Protein 4PO7 (pdb70)

CATH classification: 2.10.70.80 (+1 more: 3.30.60.270)

B-factor: mean 86.34, std 24.03, range [35.82, 179.27]

Organism: Homo sapiens (NCBI:txid9606)

Secondary structure (DSSP, 8-state):
----TTHHHHHHTTEEEEEESS--SEEEEEE-SSSS--EEEEEEB---TTSSS--B--EEEESSTTSS-EE-GGGGTT--B-TTT-EEEPSTTS--EEEEBP--TT-SS-EEEEESSTTSS-EEEE-SS-BSS--EEETTEEEEEEEEBTT--EEEESSTTSS-EEEESSEEEEEE-GGG-EEEEE-SSS-TTTTTT-BEEEEESSTTS--EE--SSEEEEEEETTEEEEEEE-SSS--EEEEEESSTTSS-EE-SS--B-TT--EEEEEE-SS-EEEEEEPSSS-SEEEEEEE-TTS--EEEEEEEEEB-TTT--B--EE-TTSTT-EEEEEE-TTS-EEEEEESSTTS-EEEBPPPTTPPP-TT-SSSS--EEEE--HHHHHTT-S-----B--TTSTT-EEEEEEEESS--SSPPEEEEESSSSSS-EEEESS-EEEEEEGGGTEEEEEE--SS-B-EEEEESSTTSS-EEEE--SS-EEEEEEE--TTS--SEEEEEEEE------EEEEEEEGGGTT-SB--GGGEEEEETT-S-TT-TTTT-BTTEEEEEEEEPSS---B--TT----EEEEEPPB-GGGEEE-TTEE-----EE-S---THHHHHHHHS-HHHHS--SEEE-TT----SB---------THHHHHTSS---/-EE--EE-/------

Nearest PDB structures (foldseek):
  4po7-assembly1_A  TM=1.002E+00  e=0.000E+00  Homo sapiens
  5nmt-assembly1_B  TM=8.964E-01  e=1.363E-92  Mus musculus
  5znn-assembly1_B  TM=8.990E-01  e=4.454E-92  Mus musculus
  6eho-assembly1_A-2  TM=8.945E-01  e=1.175E-92  Homo sapiens
  5nni-assembly1_B  TM=8.920E-01  e=1.481E-90  Mus musculus

Structure (mmCIF, N/CA/C/O backbone):
data_4PO7
#
_entry.id   4PO7
#
_cell.length_a   162.010
_cell.length_b   78.650
_cell.length_c   110.980
_cell.angle_alpha   90.00
_cell.angle_beta   126.62
_cell.angle_gamma   90.00
#
_symmetry.space_group_name_H-M   'C 1 2 1'
#
loop_
_entity.id
_entity.type
_entity.pdbx_description
1 polymer Sortilin
2 polymer 'Neurotensin/neuromedin N'
3 branched beta-D-mannopyranose-(1-4)-2-acetamido-2-deoxy-beta-D-glucopyranose-(1-4)-2-acetamido-2-deoxy-beta-D-glucopyranose
4 non-polymer 2-acetamido-2-deoxy-beta-D-glucopyranose
5 non-polymer 'TETRAETHYLENE GLYCOL'
6 water water
#
loop_
_atom_site.group_PDB
_atom_site.id
_atom_site.type_symbol
_atom_site.label_atom_id
_atom_site.label_alt_id
_atom_site.label_comp_id
_atom_site.label_asym_id
_atom_site.label_entity_id
_atom_site.label_seq_id
_atom_site.pdbx_PDB_ins_code
_atom_site.Cartn_x
_atom_site.Cartn_y
_atom_site.Cartn_z
_atom_site.occupancy
_atom_site.B_iso_or_equiv
_atom_site.auth_seq_id
_atom_site.auth_comp_id
_atom_site.auth_asym_id
_atom_site.auth_atom_id
_atom_site.pdbx_PDB_model_num
ATOM 1 N N . CYS A 1 9 ? -9.382 -33.962 25.160 1.00 141.76 53 CYS A N 1
ATOM 2 C CA . CYS A 1 9 ? -10.182 -32.747 25.054 1.00 146.95 53 CYS A CA 1
ATOM 3 C C . CYS A 1 9 ? -10.172 -31.968 26.369 1.00 150.85 53 CYS A C 1
ATOM 4 O O . CYS A 1 9 ? -11.180 -31.894 27.073 1.00 150.78 53 CYS A O 1
ATOM 7 N N . GLY A 1 10 ? -9.023 -31.379 26.684 1.00 151.08 54 GLY A N 1
ATOM 8 C CA . GLY A 1 10 ? -8.821 -30.695 27.947 1.00 146.21 54 GLY A CA 1
ATOM 9 C C . GLY A 1 10 ? -7.473 -31.091 28.515 1.00 146.86 54 GLY A C 1
ATOM 10 O O . GLY A 1 10 ? -7.382 -31.955 29.387 1.00 141.15 54 GLY A O 1
ATOM 11 N N . ARG A 1 11 ? -6.421 -30.452 28.013 1.00 151.04 55 ARG A N 1
ATOM 12 C CA . ARG A 1 11 ? -5.052 -30.854 28.320 1.00 152.81 55 ARG A CA 1
ATOM 13 C C . ARG A 1 11 ? -4.431 -30.057 29.468 1.00 149.63 55 ARG A C 1
ATOM 14 O O . ARG A 1 11 ? -3.208 -30.022 29.610 1.00 155.04 55 ARG A O 1
ATOM 22 N N . VAL A 1 12 ? -5.265 -29.420 30.285 1.00 141.50 56 VAL A N 1
ATOM 23 C CA . VAL A 1 12 ? -4.756 -28.637 31.407 1.00 137.68 56 VAL A CA 1
ATOM 24 C C . VAL A 1 12 ? -4.596 -29.509 32.651 1.00 139.98 56 VAL A C 1
ATOM 25 O O . VAL A 1 12 ? -5.557 -29.744 33.382 1.00 139.72 56 VAL A O 1
ATOM 29 N N . ARG A 1 13 ? -3.376 -29.987 32.882 1.00 138.89 57 ARG A N 1
ATOM 30 C CA . ARG A 1 13 ? -3.096 -30.853 34.022 1.00 137.95 57 ARG A CA 1
ATOM 31 C C . ARG A 1 13 ? -3.249 -30.113 35.344 1.00 133.06 57 ARG A C 1
ATOM 32 O O . ARG A 1 13 ? -2.719 -29.014 35.509 1.00 128.99 57 ARG A O 1
ATOM 40 N N . ASP A 1 14 ? -3.977 -30.727 36.275 1.00 133.34 58 ASP A N 1
ATOM 41 C CA . ASP A 1 14 ? -4.092 -30.235 37.647 1.00 134.74 58 ASP A CA 1
ATOM 42 C C . ASP A 1 14 ? -4.500 -28.764 37.702 1.00 127.39 58 ASP A C 1
ATOM 43 O O . ASP A 1 14 ? -3.880 -27.963 38.403 1.00 121.45 58 ASP A O 1
ATOM 48 N N . PHE A 1 15 ? -5.544 -28.415 36.956 1.00 126.90 59 PHE A N 1
ATOM 49 C CA . PHE A 1 15 ? -5.979 -27.025 36.859 1.00 119.61 59 PHE A CA 1
ATOM 50 C C . PHE A 1 15 ? -6.548 -26.516 38.181 1.00 114.63 59 PHE A C 1
ATOM 51 O O . PHE A 1 15 ? -6.531 -25.315 38.449 1.00 112.30 59 PHE A O 1
ATOM 59 N N . VAL A 1 16 ? -7.042 -27.434 39.006 1.00 111.31 60 VAL A N 1
ATOM 60 C CA . VAL A 1 16 ? -7.647 -27.064 40.279 1.00 112.91 60 VAL A CA 1
ATOM 61 C C . VAL A 1 16 ? -6.637 -26.370 41.189 1.00 116.99 60 VAL A C 1
ATOM 62 O O . VAL A 1 16 ? -6.942 -25.343 41.795 1.00 118.83 60 VAL A O 1
ATOM 66 N N . ALA A 1 17 ? -5.433 -26.930 41.272 1.00 115.66 61 ALA A N 1
ATOM 67 C CA . ALA A 1 17 ? -4.374 -26.360 42.098 1.00 109.40 61 ALA A CA 1
ATOM 68 C C . ALA A 1 17 ? -3.863 -25.049 41.508 1.00 110.45 61 ALA A C 1
ATOM 69 O O . ALA A 1 17 ? -3.443 -24.147 42.234 1.00 109.73 61 ALA A O 1
ATOM 71 N N . LYS A 1 18 ? -3.907 -24.950 40.184 1.00 107.98 62 LYS A N 1
ATOM 72 C CA . LYS A 1 18 ? -3.473 -23.746 39.488 1.00 101.56 62 LYS A CA 1
ATOM 73 C C . LYS A 1 18 ? -4.492 -22.617 39.626 1.00 104.85 62 LYS A C 1
ATOM 74 O O . LYS A 1 18 ? -4.198 -21.467 39.304 1.00 109.65 62 LYS A O 1
ATOM 80 N N . LEU A 1 19 ? -5.686 -22.948 40.111 1.00 101.43 63 LEU A N 1
ATOM 81 C CA . LEU A 1 19 ? -6.759 -21.965 40.237 1.00 101.88 63 LEU A CA 1
ATOM 82 C C . LEU A 1 19 ? -7.141 -21.676 41.688 1.00 101.39 63 LEU A C 1
ATOM 83 O O . LEU A 1 19 ? -7.465 -20.539 42.031 1.00 100.88 63 LEU A O 1
ATOM 88 N N . ALA A 1 20 ? -7.106 -22.706 42.529 1.00 108.61 64 ALA A N 1
ATOM 89 C CA . ALA A 1 20 ? -7.526 -22.589 43.925 1.00 108.57 64 ALA A CA 1
ATOM 90 C C . ALA A 1 20 ? -6.816 -21.457 44.661 1.00 104.93 64 ALA A C 1
ATOM 91 O O . ALA A 1 20 ? -7.440 -20.706 45.414 1.00 95.61 64 ALA A O 1
ATOM 93 N N . ASN A 1 21 ? -5.512 -21.334 44.434 1.00 112.59 65 ASN A N 1
ATOM 94 C CA . ASN A 1 21 ? -4.715 -20.325 45.122 1.00 114.80 65 ASN A CA 1
ATOM 95 C C . ASN A 1 21 ? -4.752 -18.987 44.392 1.00 107.82 65 ASN A C 1
ATOM 96 O O . ASN A 1 21 ? -4.161 -18.005 44.839 1.00 115.66 65 ASN A O 1
ATOM 101 N N . ASN A 1 22 ? -5.454 -18.955 43.265 1.00 97.26 66 ASN A N 1
ATOM 102 C CA . ASN A 1 22 ? -5.627 -17.723 42.509 1.00 92.59 66 ASN A CA 1
ATOM 103 C C . ASN A 1 22 ? -7.069 -17.226 42.532 1.00 86.16 66 ASN A C 1
ATOM 104 O O . ASN A 1 22 ? -7.415 -16.273 41.836 1.00 87.07 66 ASN A O 1
ATOM 109 N N . THR A 1 23 ? -7.906 -17.881 43.331 1.00 86.79 67 THR A N 1
ATOM 110 C CA . THR A 1 23 ? -9.285 -17.448 43.522 1.00 85.71 67 THR A CA 1
ATOM 111 C C . THR A 1 23 ? -9.374 -16.495 44.706 1.00 84.82 67 THR A C 1
ATOM 112 O O . THR A 1 23 ? -9.063 -16.868 45.833 1.00 102.02 67 THR A O 1
ATOM 116 N N . HIS A 1 24 ? -9.801 -15.265 44.448 1.00 90.87 68 HIS A N 1
ATOM 117 C CA . HIS A 1 24 ? -9.874 -14.251 45.492 1.00 88.53 68 HIS A CA 1
ATOM 118 C C . HIS A 1 24 ? -11.300 -13.760 45.707 1.00 82.86 68 HIS A C 1
ATOM 119 O O . HIS A 1 24 ? -11.894 -13.128 44.836 1.00 95.97 68 HIS A O 1
ATOM 126 N N . GLN A 1 25 ? -11.833 -14.060 46.886 1.00 86.02 69 GLN A N 1
ATOM 127 C CA . GLN A 1 25 ? -13.183 -13.672 47.264 1.00 89.11 69 GLN A CA 1
ATOM 128 C C . GLN A 1 25 ? -13.208 -12.320 47.967 1.00 90.60 69 GLN A C 1
ATOM 129 O O . GLN A 1 25 ? -12.331 -12.019 48.777 1.00 92.23 69 GLN A O 1
ATOM 135 N N . HIS A 1 26 ? -14.208 -11.502 47.656 1.00 85.42 70 HIS A N 1
ATOM 136 C CA . HIS A 1 26 ? -14.462 -10.317 48.461 1.00 86.11 70 HIS A CA 1
ATOM 137 C C . HIS A 1 26 ? -15.949 -10.116 48.731 1.00 91.97 70 HIS A C 1
ATOM 138 O O . HIS A 1 26 ? -16.712 -9.734 47.842 1.00 91.81 70 HIS A O 1
ATOM 145 N N . VAL A 1 27 ? -16.345 -10.384 49.972 1.00 100.42 71 VAL A N 1
ATOM 146 C CA . VAL A 1 27 ? -17.702 -10.135 50.437 1.00 98.18 71 VAL A CA 1
ATOM 147 C C . VAL A 1 27 ? -17.886 -8.649 50.709 1.00 103.16 71 VAL A C 1
ATOM 148 O O . VAL A 1 27 ? -17.058 -8.026 51.371 1.00 114.55 71 VAL A O 1
ATOM 152 N N . PHE A 1 28 ? -18.969 -8.081 50.194 1.00 101.12 72 PHE A N 1
ATOM 153 C CA . PHE A 1 28 ? -19.251 -6.670 50.404 1.00 97.05 72 PHE A CA 1
ATOM 154 C C . PHE A 1 28 ? -20.223 -6.473 51.560 1.00 108.97 72 PHE A C 1
ATOM 155 O O . PHE A 1 28 ? -21.436 -6.401 51.359 1.00 110.32 72 PHE A O 1
ATOM 163 N N . ASP A 1 29 ? -19.680 -6.395 52.772 1.00 123.15 73 ASP A N 1
ATOM 164 C CA . ASP A 1 29 ? -20.488 -6.158 53.964 1.00 134.44 73 ASP A CA 1
ATOM 165 C C . ASP A 1 29 ? -21.172 -4.797 53.883 1.00 142.39 73 ASP A C 1
ATOM 166 O O . ASP A 1 29 ? -20.610 -3.845 53.336 1.00 143.28 73 ASP A O 1
ATOM 171 N N . ASP A 1 30 ? -22.387 -4.724 54.422 1.00 145.17 74 ASP A N 1
ATOM 172 C CA . ASP A 1 30 ? -23.201 -3.509 54.404 1.00 148.38 74 ASP A CA 1
ATOM 173 C C . ASP A 1 30 ? -23.467 -3.002 52.984 1.00 154.22 74 ASP A C 1
ATOM 174 O O . ASP A 1 30 ? -23.237 -1.832 52.679 1.00 158.54 74 ASP A O 1
ATOM 179 N N . LEU A 1 31 ? -23.945 -3.894 52.121 1.00 148.55 75 LEU A N 1
ATOM 180 C CA . LEU A 1 31 ? -24.453 -3.506 50.810 1.00 135.80 75 LEU A CA 1
ATOM 181 C C . LEU A 1 31 ? -25.868 -4.043 50.626 1.00 143.48 75 LEU A C 1
ATOM 182 O O . LEU A 1 31 ? -26.113 -5.236 50.809 1.00 149.59 75 LEU A O 1
ATOM 187 N N . ARG A 1 32 ? -26.796 -3.160 50.267 1.00 147.00 76 ARG A N 1
ATOM 188 C CA . ARG A 1 32 ? -28.205 -3.533 50.175 1.00 149.06 76 ARG A CA 1
ATOM 189 C C . ARG A 1 32 ? -28.893 -2.977 48.927 1.00 139.87 76 ARG A C 1
ATOM 190 O O . ARG A 1 32 ? -30.053 -3.298 48.656 1.00 140.67 76 ARG A O 1
ATOM 198 N N . GLY A 1 33 ? -28.179 -2.154 48.165 1.00 126.03 77 GLY A N 1
ATOM 199 C CA . GLY A 1 33 ? -28.785 -1.468 47.039 1.00 122.40 77 GLY A CA 1
ATOM 200 C C . GLY A 1 33 ? -28.181 -1.779 45.686 1.00 119.04 77 GLY A C 1
ATOM 201 O O . GLY A 1 33 ? -27.506 -2.794 45.511 1.00 115.94 77 GLY A O 1
ATOM 202 N N . SER A 1 34 ? -28.438 -0.894 44.726 1.00 120.69 78 SER A N 1
ATOM 203 C CA . SER A 1 34 ? -27.920 -1.030 43.369 1.00 118.93 78 SER A CA 1
ATOM 204 C C . SER A 1 34 ? -26.396 -0.938 43.334 1.00 112.43 78 SER A C 1
ATOM 205 O O . SER A 1 34 ? -25.783 -0.356 44.224 1.00 115.39 78 SER A O 1
ATOM 208 N N . VAL A 1 35 ? -25.793 -1.512 42.298 1.00 102.32 79 VAL A N 1
ATOM 209 C CA . VAL A 1 35 ? -24.340 -1.545 42.171 1.00 90.05 79 VAL A CA 1
ATOM 210 C C . VAL A 1 35 ? -23.879 -1.083 40.789 1.00 82.93 79 VAL A C 1
ATOM 211 O O . VAL A 1 35 ? -24.422 -1.516 39.773 1.00 78.72 79 VAL A O 1
ATOM 215 N N . SER A 1 36 ? -22.885 -0.198 40.756 1.00 73.85 80 SER A N 1
ATOM 216 C CA . SER A 1 36 ? -22.261 0.209 39.497 1.00 71.68 80 SER A CA 1
ATOM 217 C C . SER A 1 36 ? -20.752 -0.016 39.530 1.00 72.81 80 SER A C 1
ATOM 218 O O . SER A 1 36 ? -20.081 0.404 40.470 1.00 67.04 80 SER A O 1
ATOM 221 N N . LEU A 1 37 ? -20.230 -0.681 38.502 1.00 72.31 81 LEU A N 1
ATOM 222 C CA . LEU A 1 37 ? -18.788 -0.851 38.331 1.00 67.00 81 LEU A CA 1
ATOM 223 C C . LEU A 1 37 ? -18.235 0.068 37.255 1.00 69.93 81 LEU A C 1
ATOM 224 O O . LEU A 1 37 ? -18.867 0.275 36.214 1.00 71.46 81 LEU A O 1
ATOM 229 N N . SER A 1 38 ? -17.045 0.600 37.503 1.00 67.69 82 SER A N 1
ATOM 230 C CA . SER A 1 38 ? -16.313 1.352 36.491 1.00 69.95 82 SER A CA 1
ATOM 231 C C . SER A 1 38 ? -14.831 1.020 36.564 1.00 78.66 82 SER A C 1
ATOM 232 O O . SER A 1 38 ? -14.232 1.023 37.642 1.00 76.82 82 SER A O 1
ATOM 235 N N . TRP A 1 39 ? -14.242 0.731 35.414 1.00 80.68 83 TRP A N 1
ATOM 236 C CA . TRP A 1 39 ? -12.799 0.588 35.332 1.00 73.69 83 TRP A CA 1
ATOM 237 C C . TRP A 1 39 ? -12.164 1.955 35.133 1.00 73.86 83 TRP A C 1
ATOM 238 O O . TRP A 1 39 ? -12.648 2.757 34.340 1.00 80.58 83 TRP A O 1
ATOM 249 N N . VAL A 1 40 ? -11.086 2.230 35.859 1.00 73.98 84 VAL A N 1
ATOM 250 C CA . VAL A 1 40 ? -10.409 3.510 35.715 1.00 75.12 84 VAL A CA 1
ATOM 251 C C . VAL A 1 40 ? -9.018 3.325 35.116 1.00 81.35 84 VAL A C 1
ATOM 252 O O . VAL A 1 40 ? -8.042 3.091 35.834 1.00 86.09 84 VAL A O 1
ATOM 256 N N . GLY A 1 41 ? -8.942 3.427 33.792 1.00 77.36 85 GLY A N 1
ATOM 257 C CA . GLY A 1 41 ? -7.680 3.350 33.080 1.00 62.63 85 GLY A CA 1
ATOM 258 C C . GLY A 1 41 ? -7.329 1.944 32.639 1.00 68.63 85 GLY A C 1
ATOM 259 O O . GLY A 1 41 ? -7.913 0.969 33.110 1.00 67.25 85 GLY A O 1
ATOM 260 N N . ASP A 1 42 ? -6.368 1.844 31.726 1.00 74.39 86 ASP A N 1
ATOM 261 C CA . ASP A 1 42 ? -5.892 0.554 31.244 1.00 71.97 86 ASP A CA 1
ATOM 262 C C . ASP A 1 42 ? -4.605 0.166 31.967 1.00 79.30 86 ASP A C 1
ATOM 263 O O . ASP A 1 42 ? -3.795 1.030 32.305 1.00 90.89 86 ASP A O 1
ATOM 268 N N . SER A 1 43 ? -4.438 -1.131 32.215 1.00 78.41 87 SER A N 1
ATOM 269 C CA . SER A 1 43 ? -3.265 -1.669 32.910 1.00 75.48 87 SER A CA 1
ATOM 270 C C . SER A 1 43 ? -3.068 -1.095 34.318 1.00 76.30 87 SER A C 1
ATOM 271 O O . SER A 1 43 ? -1.967 -1.149 34.864 1.00 84.53 87 SER A O 1
ATOM 274 N N . THR A 1 44 ? -4.132 -0.554 34.905 1.00 74.71 88 THR A N 1
ATOM 275 C CA . THR A 1 44 ? -4.073 -0.023 36.263 1.00 69.76 88 THR A CA 1
ATOM 276 C C . THR A 1 44 ? -4.688 -1.005 37.256 1.00 76.14 88 THR A C 1
ATOM 277 O O . THR A 1 44 ? -4.278 -1.073 38.415 1.00 82.73 88 THR A O 1
ATOM 281 N N . GLY A 1 45 ? -5.673 -1.767 36.794 1.00 77.11 89 GLY A N 1
ATOM 282 C CA . GLY A 1 45 ? -6.355 -2.727 37.642 1.00 66.99 89 GLY A CA 1
ATOM 283 C C . GLY A 1 45 ? -7.318 -2.070 38.607 1.00 76.11 89 GLY A C 1
ATOM 284 O O . GLY A 1 45 ? -7.785 -2.702 39.554 1.00 74.85 89 GLY A O 1
ATOM 285 N N . VAL A 1 46 ? -7.620 -0.799 38.363 1.00 76.54 90 VAL A N 1
ATOM 286 C CA . VAL A 1 46 ? -8.477 -0.032 39.256 1.00 78.08 90 VAL A CA 1
ATOM 287 C C . VAL A 1 46 ? -9.961 -0.193 38.922 1.00 80.25 90 VAL A C 1
ATOM 288 O O . VAL A 1 46 ? -10.390 0.066 37.799 1.00 80.44 90 VAL A O 1
ATOM 292 N N . ILE A 1 47 ? -10.734 -0.632 39.909 1.00 82.73 91 ILE A N 1
ATOM 293 C CA . ILE A 1 47 ? -12.181 -0.755 39.768 1.00 73.69 91 ILE A CA 1
ATOM 294 C C . ILE A 1 47 ? -12.905 0.024 40.863 1.00 76.34 91 ILE A C 1
ATOM 295 O O . ILE A 1 47 ? -12.582 -0.100 42.045 1.00 78.67 91 ILE A O 1
ATOM 300 N N . LEU A 1 48 ? -13.882 0.829 40.467 1.00 72.68 92 LEU A N 1
ATOM 301 C CA . LEU A 1 48 ? -14.730 1.516 41.430 1.00 66.00 92 LEU A CA 1
ATOM 302 C C . LEU A 1 48 ? -16.111 0.883 41.456 1.00 73.03 92 LEU A C 1
ATOM 303 O O . LEU A 1 48 ? -16.722 0.663 40.408 1.00 63.21 92 LEU A O 1
ATOM 308 N N . VAL A 1 49 ? -16.593 0.594 42.660 1.00 78.67 93 VAL A N 1
ATOM 309 C CA . VAL A 1 49 ? -17.941 0.080 42.858 1.00 69.65 93 VAL A CA 1
ATOM 310 C C . VAL A 1 49 ? -18.768 1.097 43.636 1.00 70.60 93 VAL A C 1
ATOM 311 O O . VAL A 1 49 ? -18.422 1.448 44.765 1.00 75.21 93 VAL A O 1
ATOM 315 N N . LEU A 1 50 ? -19.853 1.573 43.032 1.00 72.74 94 LEU A N 1
ATOM 316 C CA . LEU A 1 50 ? -20.725 2.548 43.686 1.00 75.45 94 LEU A CA 1
ATOM 317 C C . LEU A 1 50 ? -22.098 1.968 44.024 1.00 75.39 94 LEU A C 1
ATOM 318 O O . LEU A 1 50 ? -22.686 1.239 43.224 1.00 78.18 94 LEU A O 1
ATOM 323 N N . THR A 1 51 ? -22.605 2.293 45.209 1.00 78.61 95 THR A N 1
ATOM 324 C CA . THR A 1 51 ? -23.962 1.906 45.591 1.00 90.60 95 THR A CA 1
ATOM 325 C C . THR A 1 51 ? -24.750 3.099 46.116 1.00 98.38 95 THR A C 1
ATOM 326 O O . THR A 1 51 ? -24.193 3.998 46.745 1.00 101.68 95 THR A O 1
ATOM 330 N N . THR A 1 52 ? -26.050 3.098 45.847 1.00 103.46 96 THR A N 1
ATOM 331 C CA . THR A 1 52 ? -26.945 4.123 46.364 1.00 107.40 96 THR A CA 1
ATOM 332 C C . THR A 1 52 ? -28.249 3.475 46.815 1.00 108.87 96 THR A C 1
ATOM 333 O O . THR A 1 52 ? -28.866 2.716 46.068 1.00 107.99 96 THR A O 1
ATOM 337 N N . PHE A 1 53 ? -28.657 3.766 48.045 1.00 91.90 97 PHE A N 1
ATOM 338 C CA . PHE A 1 53 ? -29.825 3.122 48.629 1.00 96.90 97 PHE A CA 1
ATOM 339 C C . PHE A 1 53 ? -30.698 4.123 49.375 1.00 98.22 97 PHE A C 1
ATOM 340 O O . PHE A 1 53 ? -30.274 4.707 50.372 1.00 100.72 97 PHE A O 1
ATOM 348 N N . HIS A 1 54 ? -31.917 4.319 48.882 1.00 100.00 98 HIS A N 1
ATOM 349 C CA . HIS A 1 54 ? -32.862 5.237 49.506 1.00 99.02 98 HIS A CA 1
ATOM 350 C C . HIS A 1 54 ? -33.904 4.477 50.311 1.00 96.96 98 HIS A C 1
ATOM 351 O O . HIS A 1 54 ? -34.491 3.512 49.829 1.00 102.49 98 HIS A O 1
ATOM 358 N N . VAL A 1 55 ? -34.122 4.919 51.545 1.00 96.07 99 VAL A N 1
ATOM 359 C CA . VAL A 1 55 ? -35.054 4.259 52.451 1.00 98.81 99 VAL A CA 1
ATOM 360 C C . VAL A 1 55 ? -36.053 5.272 53.003 1.00 100.90 99 VAL A C 1
ATOM 361 O O . VAL A 1 55 ? -35.669 6.393 53.341 1.00 103.92 99 VAL A O 1
ATOM 365 N N . PRO A 1 56 ? -37.342 4.893 53.070 1.00 100.87 100 PRO A N 1
ATOM 366 C CA . PRO A 1 56 ? -38.363 5.733 53.706 1.00 101.46 100 PRO A CA 1
ATOM 367 C C . PRO A 1 56 ? -37.957 6.180 55.109 1.00 108.97 100 PRO A C 1
ATOM 368 O O . PRO A 1 56 ? -37.321 5.416 55.838 1.00 116.03 100 PRO A O 1
ATOM 372 N N . LEU A 1 57 ? -38.318 7.406 55.477 1.00 108.02 101 LEU A N 1
ATOM 373 C CA . LEU A 1 57 ? -37.915 7.965 56.763 1.00 106.40 101 LEU A CA 1
ATOM 374 C C . LEU A 1 57 ? -38.657 7.328 57.938 1.00 110.21 101 LEU A C 1
ATOM 375 O O . LEU A 1 57 ? -38.206 7.422 59.078 1.00 110.44 101 LEU A O 1
ATOM 380 N N . VAL A 1 58 ? -39.785 6.677 57.663 1.00 114.18 102 VAL A N 1
ATOM 381 C CA . VAL A 1 58 ? -40.536 5.989 58.715 1.00 119.36 102 VAL A CA 1
ATOM 382 C C . VAL A 1 58 ? -39.973 4.593 58.960 1.00 124.26 102 VAL A C 1
ATOM 383 O O . VAL A 1 58 ? -40.565 3.789 59.679 1.00 126.47 102 VAL A O 1
ATOM 387 N N . ILE A 1 59 ? -38.829 4.311 58.348 1.00 127.67 103 ILE A N 1
ATOM 388 C CA . ILE A 1 59 ? -38.117 3.063 58.577 1.00 132.97 103 ILE A CA 1
ATOM 389 C C . ILE A 1 59 ? -36.832 3.339 59.349 1.00 137.95 103 ILE A C 1
ATOM 390 O O . ILE A 1 59 ? -36.015 4.166 58.935 1.00 136.13 103 ILE A O 1
ATOM 395 N N . MET A 1 60 ? -36.665 2.640 60.471 1.00 139.52 104 MET A N 1
ATOM 396 C CA . MET A 1 60 ? -35.518 2.825 61.358 1.00 139.82 104 MET A CA 1
ATOM 397 C C . MET A 1 60 ? -34.183 2.665 60.622 1.00 141.15 104 MET A C 1
ATOM 398 O O . MET A 1 60 ? -33.168 3.230 61.031 1.00 141.08 104 MET A O 1
ATOM 403 N N . THR A 1 61 ? -34.196 1.895 59.537 1.00 139.91 105 THR A N 1
ATOM 404 C CA . THR A 1 61 ? -33.029 1.753 58.673 1.00 132.26 105 THR A CA 1
ATOM 405 C C . THR A 1 61 ? -32.750 3.053 57.926 1.00 127.49 105 THR A C 1
ATOM 406 O O . THR A 1 61 ? -33.651 3.633 57.320 1.00 128.09 105 THR A O 1
ATOM 410 N N . PHE A 1 62 ? -31.501 3.509 57.980 1.00 126.23 106 PHE A N 1
ATOM 411 C CA . PHE A 1 62 ? -31.096 4.723 57.280 1.00 123.89 106 PHE A CA 1
ATOM 412 C C . PHE A 1 62 ? -30.716 4.424 55.836 1.00 126.06 106 PHE A C 1
ATOM 413 O O . PHE A 1 62 ? -30.608 3.261 55.439 1.00 126.74 106 PHE A O 1
ATOM 421 N N . GLY A 1 63 ? -30.510 5.482 55.056 1.00 124.84 107 GLY A N 1
ATOM 422 C CA . GLY A 1 63 ? -30.060 5.348 53.683 1.00 118.42 107 GLY A CA 1
ATOM 423 C C . GLY A 1 63 ? -28.610 4.911 53.631 1.00 116.96 107 GLY A C 1
ATOM 424 O O . GLY A 1 63 ? -28.017 4.594 54.662 1.00 119.69 107 GLY A O 1
ATOM 425 N N . GLN A 1 64 ? -28.030 4.903 52.436 1.00 114.42 108 GLN A N 1
ATOM 426 C CA . GLN A 1 64 ? -26.674 4.396 52.264 1.00 112.80 108 GLN A CA 1
ATOM 427 C C . GLN A 1 64 ? -26.088 4.747 50.903 1.00 104.53 108 GLN A C 1
ATOM 428 O O . GLN A 1 64 ? -26.732 4.556 49.872 1.00 100.88 108 GLN A O 1
ATOM 434 N N . SER A 1 65 ? -24.861 5.259 50.908 1.00 101.54 109 SER A N 1
ATOM 435 C CA . SER A 1 65 ? -24.127 5.495 49.671 1.00 102.00 109 SER A CA 1
ATOM 436 C C . SER A 1 65 ? -22.655 5.150 49.872 1.00 102.87 109 SER A C 1
ATOM 437 O O . SER A 1 65 ? -21.875 5.982 50.330 1.00 107.75 109 SER A O 1
ATOM 440 N N . LYS A 1 66 ? -22.290 3.916 49.532 1.00 95.25 110 LYS A N 1
ATOM 441 C CA . LYS A 1 66 ? -20.931 3.419 49.731 1.00 87.86 110 LYS A CA 1
ATOM 442 C C . LYS A 1 66 ? -20.098 3.530 48.459 1.00 78.71 110 LYS A C 1
ATOM 443 O O . LYS A 1 66 ? -20.639 3.604 47.356 1.00 77.65 110 LYS A O 1
ATOM 449 N N . LEU A 1 67 ? -18.778 3.533 48.616 1.00 77.64 111 LEU A N 1
ATOM 450 C CA . LEU A 1 67 ? -17.878 3.596 47.470 1.00 82.03 111 LEU A CA 1
ATOM 451 C C . LEU A 1 67 ? -16.634 2.752 47.719 1.00 92.05 111 LEU A C 1
ATOM 452 O O . LEU A 1 67 ? -15.856 3.037 48.628 1.00 102.41 111 LEU A O 1
ATOM 457 N N . TYR A 1 68 ? -16.456 1.712 46.909 1.00 85.30 112 TYR A N 1
ATOM 458 C CA . TYR A 1 68 ? -15.343 0.783 47.078 1.00 78.48 112 TYR A CA 1
ATOM 459 C C . TYR A 1 68 ? -14.320 0.934 45.961 1.00 75.00 112 TYR A C 1
ATOM 460 O O . TYR A 1 68 ? -14.679 1.244 44.827 1.00 72.12 112 TYR A O 1
ATOM 469 N N . ARG A 1 69 ? -13.050 0.706 46.281 1.00 81.40 113 ARG A N 1
ATOM 470 C CA . ARG A 1 69 ? -11.988 0.780 45.281 1.00 76.26 113 ARG A CA 1
ATOM 471 C C . ARG A 1 69 ? -11.082 -0.447 45.312 1.00 76.22 113 ARG A C 1
ATOM 472 O O . ARG A 1 69 ? -10.758 -0.971 46.376 1.00 80.49 113 ARG A O 1
ATOM 480 N N . SER A 1 70 ? -10.693 -0.902 44.129 1.00 79.22 114 SER A N 1
ATOM 481 C CA . SER A 1 70 ? -9.720 -1.973 43.978 1.00 81.25 114 SER A CA 1
ATOM 482 C C . SER A 1 70 ? -8.600 -1.479 43.087 1.00 78.58 114 SER A C 1
ATOM 483 O O . SER A 1 70 ? -8.805 -0.565 42.291 1.00 72.42 114 SER A O 1
ATOM 486 N N . GLU A 1 71 ? -7.419 -2.074 43.221 1.00 82.90 115 GLU A N 1
ATOM 487 C CA . GLU A 1 71 ? -6.312 -1.761 42.325 1.00 81.77 115 GLU A CA 1
ATOM 488 C C . GLU A 1 71 ? -5.598 -3.038 41.901 1.00 84.56 115 GLU A C 1
ATOM 489 O O . GLU A 1 71 ? -4.499 -2.990 41.347 1.00 92.68 115 GLU A O 1
ATOM 495 N N . ASP A 1 72 ? -6.239 -4.177 42.155 1.00 81.26 116 ASP A N 1
ATOM 496 C CA . ASP A 1 72 ? -5.704 -5.475 41.755 1.00 76.98 116 ASP A CA 1
ATOM 497 C C . ASP A 1 72 ? -6.700 -6.274 40.899 1.00 77.93 116 ASP A C 1
ATOM 498 O O . ASP A 1 72 ? -6.847 -7.485 41.071 1.00 81.64 116 ASP A O 1
ATOM 503 N N . TYR A 1 73 ? -7.376 -5.585 39.983 1.00 73.90 117 TYR A N 1
ATOM 504 C CA . TYR A 1 73 ? -8.357 -6.199 39.084 1.00 73.47 117 TYR A CA 1
ATOM 505 C C . TYR A 1 73 ? -9.500 -6.898 39.824 1.00 74.44 117 TYR A C 1
ATOM 506 O O . TYR A 1 73 ? -10.027 -7.907 39.351 1.00 78.41 117 TYR A O 1
ATOM 515 N N . GLY A 1 74 ? -9.881 -6.353 40.977 1.00 69.09 118 GLY A N 1
ATOM 516 C CA . GLY A 1 74 ? -11.056 -6.819 41.698 1.00 68.02 118 GLY A CA 1
ATOM 517 C C . GLY A 1 74 ? -10.826 -7.914 42.725 1.00 74.00 118 GLY A C 1
ATOM 518 O O . GLY A 1 74 ? -11.779 -8.443 43.296 1.00 75.50 118 GLY A O 1
ATOM 519 N N . LYS A 1 75 ? -9.566 -8.263 42.963 1.00 74.79 119 LYS A N 1
ATOM 520 C CA . LYS A 1 75 ? -9.237 -9.301 43.935 1.00 82.66 119 LYS A CA 1
ATOM 521 C C . LYS A 1 75 ? -9.537 -8.846 45.359 1.00 84.25 119 LYS A C 1
ATOM 522 O O . LYS A 1 75 ? -10.034 -9.622 46.176 1.00 86.47 119 LYS A O 1
ATOM 528 N N . ASN A 1 76 ? -9.228 -7.586 45.648 1.00 82.04 120 ASN A N 1
ATOM 529 C CA . ASN A 1 76 ? -9.514 -6.997 46.949 1.00 79.58 120 ASN A CA 1
ATOM 530 C C . ASN A 1 76 ? -10.091 -5.594 46.798 1.00 82.21 120 ASN A C 1
ATOM 531 O O . ASN A 1 76 ? -9.727 -4.867 45.875 1.00 80.94 120 ASN A O 1
ATOM 536 N N . PHE A 1 77 ? -10.998 -5.218 47.694 1.00 80.03 121 PHE A N 1
ATOM 537 C CA . PHE A 1 77 ? -11.589 -3.884 47.653 1.00 81.86 121 PHE A CA 1
ATOM 538 C C . PHE A 1 77 ? -11.370 -3.126 48.961 1.00 83.96 121 PHE A C 1
ATOM 539 O O . PHE A 1 77 ? -11.128 -3.724 50.005 1.00 89.11 121 PHE A O 1
ATOM 547 N N . LYS A 1 78 ? -11.448 -1.801 48.886 1.00 83.65 122 LYS A N 1
ATOM 548 C CA . LYS A 1 78 ? -11.319 -0.944 50.058 1.00 80.12 122 LYS A CA 1
ATOM 549 C C . LYS A 1 78 ? -12.483 0.042 50.106 1.00 91.24 122 LYS A C 1
ATOM 550 O O . LYS A 1 78 ? -12.772 0.719 49.118 1.00 97.92 122 LYS A O 1
ATOM 556 N N . ASP A 1 79 ? -13.158 0.108 51.249 1.00 93.97 123 ASP A N 1
ATOM 557 C CA . ASP A 1 79 ? -14.255 1.052 51.435 1.00 83.84 123 ASP A CA 1
ATOM 558 C C . ASP A 1 79 ? -13.708 2.464 51.612 1.00 85.38 123 ASP A C 1
ATOM 559 O O . ASP A 1 79 ? -13.237 2.825 52.690 1.00 91.07 123 ASP A O 1
ATOM 564 N N . ILE A 1 80 ? -13.778 3.259 50.548 1.00 82.24 124 ILE A N 1
ATOM 565 C CA . ILE A 1 80 ? -13.239 4.614 50.566 1.00 82.56 124 ILE A CA 1
ATOM 566 C C . ILE A 1 80 ? -14.338 5.667 50.625 1.00 85.79 124 ILE A C 1
ATOM 567 O O . ILE A 1 80 ? -14.142 6.798 50.182 1.00 83.49 124 ILE A O 1
ATOM 572 N N . THR A 1 81 ? -15.486 5.296 51.184 1.00 90.16 125 THR A N 1
ATOM 573 C CA . THR A 1 81 ? -16.626 6.203 51.281 1.00 87.79 125 THR A CA 1
ATOM 574 C C . THR A 1 81 ? -16.265 7.473 52.051 1.00 89.91 125 THR A C 1
ATOM 575 O O . THR A 1 81 ? -16.845 8.536 51.826 1.00 93.61 125 THR A O 1
ATOM 579 N N . ASP A 1 82 ? -15.296 7.351 52.953 1.00 92.31 126 ASP A N 1
ATOM 580 C CA . ASP A 1 82 ? -14.803 8.486 53.727 1.00 98.39 126 ASP A CA 1
ATOM 581 C C . ASP A 1 82 ? -14.269 9.600 52.830 1.00 96.23 126 ASP A C 1
ATOM 582 O O . ASP A 1 82 ? -14.292 10.773 53.205 1.00 102.60 126 ASP A O 1
ATOM 587 N N . LEU A 1 83 ? -13.793 9.225 51.645 1.00 88.93 127 LEU A N 1
ATOM 588 C CA . LEU A 1 83 ? -13.220 10.182 50.703 1.00 94.17 127 LEU A CA 1
ATOM 589 C C . LEU A 1 83 ? -14.275 11.100 50.093 1.00 96.43 127 LEU A C 1
ATOM 590 O O . LEU A 1 83 ? -13.960 12.206 49.660 1.00 98.59 127 LEU A O 1
ATOM 595 N N . ILE A 1 84 ? -15.521 10.640 50.041 1.00 96.90 128 ILE A N 1
ATOM 596 C CA . ILE A 1 84 ? -16.611 11.485 49.565 1.00 91.16 128 ILE A CA 1
ATOM 597 C C . ILE A 1 84 ? -17.464 11.933 50.745 1.00 91.85 128 ILE A C 1
ATOM 598 O O . ILE A 1 84 ? -18.621 12.324 50.581 1.00 86.86 128 ILE A O 1
ATOM 603 N N . ASN A 1 85 ? -16.867 11.875 51.933 1.00 98.31 129 ASN A N 1
ATOM 604 C CA . ASN A 1 85 ? -17.507 12.320 53.168 1.00 94.79 129 ASN A CA 1
ATOM 605 C C . ASN A 1 85 ? -18.873 11.688 53.399 1.00 98.40 129 ASN A C 1
ATOM 606 O O . ASN A 1 85 ? -19.773 12.330 53.943 1.00 103.06 129 ASN A O 1
ATOM 611 N N . ASN A 1 86 ? -19.013 10.429 52.987 1.00 99.91 130 ASN A N 1
ATOM 612 C CA . ASN A 1 86 ? -20.266 9.688 53.124 1.00 103.46 130 ASN A CA 1
ATOM 613 C C . ASN A 1 86 ? -21.478 10.458 52.604 1.00 102.80 130 ASN A C 1
ATOM 614 O O . ASN A 1 86 ? -22.486 10.549 53.290 1.00 108.23 130 ASN A O 1
ATOM 619 N N . THR A 1 87 ? -21.375 11.015 51.403 1.00 96.35 131 THR A N 1
ATOM 620 C CA . THR A 1 87 ? -22.465 11.797 50.826 1.00 94.90 131 THR A CA 1
ATOM 621 C C . THR A 1 87 ? -23.305 10.932 49.891 1.00 94.36 131 THR A C 1
ATOM 622 O O . THR A 1 87 ? -22.780 10.035 49.233 1.00 99.12 131 THR A O 1
ATOM 626 N N . PHE A 1 88 ? -24.611 11.182 49.852 1.00 90.75 132 PHE A N 1
ATOM 627 C CA . PHE A 1 88 ? -25.472 10.542 48.864 1.00 89.56 132 PHE A CA 1
ATOM 628 C C . PHE A 1 88 ? -25.021 10.921 47.462 1.00 83.93 132 PHE A C 1
ATOM 629 O O . PHE A 1 88 ? -24.826 12.101 47.165 1.00 80.29 132 PHE A O 1
ATOM 637 N N . ILE A 1 89 ? -24.852 9.917 46.608 1.00 81.57 133 ILE A N 1
ATOM 638 C CA . ILE A 1 89 ? -24.436 10.141 45.227 1.00 82.85 133 ILE A CA 1
ATOM 639 C C . ILE A 1 89 ? -25.592 9.876 44.260 1.00 79.17 133 ILE A C 1
ATOM 640 O O . ILE A 1 89 ? -26.269 8.848 44.355 1.00 74.20 133 ILE A O 1
ATOM 645 N N . ARG A 1 90 ? -25.824 10.810 43.341 1.00 75.81 134 ARG A N 1
ATOM 646 C CA . ARG A 1 90 ? -26.868 10.648 42.334 1.00 73.26 134 ARG A CA 1
ATOM 647 C C . ARG A 1 90 ? -26.607 9.419 41.475 1.00 83.59 134 ARG A C 1
ATOM 648 O O . ARG A 1 90 ? -25.583 9.330 40.800 1.00 92.84 134 ARG A O 1
ATOM 656 N N . THR A 1 91 ? -27.539 8.472 41.514 1.00 87.98 135 THR A N 1
ATOM 657 C CA . THR A 1 91 ? -27.427 7.240 40.743 1.00 88.26 135 THR A CA 1
ATOM 658 C C . THR A 1 91 ? -27.395 7.531 39.249 1.00 86.61 135 THR A C 1
ATOM 659 O O . THR A 1 91 ? -26.631 6.921 38.501 1.00 86.46 135 THR A O 1
ATOM 663 N N . GLU A 1 92 ? -28.221 8.482 38.828 1.00 84.45 136 GLU A N 1
ATOM 664 C CA . GLU A 1 92 ? -28.403 8.777 37.412 1.00 87.92 136 GLU A CA 1
ATOM 665 C C . GLU A 1 92 ? -27.149 9.315 36.735 1.00 87.95 136 GLU A C 1
ATOM 666 O O . GLU A 1 92 ? -26.950 9.116 35.537 1.00 83.17 136 GLU A O 1
ATOM 672 N N . PHE A 1 93 ? -26.301 9.996 37.496 1.00 89.25 137 PHE A N 1
ATOM 673 C CA . PHE A 1 93 ? -25.079 10.546 36.926 1.00 79.76 137 PHE A CA 1
ATOM 674 C C . PHE A 1 93 ? -23.931 9.552 37.061 1.00 76.18 137 PHE A C 1
ATOM 675 O O . PHE A 1 93 ? -22.932 9.649 36.353 1.00 78.81 137 PHE A O 1
ATOM 683 N N . GLY A 1 94 ? -24.098 8.584 37.957 1.00 67.50 138 GLY A N 1
ATOM 684 C CA . GLY A 1 94 ? -23.123 7.526 38.148 1.00 68.81 138 GLY A CA 1
ATOM 685 C C . GLY A 1 94 ? -21.705 8.028 38.336 1.00 75.73 138 GLY A C 1
ATOM 686 O O . GLY A 1 94 ? -21.468 9.007 39.046 1.00 73.49 138 GLY A O 1
ATOM 687 N N . MET A 1 95 ? -20.765 7.356 37.680 1.00 81.38 139 MET A N 1
ATOM 688 C CA . MET A 1 95 ? -19.352 7.704 37.769 1.00 73.21 139 MET A CA 1
ATOM 689 C C . MET A 1 95 ? -18.829 8.158 36.414 1.00 73.31 139 MET A C 1
ATOM 690 O O . MET A 1 95 ? -18.774 7.376 35.464 1.00 78.88 139 MET A O 1
ATOM 695 N N . ALA A 1 96 ? -18.451 9.429 36.330 1.00 68.82 140 ALA A N 1
ATOM 696 C CA . ALA A 1 96 ? -17.961 10.000 35.083 1.00 64.13 140 ALA A CA 1
ATOM 697 C C . ALA A 1 96 ? -16.455 9.798 34.938 1.00 72.66 140 ALA A C 1
ATOM 698 O O . ALA A 1 96 ? -15.666 10.597 35.440 1.00 78.69 140 ALA A O 1
ATOM 700 N N . ILE A 1 97 ? -16.062 8.729 34.248 1.00 67.25 141 ILE A N 1
ATOM 701 C CA . ILE A 1 97 ? -14.648 8.390 34.111 1.00 67.79 141 ILE A CA 1
ATOM 702 C C . ILE A 1 97 ? -13.982 9.131 32.953 1.00 75.63 141 ILE A C 1
ATOM 703 O O . ILE A 1 97 ? -14.510 9.173 31.842 1.00 82.41 141 ILE A O 1
ATOM 708 N N . GLY A 1 98 ? -12.815 9.706 33.220 1.00 75.72 142 GLY A N 1
ATOM 709 C CA . GLY A 1 98 ? -12.059 10.415 32.202 1.00 69.42 142 GLY A CA 1
ATOM 710 C C . GLY A 1 98 ? -11.560 9.502 31.099 1.00 68.21 142 GLY A C 1
ATOM 711 O O . GLY A 1 98 ? -11.574 8.278 31.236 1.00 68.07 142 GLY A O 1
ATOM 712 N N . PRO A 1 99 ? -11.117 10.094 29.986 1.00 77.19 143 PRO A N 1
ATOM 713 C CA . PRO A 1 99 ? -10.633 9.306 28.849 1.00 81.81 143 PRO A CA 1
ATOM 714 C C . PRO A 1 99 ? -9.279 8.657 29.117 1.00 82.47 143 PRO A C 1
ATOM 715 O O . PRO A 1 99 ? -8.417 9.264 29.756 1.00 72.06 143 PRO A O 1
ATOM 719 N N . GLU A 1 100 ? -9.115 7.429 28.633 1.00 90.82 144 GLU A N 1
ATOM 720 C CA . GLU A 1 100 ? -7.832 6.731 28.661 1.00 93.87 144 GLU A CA 1
ATOM 721 C C . GLU A 1 100 ? -7.258 6.620 30.070 1.00 97.16 144 GLU A C 1
ATOM 722 O O . GLU A 1 100 ? -7.960 6.237 31.006 1.00 102.21 144 GLU A O 1
ATOM 728 N N . ASN A 1 101 ? -5.981 6.952 30.219 1.00 95.15 145 ASN A N 1
ATOM 729 C CA . ASN A 1 101 ? -5.326 6.859 31.518 1.00 90.91 145 ASN A CA 1
ATOM 730 C C . ASN A 1 101 ? -5.169 8.211 32.194 1.00 90.94 145 ASN A C 1
ATOM 731 O O . ASN A 1 101 ? -4.168 8.466 32.863 1.00 99.00 145 ASN A O 1
ATOM 736 N N . SER A 1 102 ? -6.162 9.076 32.019 1.00 81.74 146 SER A N 1
ATOM 737 C CA . SER A 1 102 ? -6.159 10.377 32.673 1.00 80.01 146 SER A CA 1
ATOM 738 C C . SER A 1 102 ? -6.428 10.210 34.162 1.00 83.25 146 SER A C 1
ATOM 739 O O . SER A 1 102 ? -6.084 11.077 34.966 1.00 88.45 146 SER A O 1
ATOM 742 N N . GLY A 1 103 ? -7.046 9.087 34.517 1.00 84.18 147 GLY A N 1
ATOM 743 C CA . GLY A 1 103 ? -7.356 8.780 35.901 1.00 87.42 147 GLY A CA 1
ATOM 744 C C . GLY A 1 103 ? -8.401 9.709 36.484 1.00 89.84 147 GLY A C 1
ATOM 745 O O . GLY A 1 103 ? -8.511 9.847 37.702 1.00 98.48 147 GLY A O 1
ATOM 746 N N . LYS A 1 104 ? -9.169 10.352 35.612 1.00 78.58 148 LYS A N 1
ATOM 747 C CA . LYS A 1 104 ? -10.184 11.302 36.046 1.00 77.10 148 LYS A CA 1
ATOM 748 C C . LYS A 1 104 ? -11.477 10.587 36.424 1.00 78.16 148 LYS A C 1
ATOM 749 O O . LYS A 1 104 ? -11.988 9.758 35.671 1.00 78.90 148 LYS A O 1
ATOM 755 N N . VAL A 1 105 ? -11.991 10.915 37.605 1.00 80.04 149 VAL A N 1
ATOM 756 C CA . VAL A 1 105 ? -13.237 10.354 38.109 1.00 67.86 149 VAL A CA 1
ATOM 757 C C . VAL A 1 105 ? -14.080 11.464 38.726 1.00 74.02 149 VAL A C 1
ATOM 758 O O . VAL A 1 105 ? -13.598 12.210 39.577 1.00 80.33 149 VAL A O 1
ATOM 762 N N . VAL A 1 106 ? -15.331 11.581 38.294 1.00 76.76 150 VAL A N 1
ATOM 763 C CA . VAL A 1 106 ? -16.229 12.590 38.847 1.00 75.89 150 VAL A CA 1
ATOM 764 C C . VAL A 1 106 ? -17.562 11.987 39.280 1.00 74.50 150 VAL A C 1
ATOM 765 O O . VAL A 1 106 ? -18.278 11.391 38.475 1.00 75.35 150 VAL A O 1
ATOM 769 N N . LEU A 1 107 ? -17.885 12.146 40.558 1.00 67.11 151 LEU A N 1
ATOM 770 C CA . LEU A 1 107 ? -19.163 11.695 41.092 1.00 66.36 151 LEU A CA 1
ATOM 771 C C . LEU A 1 107 ? -20.026 12.897 41.442 1.00 75.38 151 LEU A C 1
ATOM 772 O O . LEU A 1 107 ? -19.538 13.888 41.989 1.00 74.15 151 LEU A O 1
ATOM 777 N N . THR A 1 108 ? -21.312 12.806 41.129 1.00 80.74 152 THR A N 1
ATOM 778 C CA . THR A 1 108 ? -22.230 13.895 41.415 1.00 83.04 152 THR A CA 1
ATOM 779 C C . THR A 1 108 ? -22.990 13.623 42.707 1.00 85.07 152 THR A C 1
ATOM 780 O O . THR A 1 108 ? -23.453 12.509 42.949 1.00 85.15 152 THR A O 1
ATOM 784 N N . ALA A 1 109 ? -23.109 14.645 43.542 1.00 82.68 153 ALA A N 1
ATOM 785 C CA . ALA A 1 109 ? -23.763 14.484 44.829 1.00 83.84 153 ALA A CA 1
ATOM 786 C C . ALA A 1 109 ? -25.228 14.891 44.771 1.00 83.25 153 ALA A C 1
ATOM 787 O O . ALA A 1 109 ? -25.616 15.745 43.975 1.00 92.27 153 ALA A O 1
ATOM 789 N N . GLU A 1 110 ? -26.041 14.264 45.611 1.00 74.93 154 GLU A N 1
ATOM 790 C CA . GLU A 1 110 ? -27.380 14.763 45.866 1.00 82.37 154 GLU A CA 1
ATOM 791 C C . GLU A 1 110 ? -27.267 15.935 46.828 1.00 84.89 154 GLU A C 1
ATOM 792 O O . GLU A 1 110 ? -26.681 15.809 47.900 1.00 80.98 154 GLU A O 1
ATOM 798 N N . VAL A 1 111 ? -27.806 17.080 46.437 1.00 84.84 155 VAL A N 1
ATOM 799 C CA . VAL A 1 111 ? -27.780 18.245 47.304 1.00 88.76 155 VAL A CA 1
ATOM 800 C C . VAL A 1 111 ? -29.184 18.496 47.827 1.00 89.25 155 VAL A C 1
ATOM 801 O O . VAL A 1 111 ? -30.164 18.093 47.202 1.00 83.95 155 VAL A O 1
ATOM 805 N N . SER A 1 112 ? -29.282 19.140 48.984 1.00 98.36 156 SER A N 1
ATOM 806 C CA . SER A 1 112 ? -30.580 19.371 49.602 1.00 98.24 156 SER A CA 1
ATOM 807 C C . SER A 1 112 ? -31.417 20.330 48.764 1.00 98.64 156 SER A C 1
ATOM 808 O O . SER A 1 112 ? -30.878 21.161 48.034 1.00 97.67 156 SER A O 1
ATOM 811 N N . GLY A 1 113 ? -32.735 20.203 48.869 1.00 99.11 157 GLY A N 1
ATOM 812 C CA . GLY A 1 113 ? -33.643 21.042 48.110 1.00 93.91 157 GLY A CA 1
ATOM 813 C C . GLY A 1 113 ? -33.548 22.503 48.502 1.00 99.92 157 GLY A C 1
ATOM 814 O O . GLY A 1 113 ? -33.753 22.859 49.664 1.00 106.85 157 GLY A O 1
ATOM 815 N N . GLY A 1 114 ? -33.232 23.353 47.530 1.00 96.15 158 GLY A N 1
ATOM 816 C CA . GLY A 1 114 ? -33.131 24.781 47.770 1.00 99.98 158 GLY A CA 1
ATOM 817 C C . GLY A 1 114 ? -31.720 25.319 47.625 1.00 101.74 158 GLY A C 1
ATOM 818 O O . GLY A 1 114 ? -31.494 26.524 47.748 1.00 103.11 158 GLY A O 1
ATOM 819 N N . SER A 1 115 ? -30.770 24.425 47.365 1.00 103.02 159 SER A N 1
ATOM 820 C CA . SER A 1 115 ? -29.376 24.814 47.190 1.00 109.30 159 SER A CA 1
ATOM 821 C C . SER A 1 115 ? -29.205 25.717 45.976 1.00 109.86 159 SER A C 1
ATOM 822 O O . SER A 1 115 ? -29.982 25.644 45.024 1.00 105.25 159 SER A O 1
ATOM 825 N N . ARG A 1 116 ? -28.188 26.573 46.026 1.00 117.86 160 ARG A N 1
ATOM 826 C CA . ARG A 1 116 ? -27.858 27.461 44.916 1.00 112.54 160 ARG A CA 1
ATOM 827 C C . ARG A 1 116 ? -27.488 26.653 43.679 1.00 101.83 160 ARG A C 1
ATOM 828 O O . ARG A 1 116 ? -27.927 26.955 42.569 1.00 96.60 160 ARG A O 1
ATOM 836 N N . GLY A 1 117 ? -26.685 25.615 43.889 1.00 102.35 161 GLY A N 1
ATOM 837 C CA . GLY A 1 117 ? -26.284 24.720 42.819 1.00 96.94 161 GLY A CA 1
ATOM 838 C C . GLY A 1 117 ? -25.962 23.340 43.357 1.00 93.41 161 GLY A C 1
ATOM 839 O O . GLY A 1 117 ? -26.121 23.080 44.548 1.00 97.32 161 GLY A O 1
ATOM 840 N N . GLY A 1 118 ? -25.512 22.450 42.480 1.00 88.80 162 GLY A N 1
ATOM 841 C CA . GLY A 1 118 ? -25.145 21.109 42.890 1.00 87.59 162 GLY A CA 1
ATOM 842 C C . GLY A 1 118 ? -23.693 21.059 43.311 1.00 93.40 162 GLY A C 1
ATOM 843 O O . GLY A 1 118 ? -23.033 22.094 43.397 1.00 100.08 162 GLY A O 1
ATOM 844 N N . ARG A 1 119 ? -23.190 19.861 43.584 1.00 92.53 163 ARG A N 1
ATOM 845 C CA . ARG A 1 119 ? -21.775 19.708 43.896 1.00 91.82 163 ARG A CA 1
ATOM 846 C C . ARG A 1 119 ? -21.238 18.356 43.443 1.00 86.58 163 ARG A C 1
ATOM 847 O O . ARG A 1 119 ? -21.974 17.369 43.366 1.00 83.34 163 ARG A O 1
ATOM 855 N N . ILE A 1 120 ? -19.946 18.327 43.138 1.00 84.01 164 ILE A N 1
ATOM 856 C CA . ILE A 1 120 ? -19.296 17.123 42.646 1.00 85.63 164 ILE A CA 1
ATOM 857 C C . ILE A 1 120 ? -18.068 16.777 43.480 1.00 92.23 164 ILE A C 1
ATOM 858 O O . ILE A 1 120 ? -17.474 17.644 44.123 1.00 99.99 164 ILE A O 1
ATOM 863 N N . PHE A 1 121 ? -17.702 15.500 43.471 1.00 84.51 165 PHE A N 1
ATOM 864 C CA . PHE A 1 121 ? -16.445 15.054 44.051 1.00 78.75 165 PHE A CA 1
ATOM 865 C C . PHE A 1 121 ? -15.529 14.633 42.914 1.00 81.28 165 PHE A C 1
ATOM 866 O O . PHE A 1 121 ? -15.852 13.726 42.150 1.00 90.43 165 PHE A O 1
ATOM 874 N N . ARG A 1 122 ? -14.391 15.305 42.792 1.00 89.45 166 ARG A N 1
ATOM 875 C CA . ARG A 1 122 ? -13.495 15.068 41.668 1.00 89.14 166 ARG A CA 1
ATOM 876 C C . ARG A 1 122 ? -12.209 14.375 42.090 1.00 93.64 166 ARG A C 1
ATOM 877 O O . ARG A 1 122 ? -11.673 14.633 43.167 1.00 99.16 166 ARG A O 1
ATOM 885 N N . SER A 1 123 ? -11.717 13.498 41.223 1.00 88.43 167 SER A N 1
ATOM 886 C CA . SER A 1 123 ? -10.433 12.846 41.428 1.00 83.39 167 SER A CA 1
ATOM 887 C C . SER A 1 123 ? -9.657 12.826 40.124 1.00 82.17 167 SER A C 1
ATOM 888 O O . SER A 1 123 ? -10.190 12.439 39.086 1.00 86.82 167 SER A O 1
ATOM 891 N N . SER A 1 124 ? -8.401 13.255 40.175 1.00 81.22 168 SER A N 1
ATOM 892 C CA . SER A 1 124 ? -7.552 13.231 38.993 1.00 83.57 168 SER A CA 1
ATOM 893 C C . SER A 1 124 ? -6.443 12.200 39.158 1.00 87.20 168 SER A C 1
ATOM 894 O O . SER A 1 124 ? -5.535 12.112 38.328 1.00 87.28 168 SER A O 1
ATOM 897 N N . ASP A 1 125 ? -6.528 11.415 40.229 1.00 79.89 169 ASP A N 1
ATOM 898 C CA . ASP A 1 125 ? -5.493 10.434 40.537 1.00 82.01 169 ASP A CA 1
ATOM 899 C C . ASP A 1 125 ? -6.071 9.048 40.818 1.00 84.40 169 ASP A C 1
ATOM 900 O O . ASP A 1 125 ? -5.759 8.427 41.837 1.00 95.77 169 ASP A O 1
ATOM 905 N N . PHE A 1 126 ? -6.912 8.575 39.903 1.00 79.61 170 PHE A N 1
ATOM 906 C CA . PHE A 1 126 ? -7.447 7.213 39.940 1.00 80.10 170 PHE A CA 1
ATOM 907 C C . PHE A 1 126 ? -8.174 6.905 41.243 1.00 81.26 170 PHE A C 1
ATOM 908 O O . PHE A 1 126 ? -8.067 5.798 41.776 1.00 85.20 170 PHE A O 1
ATOM 916 N N . ALA A 1 127 ? -8.905 7.899 41.741 1.00 78.70 171 ALA A N 1
ATOM 917 C CA . ALA A 1 127 ? -9.718 7.770 42.950 1.00 83.03 171 ALA A CA 1
ATOM 918 C C . ALA A 1 127 ? -8.892 7.469 44.201 1.00 90.12 171 ALA A C 1
ATOM 919 O O . ALA A 1 127 ? -9.315 6.689 45.053 1.00 93.06 171 ALA A O 1
ATOM 921 N N . LYS A 1 128 ? -7.721 8.091 44.311 1.00 89.90 172 LYS A N 1
ATOM 922 C CA . LYS A 1 128 ? -6.940 8.028 45.545 1.00 95.11 172 LYS A CA 1
ATOM 923 C C . LYS A 1 128 ? -7.263 9.227 46.427 1.00 95.96 172 LYS A C 1
ATOM 924 O O . LYS A 1 128 ? -7.279 9.122 47.651 1.00 96.89 172 LYS A O 1
ATOM 930 N N . ASN A 1 129 ? -7.520 10.366 45.791 1.00 95.42 173 ASN A N 1
ATOM 931 C CA . ASN A 1 129 ? -7.895 11.586 46.496 1.00 94.25 173 ASN A CA 1
ATOM 932 C C . ASN A 1 129 ? -9.065 12.282 45.814 1.00 95.88 173 ASN A C 1
ATOM 933 O O . ASN A 1 129 ? -9.076 12.437 44.593 1.00 103.21 173 ASN A O 1
ATOM 938 N N . PHE A 1 130 ? -10.049 12.697 46.603 1.00 97.49 174 PHE A N 1
ATOM 939 C CA . PHE A 1 130 ? -11.207 13.404 46.067 1.00 93.62 174 PHE A CA 1
ATOM 940 C C . PHE A 1 130 ? -11.295 14.823 46.618 1.00 97.28 174 PHE A C 1
ATOM 941 O O . PHE A 1 130 ? -10.828 15.099 47.726 1.00 108.81 174 PHE A O 1
ATOM 949 N N . VAL A 1 131 ? -11.893 15.716 45.836 1.00 87.25 175 VAL A N 1
ATOM 950 C CA . VAL A 1 131 ? -12.093 17.100 46.254 1.00 90.56 175 VAL A CA 1
ATOM 951 C C . VAL A 1 131 ? -13.537 17.539 46.008 1.00 95.63 175 VAL A C 1
ATOM 952 O O . VAL A 1 131 ? -14.159 17.138 45.023 1.00 90.05 175 VAL A O 1
ATOM 956 N N . GLN A 1 132 ? -14.069 18.360 46.908 1.00 98.34 176 GLN A N 1
ATOM 957 C CA . GLN A 1 132 ? -15.418 18.891 46.746 1.00 96.74 176 GLN A CA 1
ATOM 958 C C . GLN A 1 132 ? -15.433 20.122 45.854 1.00 97.59 176 GLN A C 1
ATOM 959 O O . GLN A 1 132 ? -14.466 20.885 45.818 1.00 103.35 176 GLN A O 1
ATOM 965 N N . THR A 1 133 ? -16.537 20.319 45.140 1.00 86.20 177 THR A N 1
ATOM 966 C CA . THR A 1 133 ? -16.722 21.538 44.367 1.00 88.95 177 THR A CA 1
ATOM 967 C C . THR A 1 133 ? -18.195 21.903 44.258 1.00 93.89 177 THR A C 1
ATOM 968 O O . THR A 1 133 ? -18.966 21.195 43.614 1.00 101.59 177 THR A O 1
ATOM 972 N N . ASP A 1 134 ? -18.580 23.008 44.888 1.00 92.91 178 ASP A N 1
ATOM 973 C CA . ASP A 1 134 ? -19.943 23.515 44.774 1.00 93.01 178 ASP A CA 1
ATOM 974 C C . ASP A 1 134 ? -20.153 24.186 43.418 1.00 100.19 178 ASP A C 1
ATOM 975 O O . ASP A 1 134 ? -19.438 25.122 43.060 1.00 111.68 178 ASP A O 1
ATOM 980 N N . LEU A 1 135 ? -21.137 23.702 42.667 1.00 96.28 179 LEU A N 1
ATOM 981 C CA . LEU A 1 135 ? -21.378 24.185 41.310 1.00 95.15 179 LEU A CA 1
ATOM 982 C C . LEU A 1 135 ? -22.326 25.382 41.284 1.00 99.40 179 LEU A C 1
ATOM 983 O O . LEU A 1 135 ? -23.192 25.509 42.148 1.00 107.88 179 LEU A O 1
ATOM 988 N N . PRO A 1 136 ? -22.159 26.268 40.287 1.00 93.03 180 PRO A N 1
ATOM 989 C CA . PRO A 1 136 ? -23.046 27.422 40.089 1.00 93.15 180 PRO A CA 1
ATOM 990 C C . PRO A 1 136 ? -24.362 27.037 39.411 1.00 98.98 180 PRO A C 1
ATOM 991 O O . PRO A 1 136 ? -25.111 27.916 38.978 1.00 100.72 180 PRO A O 1
ATOM 995 N N . PHE A 1 137 ? -24.628 25.737 39.320 1.00 98.87 181 PHE A N 1
ATOM 996 C CA . PHE A 1 137 ? -25.823 25.226 38.657 1.00 94.30 181 PHE A CA 1
ATOM 997 C C . PHE A 1 137 ? -26.133 23.805 39.120 1.00 96.66 181 PHE A C 1
ATOM 998 O O . PHE A 1 137 ? -25.303 23.154 39.756 1.00 99.55 181 PHE A O 1
ATOM 1006 N N . HIS A 1 138 ? -27.329 23.325 38.799 1.00 93.45 182 HIS A N 1
ATOM 1007 C CA . HIS A 1 138 ? -27.667 21.928 39.040 1.00 92.64 182 HIS A CA 1
ATOM 1008 C C . HIS A 1 138 ? -27.559 21.141 37.740 1.00 93.56 182 HIS A C 1
ATOM 1009 O O . HIS A 1 138 ? -28.239 21.452 36.765 1.00 97.54 182 HIS A O 1
ATOM 1016 N N . PRO A 1 139 ? -26.692 20.120 37.723 1.00 90.66 183 PRO A N 1
ATOM 1017 C CA . PRO A 1 139 ? -26.474 19.299 36.527 1.00 84.16 183 PRO A CA 1
ATOM 1018 C C . PRO A 1 139 ? -27.745 18.601 36.045 1.00 83.85 183 PRO A C 1
ATOM 1019 O O . PRO A 1 139 ? -28.516 18.077 36.852 1.00 87.94 183 PRO A O 1
ATOM 1023 N N . LEU A 1 140 ? -27.959 18.611 34.735 1.00 85.90 184 LEU A N 1
ATOM 1024 C CA . LEU A 1 140 ? -29.057 17.870 34.129 1.00 82.36 184 LEU A CA 1
ATOM 1025 C C . LEU A 1 140 ? -28.512 16.616 33.460 1.00 78.98 184 LEU A C 1
ATOM 1026 O O . LEU A 1 140 ? -29.177 15.581 33.404 1.00 76.46 184 LEU A O 1
ATOM 1031 N N . THR A 1 141 ? -27.283 16.720 32.966 1.00 78.91 185 THR A N 1
ATOM 1032 C CA . THR A 1 141 ? -26.631 15.622 32.264 1.00 75.38 185 THR A CA 1
ATOM 1033 C C . THR A 1 141 ? -25.369 15.164 32.982 1.00 77.29 185 THR A C 1
ATOM 1034 O O . THR A 1 141 ? -24.831 15.878 33.826 1.00 90.19 185 THR A O 1
ATOM 1038 N N . GLN A 1 142 ? -24.899 13.970 32.645 1.00 76.37 186 GLN A N 1
ATOM 1039 C CA . GLN A 1 142 ? -23.589 13.528 33.097 1.00 76.63 186 GLN A CA 1
ATOM 1040 C C . GLN A 1 142 ? -22.533 14.412 32.443 1.00 78.69 186 GLN A C 1
ATOM 1041 O O . GLN A 1 142 ? -22.627 14.726 31.257 1.00 94.24 186 GLN A O 1
ATOM 1047 N N . MET A 1 143 ? -21.539 14.827 33.219 1.00 67.95 187 MET A N 1
ATOM 1048 C CA . MET A 1 143 ? -20.475 15.676 32.698 1.00 66.32 187 MET A CA 1
ATOM 1049 C C . MET A 1 143 ? -19.646 14.943 31.656 1.00 71.83 187 MET A C 1
ATOM 1050 O O . MET A 1 143 ? -19.290 13.776 31.835 1.00 72.56 187 MET A O 1
ATOM 1055 N N . MET A 1 144 ? -19.345 15.641 30.566 1.00 74.20 188 MET A N 1
ATOM 1056 C CA . MET A 1 144 ? -18.674 15.034 29.425 1.00 74.52 188 MET A CA 1
ATOM 1057 C C . MET A 1 144 ? -17.249 15.552 29.256 1.00 78.30 188 MET A C 1
ATOM 1058 O O . MET A 1 144 ? -17.013 16.762 29.217 1.00 80.24 188 MET A O 1
ATOM 1063 N N . TYR A 1 145 ? -16.306 14.623 29.159 1.00 73.10 189 TYR A N 1
ATOM 1064 C CA . TYR A 1 145 ? -14.906 14.962 28.950 1.00 74.21 189 TYR A CA 1
ATOM 1065 C C . TYR A 1 145 ? -14.629 15.268 27.482 1.00 77.86 189 TYR A C 1
ATOM 1066 O O . TYR A 1 145 ? -15.184 14.626 26.590 1.00 78.72 189 TYR A O 1
ATOM 1075 N N . SER A 1 146 ? -13.765 16.243 27.228 1.00 75.35 190 SER A N 1
ATOM 1076 C CA . SER A 1 146 ? -13.291 16.460 25.871 1.00 81.20 190 SER A CA 1
ATOM 1077 C C . SER A 1 146 ? -12.294 15.362 25.537 1.00 84.69 190 SER A C 1
ATOM 1078 O O . SER A 1 146 ? -11.334 15.154 26.272 1.00 96.61 190 SER A O 1
ATOM 1081 N N . PRO A 1 147 ? -12.532 14.639 24.435 1.00 82.91 191 PRO A N 1
ATOM 1082 C CA . PRO A 1 147 ? -11.639 13.559 23.999 1.00 87.34 191 PRO A CA 1
ATOM 1083 C C . PRO A 1 147 ? -10.179 13.997 23.871 1.00 90.84 191 PRO A C 1
ATOM 1084 O O . PRO A 1 147 ? -9.277 13.189 24.092 1.00 87.08 191 PRO A O 1
ATOM 1088 N N . GLN A 1 148 ? -9.959 15.263 23.531 1.00 91.79 192 GLN A N 1
ATOM 1089 C CA . GLN A 1 148 ? -8.612 15.782 23.331 1.00 95.08 192 GLN A CA 1
ATOM 1090 C C . GLN A 1 148 ? -7.995 16.316 24.625 1.00 93.22 192 GLN A C 1
ATOM 1091 O O . GLN A 1 148 ? -6.776 16.468 24.719 1.00 97.97 192 GLN A O 1
ATOM 1097 N N . ASN A 1 149 ? -8.835 16.597 25.618 1.00 86.22 193 ASN A N 1
ATOM 1098 C CA . ASN A 1 149 ? -8.371 17.212 26.860 1.00 88.85 193 ASN A CA 1
ATOM 1099 C C . ASN A 1 149 ? -9.256 16.858 28.056 1.00 84.93 193 ASN A C 1
ATOM 1100 O O . ASN A 1 149 ? -10.302 17.474 28.269 1.00 76.19 193 ASN A O 1
ATOM 1105 N N . SER A 1 150 ? -8.817 15.881 28.846 1.00 87.03 194 SER A N 1
ATOM 1106 C CA . SER A 1 150 ? -9.600 15.388 29.981 1.00 84.58 194 SER A CA 1
ATOM 1107 C C . SER A 1 150 ? -9.876 16.459 31.041 1.00 91.88 194 SER A C 1
ATOM 1108 O O . SER A 1 150 ? -10.743 16.276 31.896 1.00 94.88 194 SER A O 1
ATOM 1111 N N . ASP A 1 151 ? -9.142 17.569 30.991 1.00 92.10 195 ASP A N 1
ATOM 1112 C CA . ASP A 1 151 ? -9.388 18.680 31.909 1.00 97.27 195 ASP A CA 1
ATOM 1113 C C . ASP A 1 151 ? -10.593 19.512 31.473 1.00 90.75 195 ASP A C 1
ATOM 1114 O O . ASP A 1 151 ? -11.079 20.354 32.228 1.00 88.75 195 ASP A O 1
ATOM 1119 N N . TYR A 1 152 ? -11.068 19.279 30.253 1.00 83.36 196 TYR A N 1
ATOM 1120 C CA . TYR A 1 152 ? -12.212 20.019 29.728 1.00 82.97 196 TYR A CA 1
ATOM 1121 C C . TYR A 1 152 ? -13.518 19.250 29.927 1.00 79.36 196 TYR A C 1
ATOM 1122 O O . TYR A 1 152 ? -13.646 18.102 29.503 1.00 73.06 196 TYR A O 1
ATOM 1131 N N . LEU A 1 153 ? -14.482 19.897 30.575 1.00 79.85 197 LEU A N 1
ATOM 1132 C CA . LEU A 1 153 ? -15.788 19.297 30.830 1.00 77.47 197 LEU A CA 1
ATOM 1133 C C . LEU A 1 153 ? -16.908 20.202 30.334 1.00 80.86 197 LEU A C 1
ATOM 1134 O O . LEU A 1 153 ? -16.764 21.427 30.320 1.00 88.96 197 LEU A O 1
ATOM 1139 N N . LEU A 1 154 ? -18.025 19.602 29.933 1.00 76.91 198 LEU A N 1
ATOM 1140 C CA . LEU A 1 154 ? -19.248 20.371 29.720 1.00 80.25 198 LEU A CA 1
ATOM 1141 C C . LEU A 1 154 ? -20.462 19.669 30.331 1.00 78.28 198 LEU A C 1
ATOM 1142 O O . LEU A 1 154 ? -20.469 18.451 30.504 1.00 76.55 198 LEU A O 1
ATOM 1147 N N . ALA A 1 155 ? -21.485 20.451 30.659 1.00 74.49 199 ALA A N 1
ATOM 1148 C CA . ALA A 1 155 ? -22.718 19.909 31.211 1.00 75.64 199 ALA A CA 1
ATOM 1149 C C . ALA A 1 155 ? -23.890 20.843 30.943 1.00 79.05 199 ALA A C 1
ATOM 1150 O O . ALA A 1 155 ? -23.707 22.053 30.797 1.00 79.43 199 ALA A O 1
ATOM 1152 N N . LEU A 1 156 ? -25.089 20.273 30.869 1.00 78.59 200 LEU A N 1
ATOM 1153 C CA . LEU A 1 156 ? -26.311 21.067 30.792 1.00 78.47 200 LEU A CA 1
ATOM 1154 C C . LEU A 1 156 ? -26.922 21.237 32.182 1.00 76.54 200 LEU A C 1
ATOM 1155 O O . LEU A 1 156 ? -26.956 20.294 32.971 1.00 74.56 200 LEU A O 1
ATOM 1160 N N . SER A 1 157 ? -27.404 22.437 32.481 1.00 80.32 201 SER A N 1
ATOM 1161 C CA . SER A 1 157 ? -28.057 22.683 33.760 1.00 74.03 201 SER A CA 1
ATOM 1162 C C . SER A 1 157 ? -29.529 22.305 33.689 1.00 84.08 201 SER A C 1
ATOM 1163 O O . SER A 1 157 ? -30.044 21.964 32.627 1.00 94.66 201 SER A O 1
ATOM 1166 N N . THR A 1 158 ? -30.205 22.372 34.828 1.00 91.66 202 THR A N 1
ATOM 1167 C CA . THR A 1 158 ? -31.633 22.098 34.890 1.00 88.52 202 THR A CA 1
ATOM 1168 C C . THR A 1 158 ? -32.417 23.274 34.311 1.00 89.12 202 THR A C 1
ATOM 1169 O O . THR A 1 158 ? -33.636 23.207 34.144 1.00 82.11 202 THR A O 1
ATOM 1173 N N . GLU A 1 159 ? -31.700 24.355 34.020 1.00 85.61 203 GLU A N 1
ATOM 1174 C CA . GLU A 1 159 ? -32.274 25.527 33.377 1.00 83.57 203 GLU A CA 1
ATOM 1175 C C . GLU A 1 159 ? -31.867 25.549 31.908 1.00 89.47 203 GLU A C 1
ATOM 1176 O O . GLU A 1 159 ? -31.998 26.567 31.224 1.00 98.47 203 GLU A O 1
ATOM 1182 N N . ASN A 1 160 ? -31.372 24.408 31.440 1.00 88.55 204 ASN A N 1
ATOM 1183 C CA . ASN A 1 160 ? -30.926 24.240 30.063 1.00 86.54 204 ASN A CA 1
ATOM 1184 C C . ASN A 1 160 ? -29.839 25.230 29.676 1.00 90.42 204 ASN A C 1
ATOM 1185 O O . ASN A 1 160 ? -29.856 25.789 28.581 1.00 102.48 204 ASN A O 1
ATOM 1190 N N . GLY A 1 161 ? -28.895 25.443 30.584 1.00 84.88 205 GLY A N 1
ATOM 1191 C CA . GLY A 1 161 ? -27.720 26.239 30.280 1.00 86.03 205 GLY A CA 1
ATOM 1192 C C . GLY A 1 161 ? -26.547 25.325 29.983 1.00 84.79 205 GLY A C 1
ATOM 1193 O O . GLY A 1 161 ? -26.447 24.232 30.539 1.00 81.57 205 GLY A O 1
ATOM 1194 N N . LEU A 1 162 ? -25.664 25.760 29.093 1.00 82.45 206 LEU A N 1
ATOM 1195 C CA . LEU A 1 162 ? -24.466 24.992 28.785 1.00 78.91 206 LEU A CA 1
ATOM 1196 C C . LEU A 1 162 ? -23.278 25.554 29.557 1.00 83.61 206 LEU A C 1
ATOM 1197 O O . LEU A 1 162 ? -22.934 26.732 29.431 1.00 85.47 206 LEU A O 1
ATOM 1202 N N . TRP A 1 163 ? -22.660 24.700 30.364 1.00 85.23 207 TRP A N 1
ATOM 1203 C CA . TRP A 1 163 ? -21.554 25.111 31.216 1.00 88.49 207 TRP A CA 1
ATOM 1204 C C . TRP A 1 163 ? -20.269 24.390 30.827 1.00 89.15 207 TRP A C 1
ATOM 1205 O O . TRP A 1 163 ? -20.281 23.190 30.563 1.00 86.46 207 TRP A O 1
ATOM 1216 N N . VAL A 1 164 ? -19.163 25.125 30.789 1.00 88.30 208 VAL A N 1
ATOM 1217 C CA . VAL A 1 164 ? -17.881 24.542 30.407 1.00 86.48 208 VAL A CA 1
ATOM 1218 C C . VAL A 1 164 ? -16.815 24.792 31.470 1.00 90.20 208 VAL A C 1
ATOM 1219 O O . VAL A 1 164 ? -16.701 25.897 32.004 1.00 93.58 208 VAL A O 1
ATOM 1223 N N . SER A 1 165 ? -16.045 23.756 31.784 1.00 85.58 209 SER A N 1
ATOM 1224 C CA . SER A 1 165 ? -14.920 23.897 32.697 1.00 85.21 209 SER A CA 1
ATOM 1225 C C . SER A 1 165 ? -13.612 23.598 31.981 1.00 85.10 209 SER A C 1
ATOM 1226 O O . SER A 1 165 ? -13.506 22.611 31.255 1.00 82.71 209 SER A O 1
ATOM 1229 N N . LYS A 1 166 ? -12.619 24.457 32.187 1.00 94.41 210 LYS A N 1
ATOM 1230 C CA . LYS A 1 166 ? -11.304 24.266 31.591 1.00 89.64 210 LYS A CA 1
ATOM 1231 C C . LYS A 1 166 ? -10.342 23.639 32.595 1.00 96.82 210 LYS A C 1
ATOM 1232 O O . LYS A 1 166 ? -9.266 23.172 32.222 1.00 101.65 210 LYS A O 1
ATOM 1238 N N . ASN A 1 167 ? -10.741 23.619 33.865 1.00 98.94 211 ASN A N 1
ATOM 1239 C CA . ASN A 1 167 ? -9.883 23.112 34.933 1.00 101.06 211 ASN A CA 1
ATOM 1240 C C . ASN A 1 167 ? -10.459 21.902 35.674 1.00 104.42 211 ASN A C 1
ATOM 1241 O O . ASN A 1 167 ? -10.346 21.813 36.898 1.00 115.52 211 ASN A O 1
ATOM 1246 N N . PHE A 1 168 ? -11.068 20.981 34.928 1.00 96.31 212 PHE A N 1
ATOM 1247 C CA . PHE A 1 168 ? -11.589 19.728 35.485 1.00 94.34 212 PHE A CA 1
ATOM 1248 C C . PHE A 1 168 ? -12.600 19.982 36.607 1.00 100.99 212 PHE A C 1
ATOM 1249 O O . PHE A 1 168 ? -12.400 19.577 37.752 1.00 107.99 212 PHE A O 1
ATOM 1257 N N . GLY A 1 169 ? -13.679 20.680 36.268 1.00 97.70 213 GLY A N 1
ATOM 1258 C CA . GLY A 1 169 ? -14.782 20.887 37.189 1.00 92.54 213 GLY A CA 1
ATOM 1259 C C . GLY A 1 169 ? -14.575 21.909 38.292 1.00 95.60 213 GLY A C 1
ATOM 1260 O O . GLY A 1 169 ? -15.478 22.139 39.096 1.00 99.30 213 GLY A O 1
ATOM 1261 N N . GLY A 1 170 ? -13.397 22.523 38.338 1.00 98.30 214 GLY A N 1
ATOM 1262 C CA . GLY A 1 170 ? -13.092 23.501 39.369 1.00 98.44 214 GLY A CA 1
ATOM 1263 C C . GLY A 1 170 ? -13.928 24.760 39.247 1.00 100.25 214 GLY A C 1
ATOM 1264 O O . GLY A 1 170 ? -14.703 25.102 40.143 1.00 100.06 214 GLY A O 1
ATOM 1265 N N . LYS A 1 171 ? -13.760 25.455 38.129 1.00 97.49 215 LYS A N 1
ATOM 1266 C CA . LYS A 1 171 ? -14.539 26.647 37.835 1.00 95.24 215 LYS A CA 1
ATOM 1267 C C . LYS A 1 171 ? -15.388 26.393 36.598 1.00 95.46 215 LYS A C 1
ATOM 1268 O O . LYS A 1 171 ? -14.985 25.649 35.702 1.00 87.94 215 LYS A O 1
ATOM 1274 N N . TRP A 1 172 ? -16.569 26.997 36.556 1.00 100.14 216 TRP A N 1
ATOM 1275 C CA . TRP A 1 172 ? -17.480 26.799 35.438 1.00 93.15 216 TRP A CA 1
ATOM 1276 C C . TRP A 1 172 ? -17.990 28.124 34.896 1.00 99.01 216 TRP A C 1
ATOM 1277 O O . TRP A 1 172 ? -18.259 29.055 35.655 1.00 106.05 216 TRP A O 1
ATOM 1288 N N . GLU A 1 173 ? -18.119 28.205 33.577 1.00 99.30 217 GLU A N 1
ATOM 1289 C CA . GLU A 1 173 ? -18.696 29.380 32.940 1.00 104.34 217 GLU A CA 1
ATOM 1290 C C . GLU A 1 173 ? -19.842 28.974 32.025 1.00 102.20 217 GLU A C 1
ATOM 1291 O O . GLU A 1 173 ? -19.714 28.037 31.237 1.00 106.00 217 GLU A O 1
ATOM 1297 N N . GLU A 1 174 ? -20.964 29.676 32.139 1.00 96.81 218 GLU A N 1
ATOM 1298 C CA . GLU A 1 174 ? -22.108 29.417 31.276 1.00 95.69 218 GLU A CA 1
ATOM 1299 C C . GLU A 1 174 ? -21.898 30.114 29.940 1.00 104.00 218 GLU A C 1
ATOM 1300 O O . GLU A 1 174 ? -21.644 31.318 29.897 1.00 111.15 218 GLU A O 1
ATOM 1306 N N . ILE A 1 175 ? -21.998 29.363 28.848 1.00 99.48 219 ILE A N 1
ATOM 1307 C CA . ILE A 1 175 ? -21.699 29.929 27.540 1.00 98.49 219 ILE A CA 1
ATOM 1308 C C . ILE A 1 175 ? -22.928 30.014 26.631 1.00 98.47 219 ILE A C 1
ATOM 1309 O O . ILE A 1 175 ? -22.871 30.640 25.574 1.00 106.59 219 ILE A O 1
ATOM 1314 N N . HIS A 1 176 ? -24.034 29.397 27.041 1.00 93.34 220 HIS A N 1
ATOM 1315 C CA . HIS A 1 176 ? -25.306 29.571 26.337 1.00 98.30 220 HIS A CA 1
ATOM 1316 C C . HIS A 1 176 ? -26.478 29.223 27.248 1.00 98.50 220 HIS A C 1
ATOM 1317 O O . HIS A 1 176 ? -26.371 28.324 28.081 1.00 109.48 220 HIS A O 1
ATOM 1324 N N . LYS A 1 177 ? -27.596 29.926 27.083 1.00 94.49 221 LYS A N 1
ATOM 1325 C CA . LYS A 1 177 ? -28.690 29.844 28.052 1.00 101.49 221 LYS A CA 1
ATOM 1326 C C . LYS A 1 177 ? -29.873 28.955 27.659 1.00 107.01 221 LYS A C 1
ATOM 1327 O O . LYS A 1 177 ? -30.690 28.606 28.512 1.00 117.36 221 LYS A O 1
ATOM 1333 N N . ALA A 1 178 ? -29.980 28.590 26.387 1.00 95.28 222 ALA A N 1
ATOM 1334 C CA . ALA A 1 178 ? -31.109 27.770 25.957 1.00 90.76 222 ALA A CA 1
ATOM 1335 C C . ALA A 1 178 ? -30.659 26.602 25.090 1.00 90.60 222 ALA A C 1
ATOM 1336 O O . ALA A 1 178 ? -30.909 26.586 23.889 1.00 97.21 222 ALA A O 1
ATOM 1338 N N . VAL A 1 179 ? -30.014 25.617 25.708 1.00 83.92 223 VAL A N 1
ATOM 1339 C CA . VAL A 1 179 ? -29.429 24.503 24.971 1.00 77.02 223 VAL A CA 1
ATOM 1340 C C . VAL A 1 179 ? -30.223 23.213 25.173 1.00 80.54 223 VAL A C 1
ATOM 1341 O O . VAL A 1 179 ? -30.743 22.956 26.260 1.00 85.72 223 VAL A O 1
ATOM 1345 N N . CYS A 1 180 ? -30.315 22.414 24.110 1.00 76.52 224 CYS A N 1
ATOM 1346 C CA . CYS A 1 180 ? -31.052 21.154 24.122 1.00 69.21 224 CYS A CA 1
ATOM 1347 C C . CYS A 1 180 ? -30.123 19.942 24.135 1.00 70.65 224 CYS A C 1
ATOM 1348 O O . CYS A 1 180 ? -30.405 18.934 24.779 1.00 72.19 224 CYS A O 1
ATOM 1351 N N . LEU A 1 181 ? -29.023 20.040 23.401 1.00 76.50 225 LEU A N 1
ATOM 1352 C CA . LEU A 1 181 ? -28.083 18.936 23.273 1.00 74.71 225 LEU A CA 1
ATOM 1353 C C . LEU A 1 181 ? -26.706 19.506 22.980 1.00 77.16 225 LEU A C 1
ATOM 1354 O O . LEU A 1 181 ? -26.588 20.467 22.225 1.00 79.37 225 LEU A O 1
ATOM 1359 N N . ALA A 1 182 ? -25.672 18.926 23.585 1.00 73.48 226 ALA A N 1
ATOM 1360 C CA . ALA A 1 182 ? -24.303 19.400 23.385 1.00 71.61 226 ALA A CA 1
ATOM 1361 C C . ALA A 1 182 ? -23.322 18.236 23.339 1.00 70.19 226 ALA A C 1
ATOM 1362 O O . ALA A 1 182 ? -23.417 17.308 24.140 1.00 69.40 226 ALA A O 1
ATOM 1364 N N . LYS A 1 183 ? -22.385 18.286 22.394 1.00 75.96 227 LYS A N 1
ATOM 1365 C CA . LYS A 1 183 ? -21.410 17.212 22.211 1.00 68.80 227 LYS A CA 1
ATOM 1366 C C . LYS A 1 183 ? -20.002 17.755 21.986 1.00 70.89 227 LYS A C 1
ATOM 1367 O O . LYS A 1 183 ? -19.833 18.833 21.422 1.00 74.76 227 LYS A O 1
ATOM 1373 N N . TRP A 1 184 ? -18.994 17.004 22.427 1.00 76.01 228 TRP A N 1
ATOM 1374 C CA . TRP A 1 184 ? -17.605 17.321 22.103 1.00 77.80 228 TRP A CA 1
ATOM 1375 C C . TRP A 1 184 ? -17.241 16.771 20.727 1.00 80.31 228 TRP A C 1
ATOM 1376 O O . TRP A 1 184 ? -17.640 15.666 20.360 1.00 76.10 228 TRP A O 1
ATOM 1387 N N . GLY A 1 185 ? -16.476 17.542 19.967 1.00 80.89 229 GLY A N 1
ATOM 1388 C CA . GLY A 1 185 ? -15.964 17.069 18.697 1.00 72.71 229 GLY A CA 1
ATOM 1389 C C . GLY A 1 185 ? -14.464 16.902 18.796 1.00 77.49 229 GLY A C 1
ATOM 1390 O O . GLY A 1 185 ? -13.929 16.674 19.881 1.00 86.18 229 GLY A O 1
ATOM 1391 N N . SER A 1 186 ? -13.780 17.013 17.666 1.00 81.61 230 SER A N 1
ATOM 1392 C CA . SER A 1 186 ? -12.327 17.005 17.670 1.00 85.42 230 SER A CA 1
ATOM 1393 C C . SER A 1 186 ? -11.814 18.358 18.129 1.00 84.71 230 SER A C 1
ATOM 1394 O O . SER A 1 186 ? -12.528 19.356 18.038 1.00 82.60 230 SER A O 1
ATOM 1397 N N . ASP A 1 187 ? -10.580 18.376 18.623 1.00 94.44 231 ASP A N 1
ATOM 1398 C CA . ASP A 1 187 ? -9.907 19.605 19.043 1.00 97.73 231 ASP A CA 1
ATOM 1399 C C . ASP A 1 187 ? -10.774 20.512 19.915 1.00 89.53 231 ASP A C 1
ATOM 1400 O O . ASP A 1 187 ? -10.833 21.720 19.692 1.00 90.73 231 ASP A O 1
ATOM 1405 N N . ASN A 1 188 ? -11.454 19.914 20.890 1.00 88.70 232 ASN A N 1
ATOM 1406 C CA . ASN A 1 188 ? -12.225 20.658 21.882 1.00 90.43 232 ASN A CA 1
ATOM 1407 C C . ASN A 1 188 ? -13.298 21.546 21.261 1.00 89.60 232 ASN A C 1
ATOM 1408 O O . ASN A 1 188 ? -13.610 22.621 21.776 1.00 88.96 232 ASN A O 1
ATOM 1413 N N . THR A 1 189 ? -13.850 21.087 20.144 1.00 90.59 233 THR A N 1
ATOM 1414 C CA . THR A 1 189 ? -14.963 21.768 19.499 1.00 89.83 233 THR A CA 1
ATOM 1415 C C . THR A 1 189 ? -16.279 21.297 20.109 1.00 80.97 233 THR A C 1
ATOM 1416 O O . THR A 1 189 ? -16.513 20.097 20.254 1.00 75.02 233 THR A O 1
ATOM 1420 N N . ILE A 1 190 ? -17.131 22.245 20.480 1.00 80.88 234 ILE A N 1
ATOM 1421 C CA . ILE A 1 190 ? -18.440 21.914 21.027 1.00 78.17 234 ILE A CA 1
ATOM 1422 C C . ILE A 1 190 ? -19.537 22.169 19.996 1.00 87.33 234 ILE A C 1
ATOM 1423 O O . ILE A 1 190 ? -19.625 23.258 19.428 1.00 97.73 234 ILE A O 1
ATOM 1428 N N . PHE A 1 191 ? -20.357 21.154 19.744 1.00 80.81 235 PHE A N 1
ATOM 1429 C CA . PHE A 1 191 ? -21.552 21.308 18.919 1.00 76.09 235 PHE A CA 1
ATOM 1430 C C . PHE A 1 191 ? -22.786 21.287 19.809 1.00 72.50 235 PHE A C 1
ATOM 1431 O O . PHE A 1 191 ? -22.946 20.376 20.617 1.00 79.41 235 PHE A O 1
ATOM 1439 N N . PHE A 1 192 ? -23.659 22.280 19.675 1.00 70.66 236 PHE A N 1
ATOM 1440 C CA . PHE A 1 192 ? -24.884 22.272 20.470 1.00 79.13 236 PHE A CA 1
ATOM 1441 C C . PHE A 1 192 ? -26.076 22.907 19.760 1.00 85.51 236 PHE A C 1
ATOM 1442 O O . PHE A 1 192 ? -25.924 23.858 18.994 1.00 89.63 236 PHE A O 1
ATOM 1450 N N . THR A 1 193 ? -27.261 22.362 20.024 1.00 79.08 237 THR A N 1
ATOM 1451 C CA . THR A 1 193 ? -28.502 22.920 19.503 1.00 76.82 237 THR A CA 1
ATOM 1452 C C . THR A 1 193 ? -29.124 23.871 20.513 1.00 84.12 237 THR A C 1
ATOM 1453 O O . THR A 1 193 ? -28.905 23.739 21.716 1.00 87.94 237 THR A O 1
ATOM 1457 N N . THR A 1 194 ? -29.902 24.829 20.020 1.00 85.07 238 THR A N 1
ATOM 1458 C CA . THR A 1 194 ? -30.536 25.815 20.885 1.00 84.63 238 THR A CA 1
ATOM 1459 C C . THR A 1 194 ? -31.975 26.096 20.477 1.00 86.53 238 THR A C 1
ATOM 1460 O O . THR A 1 194 ? -32.350 25.912 19.319 1.00 86.09 238 THR A O 1
ATOM 1464 N N . TYR A 1 195 ? -32.778 26.543 21.438 1.00 88.60 239 TYR A N 1
ATOM 1465 C CA . TYR A 1 195 ? -34.161 26.906 21.163 1.00 88.55 239 TYR A CA 1
ATOM 1466 C C . TYR A 1 195 ? -34.383 28.381 21.461 1.00 93.64 239 TYR A C 1
ATOM 1467 O O . TYR A 1 195 ? -33.651 28.982 22.245 1.00 100.70 239 TYR A O 1
ATOM 1476 N N . ALA A 1 196 ? -35.392 28.963 20.824 1.00 99.11 240 ALA A N 1
ATOM 1477 C CA . ALA A 1 196 ? -35.650 30.389 20.957 1.00 108.89 240 ALA A CA 1
ATOM 1478 C C . ALA A 1 196 ? -36.788 30.660 21.934 1.00 124.16 240 ALA A C 1
ATOM 1479 O O . ALA A 1 196 ? -36.626 31.406 22.899 1.00 132.42 240 ALA A O 1
ATOM 1481 N N . ASN A 1 197 ? -37.941 30.051 21.677 1.00 127.83 241 ASN A N 1
ATOM 1482 C CA . ASN A 1 197 ? -39.112 30.244 22.524 1.00 132.14 241 ASN A CA 1
ATOM 1483 C C . AS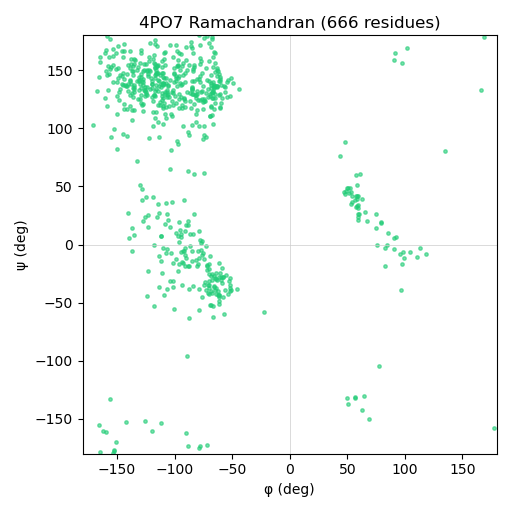N A 1 197 ? -39.607 28.943 23.145 1.00 125.98 241 ASN A C 1
ATOM 1484 O O . ASN A 1 197 ? -39.602 27.895 22.502 1.00 125.78 241 ASN A O 1
ATOM 1489 N N . GLY A 1 198 ? -40.031 29.019 24.401 1.00 122.93 242 GLY A N 1
ATOM 1490 C CA . GLY A 1 198 ? -40.590 27.870 25.088 1.00 121.40 242 GLY A CA 1
ATOM 1491 C C . GLY A 1 198 ? -39.551 26.875 25.567 1.00 118.15 242 GLY A C 1
ATOM 1492 O O . GLY A 1 198 ? -38.858 27.110 26.558 1.00 116.37 242 GLY A O 1
ATOM 1493 N N . SER A 1 199 ? -39.441 25.757 24.857 1.00 112.36 243 SER A N 1
ATOM 1494 C CA . SER A 1 199 ? -38.554 24.680 25.270 1.00 104.99 243 SER A CA 1
ATOM 1495 C C . SER A 1 199 ? -38.091 23.843 24.088 1.00 105.21 243 SER A C 1
ATOM 1496 O O . SER A 1 199 ? -38.464 24.103 22.945 1.00 108.09 243 SER A O 1
ATOM 1499 N N . CYS A 1 200 ? -37.280 22.831 24.377 1.00 99.28 244 CYS A N 1
ATOM 1500 C CA . CYS A 1 200 ? -36.805 21.910 23.355 1.00 87.53 244 CYS A CA 1
ATOM 1501 C C . CYS A 1 200 ? -37.969 21.147 22.737 1.00 99.79 244 CYS A C 1
ATOM 1502 O O . CYS A 1 200 ? -37.925 20.767 21.568 1.00 110.83 244 CYS A O 1
ATOM 1505 N N . LYS A 1 201 ? -39.008 20.927 23.533 1.00 105.26 245 LYS A N 1
ATOM 1506 C CA . LYS A 1 201 ? -40.190 20.210 23.076 1.00 112.96 245 LYS A CA 1
ATOM 1507 C C . LYS A 1 201 ? -40.950 21.027 22.036 1.00 108.84 245 LYS A C 1
ATOM 1508 O O . LYS A 1 201 ? -41.253 20.539 20.947 1.00 100.91 245 LYS A O 1
ATOM 1514 N N . ALA A 1 202 ? -41.247 22.276 22.385 1.00 108.70 246 ALA A N 1
ATOM 1515 C CA . ALA A 1 202 ? -42.019 23.167 21.523 1.00 111.00 246 ALA A CA 1
ATOM 1516 C C . ALA A 1 202 ? -41.302 23.478 20.211 1.00 119.12 246 ALA A C 1
ATOM 1517 O O . ALA A 1 202 ? -41.936 23.578 19.160 1.00 131.94 246 ALA A O 1
ATOM 1519 N N . ASP A 1 203 ? -39.983 23.634 20.273 1.00 108.91 247 ASP A N 1
ATOM 1520 C CA . ASP A 1 203 ? -39.197 23.960 19.088 1.00 100.78 247 ASP A CA 1
ATOM 1521 C C . ASP A 1 203 ? -38.683 22.707 18.393 1.00 97.18 247 ASP A C 1
ATOM 1522 O O . ASP A 1 203 ? -37.555 22.679 17.901 1.00 96.15 247 ASP A O 1
ATOM 1527 N N . LEU A 1 204 ? -39.515 21.672 18.357 1.00 98.50 248 LEU A N 1
ATOM 1528 C CA . LEU A 1 204 ? -39.153 20.426 17.694 1.00 101.94 248 LEU A CA 1
ATOM 1529 C C . LEU A 1 204 ? -39.019 20.637 16.193 1.00 104.60 248 LEU A C 1
ATOM 1530 O O . LEU A 1 204 ? -40.019 20.750 15.484 1.00 114.62 248 LEU A O 1
ATOM 1535 N N . GLY A 1 205 ? -37.780 20.692 15.715 1.00 92.20 249 GLY A N 1
ATOM 1536 C CA . GLY A 1 205 ? -37.519 20.923 14.307 1.00 84.35 249 GLY A CA 1
ATOM 1537 C C . GLY A 1 205 ? -37.339 22.394 13.983 1.00 88.42 249 GLY A C 1
ATOM 1538 O O . GLY A 1 205 ? -37.234 22.780 12.818 1.00 87.27 249 GLY A O 1
ATOM 1539 N N . ALA A 1 206 ? -37.315 23.218 15.025 1.00 92.69 250 ALA A N 1
ATOM 1540 C CA . ALA A 1 206 ? -37.117 24.652 14.871 1.00 86.15 250 ALA A CA 1
ATOM 1541 C C . ALA A 1 206 ? -35.908 25.095 15.680 1.00 83.14 250 ALA A C 1
ATOM 1542 O O . ALA A 1 206 ? -35.812 26.250 16.097 1.00 81.46 250 ALA A O 1
ATOM 1544 N N . LEU A 1 207 ? -34.992 24.161 15.906 1.00 80.75 251 LEU A N 1
ATOM 1545 C CA . LEU A 1 207 ? -33.792 24.441 16.679 1.00 83.97 251 LEU A CA 1
ATOM 1546 C C . LEU A 1 207 ? -32.711 25.066 15.816 1.00 92.83 251 LEU A C 1
ATOM 1547 O O . LEU A 1 207 ? -32.767 25.017 14.589 1.00 93.56 251 LEU A O 1
ATOM 1552 N N . GLU A 1 208 ? -31.718 25.646 16.473 1.00 91.76 252 GLU A N 1
ATOM 1553 C CA . GLU A 1 208 ? -30.583 26.219 15.779 1.00 84.61 252 GLU A CA 1
ATOM 1554 C C . GLU A 1 208 ? -29.331 25.472 16.215 1.00 86.29 252 GLU A C 1
ATOM 1555 O O . GLU A 1 208 ? -29.090 25.304 17.407 1.00 95.04 252 GLU A O 1
ATOM 1561 N N . LEU A 1 209 ? -28.549 24.996 15.252 1.00 83.12 253 LEU A N 1
ATOM 1562 C CA . LEU A 1 209 ? -27.331 24.261 15.568 1.00 75.36 253 LEU A CA 1
ATOM 1563 C C . LEU A 1 209 ? -26.136 25.203 15.594 1.00 83.18 253 LEU A C 1
ATOM 1564 O O . LEU A 1 209 ? -25.792 25.819 14.585 1.00 94.79 253 LEU A O 1
ATOM 1569 N N . TRP A 1 210 ? -25.512 25.315 16.761 1.00 79.56 254 TRP A N 1
ATOM 1570 C CA . TRP A 1 210 ? -24.383 26.214 16.943 1.00 78.57 254 TRP A CA 1
ATOM 1571 C C . TRP A 1 210 ? -23.084 25.436 17.090 1.00 78.89 254 TRP A C 1
ATOM 1572 O O . TRP A 1 210 ? -23.096 24.225 17.314 1.00 75.82 254 TRP A O 1
ATOM 1583 N N . ARG A 1 211 ? -21.968 26.147 16.968 1.00 80.66 255 ARG A N 1
ATOM 1584 C CA . ARG A 1 211 ? -20.649 25.564 17.173 1.00 75.39 255 ARG A CA 1
ATOM 1585 C C . ARG A 1 211 ? -19.704 26.582 17.806 1.00 86.52 255 ARG A C 1
ATOM 1586 O O . ARG A 1 211 ? -19.716 27.757 17.434 1.00 96.77 255 ARG A O 1
ATOM 1594 N N . THR A 1 212 ? -18.900 26.140 18.770 1.00 80.90 256 THR A N 1
ATOM 1595 C CA . THR A 1 212 ? -17.824 26.976 19.300 1.00 85.91 256 THR A CA 1
ATOM 1596 C C . THR A 1 212 ? -16.504 26.209 19.265 1.00 95.16 256 THR A C 1
ATOM 1597 O O . THR A 1 212 ? -16.462 25.004 19.523 1.00 105.48 256 THR A O 1
ATOM 1601 N N . SER A 1 213 ? -15.430 26.911 18.919 1.00 99.92 257 SER A N 1
ATOM 1602 C CA . SER A 1 213 ? -14.113 26.296 18.800 1.00 102.87 257 SER A CA 1
ATOM 1603 C C . SER A 1 213 ? -13.191 26.776 19.911 1.00 103.68 257 SER A C 1
ATOM 1604 O O . SER A 1 213 ? -12.230 26.098 20.277 1.00 108.41 257 SER A O 1
ATOM 1607 N N . ASP A 1 214 ? -13.497 27.952 20.447 1.00 98.89 258 ASP A N 1
ATOM 1608 C CA . ASP A 1 214 ? -12.675 28.560 21.481 1.00 103.89 258 ASP A CA 1
ATOM 1609 C C . ASP A 1 214 ? -13.357 28.502 22.846 1.00 108.10 258 ASP A C 1
ATOM 1610 O O . ASP A 1 214 ? -13.243 29.427 23.650 1.00 115.37 258 ASP A O 1
ATOM 1615 N N . LEU A 1 215 ? -14.070 27.405 23.087 1.00 101.09 259 LEU A N 1
ATOM 1616 C CA . LEU A 1 215 ? -14.651 27.101 24.394 1.00 98.35 259 LEU A CA 1
ATOM 1617 C C . LEU A 1 215 ? -15.610 28.166 24.918 1.00 98.36 259 LEU A C 1
ATOM 1618 O O . LEU A 1 215 ? -15.620 28.464 26.111 1.00 95.24 259 LEU A O 1
ATOM 1623 N N . GLY A 1 216 ? -16.419 28.732 24.029 1.00 99.02 260 GLY A N 1
ATOM 1624 C CA . GLY A 1 216 ? -17.481 29.631 24.442 1.00 93.89 260 GLY A CA 1
ATOM 1625 C C . GLY A 1 216 ? -17.204 31.102 24.203 1.00 103.42 260 GLY A C 1
ATOM 1626 O O . GLY A 1 216 ? -18.084 31.941 24.398 1.00 107.70 260 GLY A O 1
ATOM 1627 N N . LYS A 1 217 ? -15.985 31.420 23.780 1.00 105.49 261 LYS A N 1
ATOM 1628 C CA . LYS A 1 217 ? -15.605 32.806 23.537 1.00 108.06 261 LYS A CA 1
ATOM 1629 C C . LYS A 1 217 ? -16.318 33.359 22.309 1.00 106.03 261 LYS A C 1
ATOM 1630 O O . LYS A 1 217 ? -16.676 34.537 22.267 1.00 111.15 261 LYS A O 1
ATOM 1636 N N . SER A 1 218 ? -16.523 32.501 21.313 1.00 99.55 262 SER A N 1
ATOM 1637 C CA . SER A 1 218 ? -17.201 32.895 20.082 1.00 106.11 262 SER A CA 1
ATOM 1638 C C . SER A 1 218 ? -18.041 31.745 19.541 1.00 107.01 262 SER A C 1
ATOM 1639 O O . SER A 1 218 ? -17.831 30.590 19.907 1.00 111.05 262 SER A O 1
ATOM 1642 N N . PHE A 1 219 ? -18.990 32.064 18.666 1.00 107.38 263 PHE A N 1
ATOM 1643 C CA . PHE A 1 219 ? -19.895 31.053 18.129 1.00 99.11 263 PHE A CA 1
ATOM 1644 C C . PHE A 1 219 ? -20.152 31.232 16.639 1.00 108.31 263 PHE A C 1
ATOM 1645 O O . PHE A 1 219 ? -19.833 32.268 16.054 1.00 113.82 263 PHE A O 1
ATOM 1653 N N . LYS A 1 220 ? -20.738 30.204 16.036 1.00 103.56 264 LYS A N 1
ATOM 1654 C CA . LYS A 1 220 ? -21.164 30.259 14.647 1.00 95.34 264 LYS A CA 1
ATOM 1655 C C . LYS A 1 220 ? -22.393 29.391 14.441 1.00 94.92 264 LYS A C 1
ATOM 1656 O O . LYS A 1 220 ? -22.379 28.202 14.758 1.00 100.28 264 LYS A O 1
ATOM 1662 N N . THR A 1 221 ? -23.460 29.983 13.920 1.00 98.70 265 THR A N 1
ATOM 1663 C CA . THR A 1 221 ? -24.624 29.201 13.537 1.00 100.11 265 THR A CA 1
ATOM 1664 C C . THR A 1 221 ? -24.259 28.353 12.317 1.00 97.77 265 THR A C 1
ATOM 1665 O O . THR A 1 221 ? -23.717 28.857 11.332 1.00 96.79 265 THR A O 1
ATOM 1669 N N . ILE A 1 222 ? -24.518 27.054 12.400 1.00 94.47 266 ILE A N 1
ATOM 1670 C CA . ILE A 1 222 ? -24.153 26.149 11.318 1.00 92.14 266 ILE A CA 1
ATOM 1671 C C . ILE A 1 222 ? -25.346 25.318 10.865 1.00 97.95 266 ILE A C 1
ATOM 1672 O O . ILE A 1 222 ? -25.184 24.265 10.253 1.00 104.86 266 ILE A O 1
ATOM 1677 N N . GLY A 1 223 ? -26.546 25.797 11.171 1.00 95.84 267 GLY A N 1
ATOM 1678 C CA . GLY A 1 223 ? -27.757 25.099 10.787 1.00 87.54 267 GLY A CA 1
ATOM 1679 C C . GLY A 1 223 ? -28.984 25.614 11.508 1.00 89.81 267 GLY A C 1
ATOM 1680 O O . GLY A 1 223 ? -28.965 25.798 12.723 1.00 95.33 267 GLY A O 1
ATOM 1681 N N . VAL A 1 224 ? -30.051 25.857 10.753 1.00 89.77 268 VAL A N 1
ATOM 1682 C CA . VAL A 1 224 ? -31.325 26.267 11.332 1.00 86.19 268 VAL A CA 1
ATOM 1683 C C . VAL A 1 224 ? -32.428 25.274 10.967 1.00 85.59 268 VAL A C 1
ATOM 1684 O O . VAL A 1 224 ? -32.205 24.350 10.182 1.00 87.51 268 VAL A O 1
ATOM 1688 N N . LYS A 1 225 ? -33.610 25.477 11.547 1.00 91.45 269 LYS A N 1
ATOM 1689 C CA . LYS A 1 225 ? -34.718 24.523 11.461 1.00 91.64 269 LYS A CA 1
ATOM 1690 C C . LYS A 1 225 ? -34.244 23.110 11.788 1.00 86.72 269 LYS A C 1
ATOM 1691 O O . LYS A 1 225 ? -34.571 22.156 11.084 1.00 90.55 269 LYS A O 1
ATOM 1697 N N . ILE A 1 226 ? -33.474 22.991 12.865 1.00 84.27 270 ILE A N 1
ATOM 1698 C CA . ILE A 1 226 ? -32.852 21.726 13.230 1.00 80.37 270 ILE A CA 1
ATOM 1699 C C . ILE A 1 226 ? -33.790 20.847 14.039 1.00 79.73 270 ILE A C 1
ATOM 1700 O O . ILE A 1 226 ? -34.448 21.313 14.967 1.00 83.84 270 ILE A O 1
ATOM 1705 N N . TYR A 1 227 ? -33.853 19.575 13.661 1.00 74.70 271 TYR A N 1
ATOM 1706 C CA . TYR A 1 227 ? -34.544 18.562 14.442 1.00 72.40 271 TYR A CA 1
ATOM 1707 C C . TYR A 1 227 ? -33.568 17.990 15.467 1.00 77.50 271 TYR A C 1
ATOM 1708 O O . TYR A 1 227 ? -33.754 18.137 16.671 1.00 81.80 271 TYR A O 1
ATOM 1717 N N . SER A 1 228 ? -32.516 17.349 14.976 1.00 80.25 272 SER A N 1
ATOM 1718 C CA . SER A 1 228 ? -31.456 16.852 15.839 1.00 80.75 272 SER A CA 1
ATOM 1719 C C . SER A 1 228 ? -30.173 16.710 15.037 1.00 80.04 272 SER A C 1
ATOM 1720 O O . SER A 1 228 ? -30.161 16.948 13.829 1.00 80.67 272 SER A O 1
ATOM 1723 N N . PHE A 1 229 ? -29.094 16.328 15.710 1.00 69.96 273 PHE A N 1
ATOM 1724 C CA . PHE A 1 229 ? -27.824 16.121 15.036 1.00 65.37 273 PHE A CA 1
ATOM 1725 C C . PHE A 1 229 ? -27.041 14.990 15.679 1.00 70.64 273 PHE A C 1
ATOM 1726 O O . PHE A 1 229 ? -27.373 14.537 16.771 1.00 77.89 273 PHE A O 1
ATOM 1734 N N . GLY A 1 230 ? -26.001 14.535 14.991 1.00 68.38 274 GLY A N 1
ATOM 1735 C CA . GLY A 1 230 ? -25.179 13.454 15.491 1.00 58.13 274 GLY A CA 1
ATOM 1736 C C . GLY A 1 230 ? -23.788 13.455 14.890 1.00 61.31 274 GLY A C 1
ATOM 1737 O O . GLY A 1 230 ? -23.548 14.074 13.855 1.00 70.19 274 GLY A O 1
ATOM 1738 N N . LEU A 1 231 ? -22.869 12.760 15.552 1.00 63.91 275 LEU A N 1
ATOM 1739 C CA . LEU A 1 231 ? -21.499 12.622 15.074 1.00 64.89 275 LEU A CA 1
ATOM 1740 C C . LEU A 1 231 ? -21.163 11.155 14.832 1.00 65.42 275 LEU A C 1
ATOM 1741 O O . LEU A 1 231 ? -21.526 10.284 15.622 1.00 64.57 275 LEU A O 1
ATOM 1746 N N . GLY A 1 232 ? -20.474 10.888 13.730 1.00 61.23 276 GLY A N 1
ATOM 1747 C CA . GLY A 1 232 ? -20.077 9.539 13.375 1.00 59.04 276 GLY A CA 1
ATOM 1748 C C . GLY A 1 232 ? -18.910 9.603 12.412 1.00 68.98 276 GLY A C 1
ATOM 1749 O O . GLY A 1 232 ? -19.024 10.178 11.327 1.00 68.28 276 GLY A O 1
ATOM 1750 N N . GLY A 1 233 ? -17.783 9.026 12.809 1.00 66.04 277 GLY A N 1
ATOM 1751 C CA . GLY A 1 233 ? -16.567 9.143 12.028 1.00 62.07 277 GLY A CA 1
ATOM 1752 C C . GLY A 1 233 ? -16.208 10.599 11.815 1.00 67.50 277 GLY A C 1
ATOM 1753 O O . GLY A 1 233 ? -16.209 11.390 12.759 1.00 70.11 277 GLY A O 1
ATOM 1754 N N . ARG A 1 234 ? -15.914 10.959 10.571 1.00 68.24 278 ARG A N 1
ATOM 1755 C CA . ARG A 1 234 ? -15.619 12.346 10.232 1.00 72.34 278 ARG A CA 1
ATOM 1756 C C . ARG A 1 234 ? -16.888 13.086 9.829 1.00 70.57 278 ARG A C 1
ATOM 1757 O O . ARG A 1 234 ? -16.832 14.207 9.328 1.00 80.05 278 ARG A O 1
ATOM 1765 N N . PHE A 1 235 ? -18.036 12.460 10.069 1.00 68.85 279 PHE A N 1
ATOM 1766 C CA . PHE A 1 235 ? -19.304 13.013 9.616 1.00 68.90 279 PHE A CA 1
ATOM 1767 C C . PHE A 1 235 ? -20.091 13.705 10.721 1.00 65.34 279 PHE A C 1
ATOM 1768 O O . PHE A 1 235 ? -20.254 13.174 11.818 1.00 71.69 279 PHE A O 1
ATOM 1776 N N . LEU A 1 236 ? -20.579 14.899 10.408 1.00 63.14 280 LEU A N 1
ATOM 1777 C CA . LEU A 1 236 ? -21.545 15.588 11.248 1.00 66.46 280 LEU A CA 1
ATOM 1778 C C . LEU A 1 236 ? -22.896 15.558 10.541 1.00 71.44 280 LEU A C 1
ATOM 1779 O O . LEU A 1 236 ? -23.063 16.163 9.484 1.00 75.87 280 LEU A O 1
ATOM 1784 N N . PHE A 1 237 ? -23.845 14.828 11.115 1.00 67.64 281 PHE A N 1
ATOM 1785 C CA . PHE A 1 237 ? -25.180 14.710 10.543 1.00 69.06 281 PHE A CA 1
ATOM 1786 C C . PHE A 1 237 ? -26.165 15.629 11.251 1.00 71.50 281 PHE A C 1
ATOM 1787 O O . PHE A 1 237 ? -26.135 15.749 12.471 1.00 73.47 281 PHE A O 1
ATOM 1795 N N . ALA A 1 238 ? -27.048 16.261 10.485 1.00 65.56 282 ALA A N 1
ATOM 1796 C CA . ALA A 1 238 ? -28.157 17.012 11.061 1.00 66.39 282 ALA A CA 1
ATOM 1797 C C . ALA A 1 238 ? -29.448 16.712 10.301 1.00 73.70 282 ALA A C 1
ATOM 1798 O O . ALA A 1 238 ? -29.455 16.683 9.070 1.00 84.01 282 ALA A O 1
ATOM 1800 N N . SER A 1 239 ? -30.535 16.476 11.030 1.00 67.44 283 SER A N 1
ATOM 1801 C CA . SER A 1 239 ? -31.837 16.304 10.396 1.00 64.15 283 SER A CA 1
ATOM 1802 C C . SER A 1 239 ? -32.574 17.640 10.363 1.00 65.08 283 SER A C 1
ATOM 1803 O O . SER A 1 239 ? -32.835 18.243 11.401 1.00 74.05 283 SER A O 1
ATOM 1806 N N . VAL A 1 240 ? -32.892 18.101 9.157 1.00 71.80 284 VAL A N 1
ATOM 1807 C CA . VAL A 1 240 ? -33.502 19.412 8.952 1.00 74.93 284 VAL A CA 1
ATOM 1808 C C . VAL A 1 240 ? -34.954 19.291 8.503 1.00 82.96 284 VAL A C 1
ATOM 1809 O O . VAL A 1 240 ? -35.279 18.465 7.655 1.00 85.95 284 VAL A O 1
ATOM 1813 N N . MET A 1 241 ? -35.823 20.122 9.069 1.00 87.59 285 MET A N 1
ATOM 1814 C CA . MET A 1 241 ? -37.242 20.080 8.740 1.00 98.27 285 MET A CA 1
ATOM 1815 C C . MET A 1 241 ? -37.559 20.881 7.484 1.00 97.99 285 MET A C 1
ATOM 1816 O O . MET A 1 241 ? -36.884 21.862 7.170 1.00 93.85 285 MET A O 1
ATOM 1821 N N . ALA A 1 242 ? -38.598 20.453 6.774 1.00 99.39 286 ALA A N 1
ATOM 1822 C CA . ALA A 1 242 ? -39.050 21.135 5.569 1.00 89.76 286 ALA A CA 1
ATOM 1823 C C . ALA A 1 242 ? -39.769 22.428 5.917 1.00 98.99 286 ALA A C 1
ATOM 1824 O O . ALA A 1 242 ? -39.938 22.759 7.089 1.00 107.94 286 ALA A O 1
ATOM 1826 N N . ASP A 1 243 ? -40.191 23.157 4.891 1.00 111.85 287 ASP A N 1
ATOM 1827 C CA . ASP A 1 243 ? -40.948 24.385 5.093 1.00 125.99 287 ASP A CA 1
ATOM 1828 C C . ASP A 1 243 ? -42.412 24.171 4.727 1.00 137.75 287 ASP A C 1
ATOM 1829 O O . ASP A 1 243 ? -42.720 23.606 3.674 1.00 138.88 287 ASP A O 1
ATOM 1834 N N . LYS A 1 244 ? -43.302 24.630 5.606 1.00 143.83 288 LYS A N 1
ATOM 1835 C CA . LYS A 1 244 ? -44.741 24.404 5.475 1.00 143.77 288 LYS A CA 1
ATOM 1836 C C . LYS A 1 244 ? -45.013 22.908 5.319 1.00 137.12 288 LYS A C 1
ATOM 1837 O O . LYS A 1 244 ? -45.834 22.486 4.503 1.00 134.43 288 LYS A O 1
ATOM 1843 N N . ASP A 1 245 ? -44.298 22.121 6.117 1.00 127.89 289 ASP A N 1
ATOM 1844 C CA . ASP A 1 245 ? -44.366 20.668 6.068 1.00 114.71 289 ASP A CA 1
ATOM 1845 C C . ASP A 1 245 ? -43.729 20.114 7.337 1.00 107.29 289 ASP A C 1
ATOM 1846 O O . ASP A 1 245 ? -42.924 20.794 7.973 1.00 104.53 289 ASP A O 1
ATOM 1851 N N . THR A 1 246 ? -44.093 18.893 7.716 1.00 112.14 290 THR A N 1
ATOM 1852 C CA . THR A 1 246 ? -43.526 18.282 8.917 1.00 107.53 290 THR A CA 1
ATOM 1853 C C . THR A 1 246 ? -42.656 17.069 8.605 1.00 99.57 290 THR A C 1
ATOM 1854 O O . THR A 1 246 ? -42.531 16.168 9.431 1.00 101.67 290 THR A O 1
ATOM 1858 N N . THR A 1 247 ? -42.067 17.040 7.413 1.00 95.75 291 THR A N 1
ATOM 1859 C CA . THR A 1 247 ? -41.052 16.039 7.101 1.00 84.73 291 THR A CA 1
ATOM 1860 C C . THR A 1 247 ? -39.672 16.605 7.377 1.00 70.02 291 THR A C 1
ATOM 1861 O O . THR A 1 247 ? -39.500 17.813 7.504 1.00 72.03 291 THR A O 1
ATOM 1865 N N . ARG A 1 248 ? -38.685 15.724 7.465 1.00 66.06 292 ARG A N 1
ATOM 1866 C CA . ARG A 1 248 ? -37.310 16.150 7.669 1.00 68.95 292 ARG A CA 1
ATOM 1867 C C . ARG A 1 248 ? -36.356 15.245 6.892 1.00 69.24 292 ARG A C 1
ATOM 1868 O O . ARG A 1 248 ? -36.752 14.175 6.435 1.00 68.79 292 ARG A O 1
ATOM 1876 N N . ARG A 1 249 ? -35.101 15.667 6.747 1.00 69.25 293 ARG A N 1
ATOM 1877 C CA . ARG A 1 249 ? -34.123 14.858 6.023 1.00 72.58 293 ARG A CA 1
ATOM 1878 C C . ARG A 1 249 ? -32.680 15.100 6.467 1.00 74.12 293 ARG A C 1
ATOM 1879 O O . ARG A 1 249 ? -32.344 16.170 6.971 1.00 81.31 293 ARG A O 1
ATOM 1887 N N . ILE A 1 250 ? -31.832 14.094 6.262 1.00 67.21 294 ILE A N 1
ATOM 1888 C CA . ILE A 1 250 ? -30.418 14.170 6.629 1.00 67.73 294 ILE A CA 1
ATOM 1889 C C . ILE A 1 250 ? -29.600 15.111 5.744 1.00 69.17 294 ILE A C 1
ATOM 1890 O O . ILE A 1 250 ? -29.618 15.003 4.515 1.00 73.13 294 ILE A O 1
ATOM 1895 N N . HIS A 1 251 ? -28.896 16.040 6.387 1.00 70.42 295 HIS A N 1
ATOM 1896 C CA . HIS A 1 251 ? -27.831 16.812 5.754 1.00 69.38 295 HIS A CA 1
ATOM 1897 C C . HIS A 1 251 ? -26.524 16.431 6.440 1.00 71.23 295 HIS A C 1
ATOM 1898 O O . HIS A 1 251 ? -26.533 16.003 7.593 1.00 77.95 295 HIS A O 1
ATOM 1905 N N . VAL A 1 252 ? -25.400 16.567 5.751 1.00 70.96 296 VAL A N 1
ATOM 1906 C CA . VAL A 1 252 ? -24.144 16.096 6.328 1.00 69.32 296 VAL A CA 1
ATOM 1907 C C . VAL A 1 252 ? -22.989 17.056 6.071 1.00 72.36 296 VAL A C 1
ATOM 1908 O O . VAL A 1 252 ? -22.884 17.649 4.997 1.00 85.18 296 VAL A O 1
ATOM 1912 N N . SER A 1 253 ? -22.136 17.223 7.078 1.00 74.38 297 SER A N 1
ATOM 1913 C CA . SER A 1 253 ? -20.937 18.043 6.945 1.00 75.20 297 SER A CA 1
ATOM 1914 C C . SER A 1 253 ? -19.683 17.282 7.360 1.00 76.44 297 SER A C 1
ATOM 1915 O O . SER A 1 253 ? -19.698 16.503 8.312 1.00 79.25 297 SER A O 1
ATOM 1918 N N . THR A 1 254 ? -18.597 17.519 6.637 1.00 79.69 298 THR A N 1
ATOM 1919 C CA . THR A 1 254 ? -17.317 16.911 6.963 1.00 76.27 298 THR A CA 1
ATOM 1920 C C . THR A 1 254 ? -16.278 17.974 7.310 1.00 76.60 298 THR A C 1
ATOM 1921 O O . THR A 1 254 ? -15.133 17.650 7.611 1.00 78.79 298 THR A O 1
ATOM 1925 N N . ASP A 1 255 ? -16.680 19.242 7.263 1.00 74.22 299 ASP A N 1
ATOM 1926 C CA . ASP A 1 255 ? -15.817 20.332 7.709 1.00 80.20 299 ASP A CA 1
ATOM 1927 C C . ASP A 1 255 ? -16.393 21.035 8.939 1.00 91.08 299 ASP A C 1
ATOM 1928 O O . ASP A 1 255 ? -16.264 22.252 9.084 1.00 95.68 299 ASP A O 1
ATOM 1933 N N . GLN A 1 256 ? -17.038 20.254 9.803 1.00 92.43 300 GLN A N 1
ATOM 1934 C CA . GLN A 1 256 ? -17.590 20.742 11.067 1.00 93.47 300 GLN A CA 1
ATOM 1935 C C . GLN A 1 256 ? -18.633 21.852 10.906 1.00 93.82 300 GLN A C 1
ATOM 1936 O O . GLN A 1 256 ? -18.722 22.749 11.743 1.00 96.93 300 GLN A O 1
ATOM 1942 N N . GLY A 1 257 ? -19.417 21.790 9.833 1.00 90.08 301 GLY A N 1
ATOM 1943 C CA . GLY A 1 257 ? -20.550 22.686 9.670 1.00 89.23 301 GLY A CA 1
ATOM 1944 C C . GLY A 1 257 ? -20.323 23.897 8.784 1.00 95.99 301 GLY A C 1
ATOM 1945 O O . GLY A 1 257 ? -21.257 24.649 8.494 1.00 95.53 301 GLY A O 1
ATOM 1946 N N .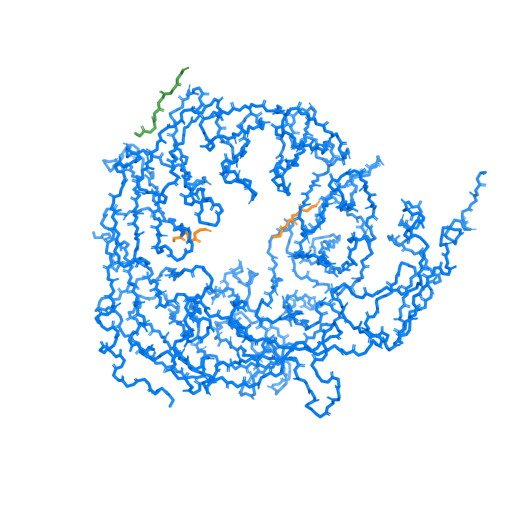 ASP A 1 258 ? -19.084 24.096 8.352 1.00 97.38 302 ASP A N 1
ATOM 1947 C CA . ASP A 1 258 ? -18.767 25.218 7.477 1.00 102.37 302 ASP A CA 1
ATOM 1948 C C . ASP A 1 258 ? -19.471 25.078 6.128 1.00 95.43 302 ASP A C 1
ATOM 1949 O O . ASP A 1 258 ? -19.949 26.063 5.564 1.00 99.87 302 ASP A O 1
ATOM 1954 N N . THR A 1 259 ? -19.536 23.851 5.618 1.00 89.53 303 THR A N 1
ATOM 1955 C CA . THR A 1 259 ? -20.302 23.557 4.407 1.00 96.04 303 THR A CA 1
ATOM 1956 C C . THR A 1 259 ? -21.127 22.287 4.587 1.00 96.27 303 THR A C 1
ATOM 1957 O O . THR A 1 259 ? -20.645 21.291 5.126 1.00 95.89 303 THR A O 1
ATOM 1961 N N . TRP A 1 260 ? -22.373 22.331 4.128 1.00 92.74 304 TRP A N 1
ATOM 1962 C CA . TRP A 1 260 ? -23.286 21.205 4.271 1.00 83.87 304 TRP A CA 1
ATOM 1963 C C . TRP A 1 260 ? -23.664 20.620 2.925 1.00 83.32 304 TRP A C 1
ATOM 1964 O O . TRP A 1 260 ? -23.373 21.203 1.884 1.00 87.62 304 TRP A O 1
ATOM 1975 N N . SER A 1 261 ? -24.334 19.473 2.956 1.00 81.17 305 SER A N 1
ATOM 1976 C CA . SER A 1 261 ? -24.834 18.854 1.737 1.00 82.61 305 SER A CA 1
ATOM 1977 C C . SER A 1 261 ? -25.982 17.892 2.040 1.00 79.36 305 SER A C 1
ATOM 1978 O O . SER A 1 261 ? -25.894 17.074 2.958 1.00 79.24 305 SER A O 1
ATOM 1981 N N . MET A 1 262 ? -27.063 18.004 1.273 1.00 77.44 306 MET A N 1
ATOM 1982 C CA . MET A 1 262 ? -28.203 17.104 1.411 1.00 74.71 306 MET A CA 1
ATOM 1983 C C . MET A 1 262 ? -27.836 15.679 1.016 1.00 79.20 306 MET A C 1
ATOM 1984 O O . MET A 1 262 ? -27.331 15.440 -0.078 1.00 96.83 306 MET A O 1
ATOM 1989 N N . ALA A 1 263 ? -28.092 14.734 1.912 1.00 70.89 307 ALA A N 1
ATOM 1990 C CA . ALA A 1 263 ? -27.813 13.332 1.636 1.00 65.27 307 ALA A CA 1
ATOM 1991 C C . ALA A 1 263 ? -28.810 12.763 0.634 1.00 69.40 307 ALA A C 1
ATOM 1992 O O . ALA A 1 263 ? -29.945 13.223 0.551 1.00 75.18 307 ALA A O 1
ATOM 1994 N N . GLN A 1 264 ? -28.379 11.761 -0.126 1.00 76.18 308 GLN A N 1
ATOM 1995 C CA . GLN A 1 264 ? -29.277 11.051 -1.026 1.00 75.57 308 GLN A CA 1
ATOM 1996 C C . GLN A 1 264 ? -30.026 9.974 -0.248 1.00 73.69 308 GLN A C 1
ATOM 1997 O O . GLN A 1 264 ? -29.906 8.783 -0.532 1.00 74.65 308 GLN A O 1
ATOM 2003 N N . LEU A 1 265 ? -30.781 10.413 0.754 1.00 69.27 309 LEU A N 1
ATOM 2004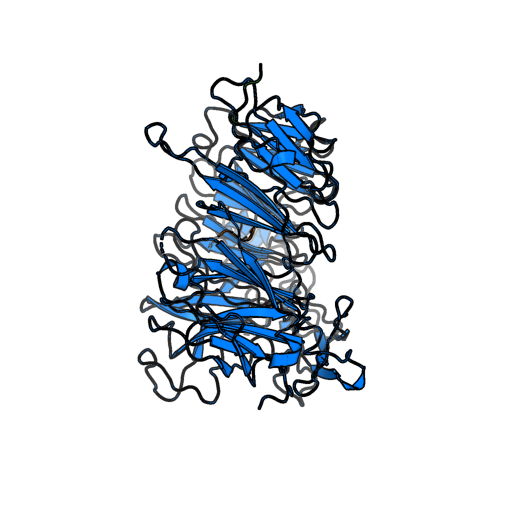 C CA . LEU A 1 265 ? -31.649 9.542 1.533 1.00 59.16 309 LEU A CA 1
ATOM 2005 C C . LEU A 1 265 ? -33.066 10.087 1.486 1.00 63.63 309 LEU A C 1
ATOM 2006 O O . LEU A 1 265 ? -33.262 11.300 1.383 1.00 68.66 309 LEU A O 1
ATOM 2011 N N . PRO A 1 266 ? -34.066 9.196 1.558 1.00 64.87 310 PRO A N 1
ATOM 2012 C CA . PRO A 1 266 ? -35.444 9.688 1.605 1.00 61.88 310 PRO A CA 1
ATOM 2013 C C . PRO A 1 266 ? -35.681 10.538 2.841 1.00 61.02 310 PRO A C 1
ATOM 2014 O O . PRO A 1 266 ? -35.031 10.330 3.861 1.00 58.54 310 PRO A O 1
ATOM 2018 N N . SER A 1 267 ? -36.580 11.507 2.730 1.00 72.76 311 SER A N 1
ATOM 2019 C CA . SER A 1 267 ? -37.012 12.276 3.882 1.00 73.42 311 SER A CA 1
ATOM 2020 C C . SER A 1 267 ? -38.003 11.436 4.673 1.00 82.31 311 SER A C 1
ATOM 2021 O O . SER A 1 267 ? -38.564 10.475 4.146 1.00 89.64 311 SER A O 1
ATOM 2024 N N . VAL A 1 268 ? -38.209 11.784 5.938 1.00 78.65 312 VAL A N 1
ATOM 2025 C CA . VAL A 1 268 ? -39.110 11.014 6.787 1.00 68.79 312 VAL A CA 1
ATOM 2026 C C . VAL A 1 268 ? -40.119 11.917 7.485 1.00 67.64 312 VAL A C 1
ATOM 2027 O O . VAL A 1 268 ? -39.943 13.131 7.527 1.00 75.62 312 VAL A O 1
ATOM 2031 N N . GLY A 1 269 ? -41.175 11.320 8.030 1.00 68.93 313 GLY A N 1
ATOM 2032 C CA . GLY A 1 269 ? -42.206 12.072 8.727 1.00 72.61 313 GLY A CA 1
ATOM 2033 C C . GLY A 1 269 ? -41.921 12.214 10.213 1.00 75.94 313 GLY A C 1
ATOM 2034 O O . GLY A 1 269 ? -40.792 12.018 10.659 1.00 71.77 313 GLY A O 1
ATOM 2035 N N . GLN A 1 270 ? -42.950 12.548 10.984 1.00 88.49 314 GLN A N 1
ATOM 2036 C CA . GLN A 1 270 ? -42.791 12.757 12.421 1.00 86.37 314 GLN A CA 1
ATOM 2037 C C . GLN A 1 270 ? -42.589 11.444 13.172 1.00 80.42 314 GLN A C 1
ATOM 2038 O O . GLN A 1 270 ? -41.787 11.369 14.099 1.00 80.75 314 GLN A O 1
ATOM 2044 N N . GLU A 1 271 ? -43.318 10.411 12.765 1.00 81.27 315 GLU A N 1
ATOM 2045 C CA . GLU A 1 271 ? -43.270 9.123 13.447 1.00 77.12 315 GLU A CA 1
ATOM 2046 C C . GLU A 1 271 ? -42.145 8.238 12.921 1.00 76.09 315 GLU A C 1
ATOM 2047 O O . GLU A 1 271 ? -42.067 7.057 13.256 1.00 85.22 315 GLU A O 1
ATOM 2053 N N . GLN A 1 272 ? -41.281 8.810 12.088 1.00 69.22 316 GLN A N 1
ATOM 2054 C CA . GLN A 1 272 ? -40.142 8.078 11.543 1.00 60.83 316 GLN A CA 1
ATOM 2055 C C . GLN A 1 272 ? -38.833 8.573 12.152 1.00 59.35 316 GLN A C 1
ATOM 2056 O O . GLN A 1 272 ? -38.760 9.684 12.678 1.00 65.89 316 GLN A O 1
ATOM 2062 N N . PHE A 1 273 ? -37.795 7.750 12.072 1.00 56.21 317 PHE A N 1
ATOM 2063 C CA . PHE A 1 273 ? -36.494 8.129 12.604 1.00 61.21 317 PHE A CA 1
ATOM 2064 C C . PHE A 1 273 ? -35.356 7.670 11.692 1.00 65.08 317 PHE A C 1
ATOM 2065 O O . PHE A 1 273 ? -35.509 6.711 10.934 1.00 58.48 317 PHE A O 1
ATOM 2073 N N . TYR A 1 274 ? -34.228 8.374 11.763 1.00 64.02 318 TYR A N 1
ATOM 2074 C CA . TYR A 1 274 ? -32.973 7.882 11.210 1.00 58.48 318 TYR A CA 1
ATOM 2075 C C . TYR A 1 274 ? -32.141 7.332 12.355 1.00 59.60 318 TYR A C 1
ATOM 2076 O O . TYR A 1 274 ? -32.261 7.783 13.491 1.00 64.72 318 TYR A O 1
ATOM 2085 N N . SER A 1 275 ? -31.285 6.369 12.057 1.00 61.77 319 SER A N 1
ATOM 2086 C CA . SER A 1 275 ? -30.390 5.841 13.071 1.00 63.44 319 SER A CA 1
ATOM 2087 C C . SER A 1 275 ? -29.017 5.557 12.486 1.00 59.97 319 SER A C 1
ATOM 2088 O O . SER A 1 275 ? -28.878 4.722 11.597 1.00 58.20 319 SER A O 1
ATOM 2091 N N . ILE A 1 276 ? -28.006 6.264 12.981 1.00 54.32 320 ILE A N 1
ATOM 2092 C CA . ILE A 1 276 ? -26.631 6.005 12.577 1.00 50.72 320 ILE A CA 1
ATOM 2093 C C . ILE A 1 276 ? -26.170 4.700 13.215 1.00 52.29 320 ILE A C 1
ATOM 2094 O O . ILE A 1 276 ? -25.690 4.685 14.351 1.00 60.13 320 ILE A O 1
ATOM 2099 N N . LEU A 1 277 ? -26.336 3.603 12.482 1.00 49.50 321 LEU A N 1
ATOM 2100 C CA . LEU A 1 277 ? -26.071 2.269 13.011 1.00 48.79 321 LEU A CA 1
ATOM 2101 C C . LEU A 1 277 ? -24.603 2.093 13.370 1.00 52.30 321 LEU A C 1
ATOM 2102 O O . LEU A 1 277 ? -24.269 1.518 14.399 1.00 56.17 321 LEU A O 1
ATOM 2107 N N . ALA A 1 278 ? -23.735 2.590 12.501 1.00 49.69 322 ALA A N 1
ATOM 2108 C CA . ALA A 1 278 ? -22.301 2.471 12.685 1.00 50.04 322 ALA A CA 1
ATOM 2109 C C . ALA A 1 278 ? -21.606 3.431 11.733 1.00 61.79 322 ALA A C 1
ATOM 2110 O O . ALA A 1 278 ? -22.064 3.644 10.608 1.00 69.54 322 ALA A O 1
ATOM 2112 N N . ALA A 1 279 ? -20.505 4.016 12.189 1.00 53.63 323 ALA A N 1
ATOM 2113 C CA . ALA A 1 279 ? -19.762 4.971 11.380 1.00 55.89 323 ALA A CA 1
ATOM 2114 C C . ALA A 1 279 ? -18.272 4.903 11.684 1.00 61.48 323 ALA A C 1
ATOM 2115 O O . ALA A 1 279 ? -17.863 4.861 12.846 1.00 66.26 323 ALA A O 1
ATOM 2117 N N . ASN A 1 280 ? -17.460 4.881 10.636 1.00 55.35 324 ASN A N 1
ATOM 2118 C CA . ASN A 1 280 ? -16.022 4.948 10.822 1.00 54.28 324 ASN A CA 1
ATOM 2119 C C . ASN A 1 280 ? -15.423 6.085 10.003 1.00 65.62 324 ASN A C 1
ATOM 2120 O O . ASN A 1 280 ? -16.090 7.082 9.728 1.00 78.85 324 ASN A O 1
ATOM 2125 N N . ASP A 1 281 ? -14.168 5.934 9.607 1.00 68.06 325 ASP A N 1
ATOM 2126 C CA . ASP A 1 281 ? -13.486 6.997 8.895 1.00 70.19 325 ASP A CA 1
ATOM 2127 C C . ASP A 1 281 ? -13.776 6.939 7.397 1.00 66.59 325 ASP A C 1
ATOM 2128 O O . ASP A 1 281 ? -13.528 7.899 6.668 1.00 70.95 325 ASP A O 1
ATOM 2133 N N . ASP A 1 282 ? -14.321 5.813 6.949 1.00 62.96 326 ASP A N 1
ATOM 2134 C CA . ASP A 1 282 ? -14.598 5.610 5.534 1.00 56.22 326 ASP A CA 1
ATOM 2135 C C . ASP A 1 282 ? -16.065 5.818 5.158 1.00 66.58 326 ASP A C 1
ATOM 2136 O O . ASP A 1 282 ? -16.353 6.318 4.081 1.00 74.13 326 ASP A O 1
ATOM 2141 N N . MET A 1 283 ? -16.990 5.427 6.032 1.00 68.23 327 MET A N 1
ATOM 2142 C CA . MET A 1 283 ? -18.406 5.424 5.670 1.00 59.35 327 MET A CA 1
ATOM 2143 C C . MET A 1 283 ? -19.335 5.305 6.871 1.00 60.50 327 MET A C 1
ATOM 2144 O O . MET A 1 283 ? -18.881 5.226 8.011 1.00 64.71 327 MET A O 1
ATOM 2149 N N . VAL A 1 284 ? -20.638 5.270 6.599 1.00 63.28 328 VAL A N 1
ATOM 2150 C CA . VAL A 1 284 ? -21.646 5.104 7.647 1.00 60.95 328 V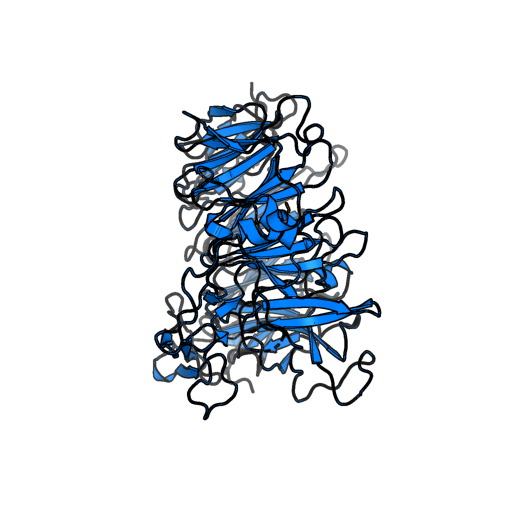AL A CA 1
ATOM 2151 C C . VAL A 1 284 ? -22.789 4.181 7.201 1.00 58.61 328 VAL A C 1
ATOM 2152 O O . VAL A 1 284 ? -23.240 4.242 6.055 1.00 65.35 328 VAL A O 1
ATOM 2156 N N . PHE A 1 285 ? -23.223 3.299 8.101 1.00 52.09 329 PHE A N 1
ATOM 2157 C CA . PHE A 1 285 ? -24.458 2.538 7.909 1.00 45.67 329 PHE A CA 1
ATOM 2158 C C . PHE A 1 285 ? -25.623 3.370 8.418 1.00 53.07 329 PHE A C 1
ATOM 2159 O O . PHE A 1 285 ? -25.688 3.691 9.602 1.00 63.79 329 PHE A O 1
ATOM 2167 N N . MET A 1 286 ? -26.544 3.720 7.533 1.00 51.29 330 MET A N 1
ATOM 2168 C CA . MET A 1 286 ? -27.681 4.535 7.932 1.00 47.75 330 MET A CA 1
ATOM 2169 C C . MET A 1 286 ? -28.985 3.743 7.836 1.00 54.03 330 MET A C 1
ATOM 2170 O O . MET A 1 286 ? -29.333 3.228 6.774 1.00 61.95 330 MET A O 1
ATOM 2175 N N . HIS A 1 287 ? -29.693 3.644 8.955 1.00 55.87 331 HIS A N 1
ATOM 2176 C CA . HIS A 1 287 ? -31.014 3.025 8.988 1.00 57.08 331 HIS A CA 1
ATOM 2177 C C . HIS A 1 287 ? -32.097 4.075 8.835 1.00 65.00 331 HIS A C 1
ATOM 2178 O O . HIS A 1 287 ? -32.122 5.053 9.580 1.00 74.39 331 HIS A O 1
ATOM 2185 N N . VAL A 1 288 ? -32.994 3.868 7.876 1.00 64.46 332 VAL A N 1
ATOM 2186 C CA . VAL A 1 288 ? -34.162 4.728 7.725 1.00 55.20 332 VAL A CA 1
ATOM 2187 C C . VAL A 1 288 ? -35.435 3.962 8.080 1.00 60.60 332 VAL A C 1
ATOM 2188 O O . VAL A 1 288 ? -35.713 2.904 7.514 1.00 60.99 332 VAL A O 1
ATOM 2192 N N . ASP A 1 289 ? -36.200 4.499 9.027 1.00 56.88 333 ASP A N 1
ATOM 2193 C CA . ASP A 1 289 ? -37.449 3.878 9.442 1.00 54.75 333 ASP A CA 1
ATOM 2194 C C . ASP A 1 289 ? -38.475 3.925 8.317 1.00 63.02 333 ASP A C 1
ATOM 2195 O O . ASP A 1 289 ? -38.593 4.921 7.602 1.00 64.09 333 ASP A O 1
ATOM 2200 N N . GLU A 1 290 ? -39.211 2.834 8.162 1.00 65.95 334 GLU A N 1
ATOM 2201 C CA . GLU A 1 290 ? -40.267 2.760 7.169 1.00 63.17 334 GLU A CA 1
ATOM 2202 C C . GLU A 1 290 ? -41.505 3.496 7.677 1.00 78.97 334 GLU A C 1
ATOM 2203 O O . GLU A 1 290 ? -41.830 3.419 8.870 1.00 79.61 334 GLU A O 1
ATOM 2209 N N . PRO A 1 291 ? -42.188 4.233 6.781 1.00 86.32 335 PRO A N 1
ATOM 2210 C CA . PRO A 1 291 ? -43.469 4.864 7.118 1.00 84.40 335 PRO A CA 1
ATOM 2211 C C . PRO A 1 291 ? -44.480 3.839 7.611 1.00 79.15 335 PRO A C 1
ATOM 2212 O O . PRO A 1 291 ? -44.603 2.762 7.027 1.00 86.87 335 PRO A O 1
ATOM 2216 N N . GLY A 1 292 ? -45.187 4.172 8.682 1.00 76.81 336 GLY A N 1
ATOM 2217 C CA . GLY A 1 292 ? -46.110 3.239 9.294 1.00 87.20 336 GLY A CA 1
ATOM 2218 C C . GLY A 1 292 ? -45.508 2.609 10.534 1.00 96.73 336 GLY A C 1
ATOM 2219 O O . GLY A 1 292 ? -44.312 2.747 10.798 1.00 103.17 336 GLY A O 1
ATOM 2220 N N . ASP A 1 293 ? -46.344 1.918 11.299 1.00 105.05 337 ASP A N 1
ATOM 2221 C CA . ASP A 1 293 ? -45.900 1.232 12.502 1.00 106.77 337 ASP A CA 1
ATOM 2222 C C . ASP A 1 293 ? -45.441 -0.177 12.142 1.00 105.46 337 ASP A C 1
ATOM 2223 O O . ASP A 1 293 ? -46.021 -1.170 12.582 1.00 114.00 337 ASP A O 1
ATOM 2228 N N . THR A 1 294 ? -44.392 -0.246 11.332 1.00 95.60 338 THR A N 1
ATOM 2229 C CA . THR A 1 294 ? -43.890 -1.506 10.803 1.00 85.72 338 THR A CA 1
ATOM 2230 C C . THR A 1 294 ? -42.880 -2.176 11.736 1.00 73.60 338 THR A C 1
ATOM 2231 O O . THR A 1 294 ? -42.867 -3.400 11.884 1.00 68.55 338 THR A O 1
ATOM 2235 N N . GLY A 1 295 ? -42.030 -1.370 12.358 1.00 68.05 339 GLY A N 1
ATOM 2236 C CA . GLY A 1 295 ? -40.987 -1.901 13.212 1.00 74.52 339 GLY A CA 1
ATOM 2237 C C . GLY A 1 295 ? -39.815 -2.425 12.402 1.00 74.22 339 GLY A C 1
ATOM 2238 O O . GLY A 1 295 ? -39.023 -3.230 12.886 1.00 75.70 339 GLY A O 1
ATOM 2239 N N . PHE A 1 296 ? -39.715 -1.983 11.155 1.00 67.42 340 PHE A N 1
ATOM 2240 C CA . PHE A 1 296 ? -38.546 -2.285 10.344 1.00 64.22 340 PHE A CA 1
ATOM 2241 C C . PHE A 1 296 ? -38.196 -1.111 9.450 1.00 67.01 340 PHE A C 1
ATOM 2242 O O . PHE A 1 296 ? -38.941 -0.138 9.358 1.00 69.38 340 PHE A O 1
ATOM 2250 N N . GLY A 1 297 ? -37.057 -1.220 8.782 1.00 59.95 341 GLY A N 1
ATOM 2251 C CA . GLY A 1 297 ? -36.586 -0.159 7.919 1.00 48.01 341 GLY A CA 1
ATOM 2252 C C . GLY A 1 297 ? -35.585 -0.669 6.907 1.00 60.46 341 GLY A C 1
ATOM 2253 O O . GLY A 1 297 ? -35.489 -1.870 6.642 1.00 57.39 341 GLY A O 1
ATOM 2254 N N . THR A 1 298 ? -34.825 0.259 6.345 1.00 52.12 342 THR A N 1
ATOM 2255 C CA . THR A 1 298 ? -33.872 -0.064 5.305 1.00 46.09 342 THR A CA 1
ATOM 2256 C C . THR A 1 298 ? -32.495 0.441 5.698 1.00 60.85 342 THR A C 1
ATOM 2257 O O . THR A 1 298 ? -32.351 1.579 6.148 1.00 61.66 342 THR A O 1
ATOM 2261 N N . ILE A 1 299 ? -31.488 -0.415 5.549 1.00 61.58 343 ILE A N 1
ATOM 2262 C CA . ILE A 1 299 ? -30.116 -0.010 5.799 1.00 57.74 343 ILE A CA 1
ATOM 2263 C C . ILE A 1 299 ? -29.502 0.541 4.518 1.00 59.09 343 ILE A C 1
ATOM 2264 O O . ILE A 1 299 ? -29.610 -0.069 3.458 1.00 66.07 343 ILE A O 1
ATOM 2269 N N . PHE A 1 300 ? -28.881 1.709 4.627 1.00 54.14 344 PHE A N 1
ATOM 2270 C CA . PHE A 1 300 ? -28.150 2.306 3.524 1.00 54.41 344 PHE A CA 1
ATOM 2271 C C . PHE A 1 300 ? -26.685 2.417 3.914 1.00 58.54 344 PHE A C 1
ATOM 2272 O O . PHE A 1 300 ? -26.365 2.667 5.075 1.00 66.22 344 PHE A O 1
ATOM 2280 N N . THR A 1 301 ? -25.796 2.210 2.951 1.00 57.33 345 THR A N 1
ATOM 2281 C CA . THR A 1 301 ? -24.378 2.453 3.167 1.00 51.84 345 THR A CA 1
ATOM 2282 C C . THR A 1 301 ? -23.966 3.678 2.360 1.00 58.54 345 THR A C 1
ATOM 2283 O O . THR A 1 301 ? -24.409 3.853 1.225 1.00 61.10 345 THR A O 1
ATOM 2287 N N . SER A 1 302 ? -23.142 4.536 2.955 1.00 58.31 346 SER A N 1
ATOM 2288 C CA . SER A 1 302 ? -22.740 5.781 2.311 1.00 48.27 346 SER A CA 1
ATOM 2289 C C . SER A 1 302 ? -21.413 5.655 1.603 1.00 60.62 346 SER A C 1
ATOM 2290 O O . SER A 1 302 ? -20.661 4.711 1.840 1.00 63.43 346 SER A O 1
ATOM 2293 N N . ASP A 1 303 ? -21.127 6.623 0.738 1.00 69.93 347 ASP A N 1
ATOM 2294 C CA . ASP A 1 303 ? -19.790 6.781 0.199 1.00 57.38 347 ASP A CA 1
ATOM 2295 C C . ASP A 1 303 ? -18.925 7.482 1.254 1.00 59.15 347 ASP A C 1
ATOM 2296 O O . ASP A 1 303 ? -19.383 7.727 2.377 1.00 56.27 347 ASP A O 1
ATOM 2301 N N . ASP A 1 304 ? -17.685 7.810 0.910 1.00 60.59 348 ASP A N 1
ATOM 2302 C CA . ASP A 1 304 ? -16.786 8.398 1.898 1.00 65.41 348 ASP A CA 1
ATOM 2303 C C . ASP A 1 304 ? -17.081 9.869 2.181 1.00 74.13 348 ASP A C 1
ATOM 2304 O O . ASP A 1 304 ? -16.374 10.506 2.960 1.00 82.75 348 ASP A O 1
ATOM 2309 N N . ARG A 1 305 ? -18.131 10.401 1.562 1.00 75.64 349 ARG A N 1
ATOM 2310 C CA . ARG A 1 305 ? -18.550 11.776 1.816 1.00 70.46 349 ARG A CA 1
ATOM 2311 C C . ARG A 1 305 ? -19.831 11.823 2.655 1.00 70.29 349 ARG A C 1
ATOM 2312 O O . ARG A 1 305 ? -20.298 12.897 3.033 1.00 72.43 349 ARG A O 1
ATOM 2320 N N . GLY A 1 306 ? -20.394 10.654 2.941 1.00 63.02 350 GLY A N 1
ATOM 2321 C CA . GLY A 1 306 ? -21.643 10.566 3.677 1.00 64.92 350 GLY A CA 1
ATOM 2322 C C . GLY A 1 306 ? -22.798 11.167 2.900 1.00 69.32 350 GLY A C 1
ATOM 2323 O O . GLY A 1 306 ? -23.779 11.640 3.480 1.00 65.76 350 GLY A O 1
ATOM 2324 N N . ILE A 1 307 ? -22.686 11.133 1.577 1.00 68.25 351 ILE A N 1
ATOM 2325 C CA . ILE A 1 307 ? -23.618 11.844 0.715 1.00 74.51 351 ILE A CA 1
ATOM 2326 C C . ILE A 1 307 ? -24.395 10.906 -0.204 1.00 76.35 351 ILE A C 1
ATOM 2327 O O . ILE A 1 307 ? -25.626 10.956 -0.247 1.00 71.63 351 ILE A O 1
ATOM 2332 N N . VAL A 1 308 ? -23.682 10.058 -0.940 1.00 70.30 352 VAL A N 1
ATOM 2333 C CA . VAL A 1 308 ? -24.335 9.087 -1.812 1.00 62.32 352 VAL A CA 1
ATOM 2334 C C . VAL A 1 308 ? -24.542 7.785 -1.053 1.00 61.26 352 VAL A C 1
ATOM 2335 O O . VAL A 1 308 ? -23.601 7.227 -0.490 1.00 75.80 352 VAL A O 1
ATOM 2339 N N . TYR A 1 309 ? -25.783 7.312 -1.028 1.00 86.15 353 TYR A N 1
ATOM 2340 C CA . TYR A 1 309 ? -26.138 6.123 -0.261 1.00 78.52 353 TYR A CA 1
ATOM 2341 C C . TYR A 1 309 ? -26.679 5.041 -1.179 1.00 82.45 353 TYR A C 1
ATOM 2342 O O . TYR A 1 309 ? -27.499 5.316 -2.052 1.00 90.84 353 TYR A O 1
ATOM 2351 N N . SER A 1 310 ? -26.216 3.812 -0.991 1.00 74.47 354 SER A N 1
ATOM 2352 C CA . SER A 1 310 ? -26.777 2.689 -1.728 1.00 71.36 354 SER A CA 1
ATOM 2353 C C . SER A 1 310 ? -27.574 1.799 -0.779 1.00 73.15 354 SER A C 1
ATOM 2354 O O . SER A 1 310 ? -27.176 1.573 0.364 1.00 70.09 354 SER A O 1
ATOM 2357 N N . LYS A 1 311 ? -28.719 1.322 -1.252 1.00 74.03 355 LYS A N 1
ATOM 2358 C CA . LYS A 1 311 ? -29.564 0.445 -0.457 1.00 63.54 355 LYS A CA 1
ATOM 2359 C C . LYS A 1 311 ? -28.822 -0.856 -0.197 1.00 57.34 355 LYS A C 1
ATOM 2360 O O . LYS A 1 311 ? -28.346 -1.504 -1.126 1.00 62.40 355 LYS A O 1
ATOM 2366 N N . SER A 1 312 ? -28.709 -1.224 1.073 1.00 53.45 356 SER A N 1
ATOM 2367 C CA . SER A 1 312 ? -27.939 -2.394 1.467 1.00 50.54 356 SER A CA 1
ATOM 2368 C C . SER A 1 312 ? -28.826 -3.545 1.954 1.00 54.18 356 SER A C 1
ATOM 2369 O O . SER A 1 312 ? -28.604 -4.695 1.580 1.00 56.46 356 SER A O 1
ATOM 2372 N N . LEU A 1 313 ? -29.833 -3.245 2.774 1.00 49.61 357 LEU A N 1
ATOM 2373 C CA . LEU A 1 313 ? -30.666 -4.303 3.351 1.00 47.90 357 LEU A CA 1
ATOM 2374 C C . LEU A 1 313 ? -32.100 -3.860 3.621 1.00 53.92 357 LEU A C 1
ATOM 2375 O O . LEU A 1 313 ? -32.337 -2.840 4.262 1.00 61.05 357 LEU A O 1
ATOM 2380 N N . ASP A 1 314 ? -33.054 -4.638 3.121 1.00 66.82 358 ASP A N 1
ATOM 2381 C CA . ASP A 1 314 ? -34.469 -4.321 3.275 1.00 64.62 358 ASP A CA 1
ATOM 2382 C C . ASP A 1 314 ? -35.052 -4.990 4.506 1.00 61.32 358 ASP A C 1
ATOM 2383 O O . ASP A 1 314 ? -34.534 -6.006 4.969 1.00 57.36 358 ASP A O 1
ATOM 2388 N N . ARG A 1 315 ? -36.138 -4.408 5.013 1.00 66.71 359 ARG A N 1
ATOM 2389 C CA . ARG A 1 315 ? -36.879 -4.943 6.148 1.00 58.69 359 ARG A CA 1
ATOM 2390 C C . ARG A 1 315 ? -35.966 -5.249 7.327 1.00 62.17 359 ARG A C 1
ATOM 2391 O O . ARG A 1 315 ? -36.077 -6.303 7.956 1.00 62.02 359 ARG A O 1
ATOM 2399 N N . HIS A 1 316 ? -35.062 -4.313 7.609 1.00 58.76 360 HIS A N 1
ATOM 2400 C CA . HIS A 1 316 ? -34.165 -4.415 8.751 1.00 48.53 360 HIS A CA 1
ATOM 2401 C C . HIS A 1 316 ? -34.926 -4.163 10.043 1.00 52.91 360 HIS A C 1
ATOM 2402 O O . HIS A 1 316 ? -35.547 -3.117 10.204 1.00 56.51 360 HIS A O 1
ATOM 2409 N N . LEU A 1 317 ? -34.866 -5.122 10.961 1.00 59.37 361 LEU A N 1
ATOM 2410 C CA . LEU A 1 317 ? -35.580 -5.032 12.233 1.00 55.47 361 LEU A CA 1
ATOM 2411 C C . LEU A 1 317 ? -35.014 -3.929 13.131 1.00 53.93 361 LEU A C 1
ATOM 2412 O O . LEU A 1 317 ? -33.817 -3.891 13.420 1.00 62.46 361 LEU A O 1
ATOM 2417 N N . TYR A 1 318 ? -35.902 -3.043 13.569 1.00 51.68 362 TYR A N 1
ATOM 2418 C CA . TYR A 1 318 ? -35.553 -1.880 14.376 1.00 59.00 362 TYR A CA 1
ATOM 2419 C C . TYR A 1 318 ? -36.857 -1.261 14.860 1.00 66.17 362 TYR A C 1
ATOM 2420 O O . TYR A 1 318 ? -37.538 -0.578 14.099 1.00 72.95 362 TYR A O 1
ATOM 2429 N N . THR A 1 319 ? -37.203 -1.503 16.121 1.00 66.58 363 THR A N 1
ATOM 2430 C CA . THR A 1 319 ? -38.545 -1.200 16.619 1.00 64.47 363 THR A CA 1
ATOM 2431 C C . THR A 1 319 ? -38.864 0.295 16.700 1.00 72.10 363 THR A C 1
ATOM 2432 O O . THR A 1 319 ? -37.988 1.145 16.550 1.00 72.50 363 THR A O 1
ATOM 2436 N N . THR A 1 320 ? -40.136 0.592 16.946 1.00 81.47 364 THR A N 1
ATOM 2437 C CA . THR A 1 320 ? -40.663 1.954 16.909 1.00 96.90 364 THR A CA 1
ATOM 2438 C C . THR A 1 320 ? -39.897 2.936 17.797 1.00 108.62 364 THR A C 1
ATOM 2439 O O . THR A 1 320 ? -39.469 2.589 18.901 1.00 109.01 364 THR A O 1
ATOM 2443 N N . THR A 1 321 ? -39.734 4.158 17.287 1.00 115.67 365 THR A N 1
ATOM 2444 C CA . THR A 1 321 ? -39.062 5.259 17.982 1.00 116.87 365 THR A CA 1
ATOM 2445 C C . THR A 1 321 ? -37.617 4.905 18.334 1.00 107.18 365 THR A C 1
ATOM 2446 O O . THR A 1 321 ? -37.078 5.365 19.342 1.00 112.14 365 THR A O 1
ATOM 2450 N N . GLY A 1 322 ? -36.995 4.088 17.491 1.00 94.27 366 GLY A N 1
ATOM 2451 C CA . GLY A 1 322 ? -35.611 3.703 17.688 1.00 96.11 366 GLY A CA 1
ATOM 2452 C C . GLY A 1 322 ? -35.386 2.973 18.996 1.00 100.60 366 GLY A C 1
ATOM 2453 O O . GLY A 1 322 ? -34.633 3.433 19.852 1.00 110.73 366 GLY A O 1
ATOM 2454 N N . GLY A 1 323 ? -36.046 1.832 19.154 1.00 89.23 367 GLY A N 1
ATOM 2455 C CA . GLY A 1 323 ? -35.919 1.047 20.365 1.00 77.44 367 GLY A CA 1
ATOM 2456 C C . GLY A 1 323 ? -34.777 0.061 20.270 1.00 74.61 367 GLY A C 1
ATOM 2457 O O . GLY A 1 323 ? -33.626 0.412 20.507 1.00 82.70 367 GLY A O 1
ATOM 2458 N N . GLU A 1 324 ? -35.096 -1.175 19.906 1.00 72.62 368 GLU A N 1
ATOM 2459 C CA . GLU A 1 324 ? -34.095 -2.230 19.835 1.00 64.23 368 GLU A CA 1
ATOM 2460 C C . GLU A 1 324 ? -33.750 -2.607 18.399 1.00 66.25 368 GLU A C 1
ATOM 2461 O O . GLU A 1 324 ? -34.627 -2.695 17.541 1.00 77.30 368 GLU A O 1
ATOM 2467 N N . THR A 1 325 ? -32.464 -2.820 18.147 1.00 62.48 369 THR A N 1
ATOM 2468 C CA . THR A 1 325 ? -32.004 -3.376 16.884 1.00 57.65 369 THR A CA 1
ATOM 24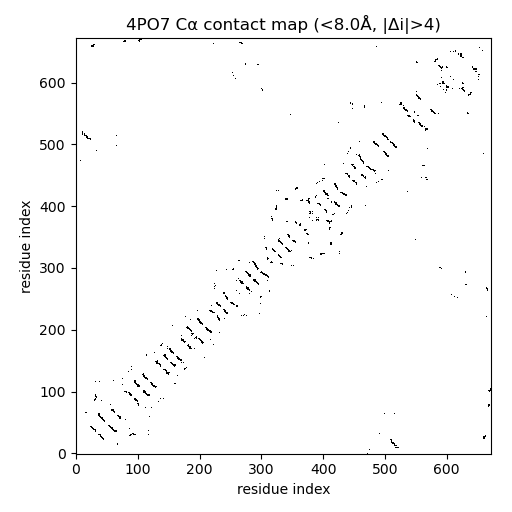69 C C . THR A 1 325 ? -30.928 -4.424 17.141 1.00 51.82 369 THR A C 1
ATOM 2470 O O . THR A 1 325 ? -30.184 -4.336 18.111 1.00 56.46 369 THR A O 1
ATOM 2474 N N . ASP A 1 326 ? -30.853 -5.422 16.274 1.00 47.99 370 ASP A N 1
ATOM 2475 C CA . ASP A 1 326 ? -29.884 -6.491 16.455 1.00 37.07 370 ASP A CA 1
ATOM 2476 C C . ASP A 1 326 ? -28.602 -6.238 15.675 1.00 45.62 370 ASP A C 1
ATOM 2477 O O . ASP A 1 326 ? -27.728 -7.104 15.628 1.00 54.65 370 ASP A O 1
ATOM 2482 N N . PHE A 1 327 ? -28.495 -5.057 15.069 1.00 50.46 371 PHE A N 1
ATOM 2483 C CA . PHE A 1 327 ? -27.350 -4.739 14.220 1.00 50.56 371 PHE A CA 1
ATOM 2484 C C . PHE A 1 327 ? -26.047 -4.802 15.004 1.00 55.94 371 PHE A C 1
ATOM 2485 O O . PHE A 1 327 ? -25.838 -4.043 15.949 1.00 50.75 371 PHE A O 1
ATOM 2493 N N . THR A 1 328 ? -25.171 -5.708 14.592 1.00 51.84 372 THR A N 1
ATOM 2494 C CA . THR A 1 328 ? -23.941 -5.965 15.319 1.00 46.32 372 THR A CA 1
ATOM 2495 C C . THR A 1 328 ? -22.697 -5.908 14.432 1.00 50.69 372 THR A C 1
ATOM 2496 O O . THR A 1 328 ? -22.565 -6.668 13.471 1.00 55.13 372 THR A O 1
ATOM 2500 N N . ASN A 1 329 ? -21.790 -4.996 14.759 1.00 53.01 373 ASN A N 1
ATOM 2501 C CA . ASN A 1 329 ? -20.444 -5.033 14.201 1.00 41.22 373 ASN A CA 1
ATOM 2502 C C . ASN A 1 329 ? -19.690 -6.228 14.771 1.00 40.86 373 ASN A C 1
ATOM 2503 O O . ASN A 1 329 ? -19.374 -6.262 15.957 1.00 53.54 373 ASN A O 1
ATOM 2508 N N .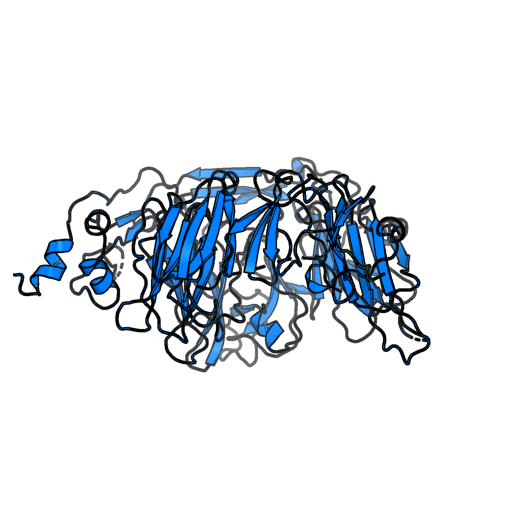 VAL A 1 330 ? -19.419 -7.214 13.926 1.00 42.38 374 VAL A N 1
ATOM 2509 C CA . VAL A 1 330 ? -18.547 -8.317 14.304 1.00 47.24 374 VAL A CA 1
ATOM 2510 C C . VAL A 1 330 ? -17.113 -7.792 14.267 1.00 57.30 374 VAL A C 1
ATOM 2511 O O . VAL A 1 330 ? -16.447 -7.817 13.229 1.00 53.44 374 VAL A O 1
ATOM 2515 N N . THR A 1 331 ? -16.657 -7.288 15.410 1.00 53.26 375 THR A N 1
ATOM 2516 C CA . THR A 1 331 ? -15.441 -6.489 15.466 1.00 50.21 375 THR A CA 1
ATOM 2517 C C . THR A 1 331 ? -14.157 -7.302 15.382 1.00 45.33 375 THR A C 1
ATOM 2518 O O . THR A 1 331 ? -13.077 -6.731 15.330 1.00 49.78 375 THR A O 1
ATOM 2522 N N . SER A 1 332 ? -14.271 -8.626 15.362 1.00 51.63 376 SER A N 1
ATOM 2523 C CA . SER A 1 332 ? -13.090 -9.485 15.293 1.00 56.39 376 SER A CA 1
ATOM 2524 C C . SER A 1 332 ? -12.759 -9.917 13.866 1.00 61.21 376 SER A C 1
ATOM 2525 O O . SER A 1 332 ? -11.953 -10.826 13.659 1.00 58.52 376 SER A O 1
ATOM 2528 N N . LEU A 1 333 ? -13.394 -9.283 12.886 1.00 58.17 377 LEU A N 1
ATOM 2529 C CA . LEU A 1 333 ? -13.040 -9.502 11.489 1.00 55.05 377 LEU A CA 1
ATOM 2530 C C . LEU A 1 333 ? -13.544 -8.365 10.608 1.00 51.66 377 LEU A C 1
ATOM 2531 O O . LEU A 1 333 ? -14.732 -8.028 10.613 1.00 53.31 377 LEU A O 1
ATOM 2536 N N . ARG A 1 334 ? -12.615 -7.788 9.852 1.00 45.72 378 ARG A N 1
ATOM 2537 C CA . ARG A 1 334 ? -12.881 -6.671 8.953 1.00 50.61 378 ARG A CA 1
ATOM 2538 C C . ARG A 1 334 ? -14.053 -6.931 8.005 1.00 57.13 378 ARG A C 1
ATOM 2539 O O . ARG A 1 334 ? -14.099 -7.956 7.325 1.00 54.37 378 ARG A O 1
ATOM 2547 N N . GLY A 1 335 ? -14.999 -5.998 7.977 1.00 56.59 379 GLY A N 1
ATOM 2548 C CA . GLY A 1 335 ? -16.104 -6.046 7.040 1.00 53.71 379 GLY A CA 1
ATOM 2549 C C . GLY A 1 335 ? -17.303 -6.888 7.444 1.00 57.21 379 GLY A C 1
ATOM 2550 O O . GLY A 1 335 ? -18.277 -6.967 6.694 1.00 56.02 379 GLY A O 1
ATOM 2551 N N . VAL A 1 336 ? -17.256 -7.516 8.616 1.00 50.53 380 VAL A N 1
ATOM 2552 C CA . VAL A 1 336 ? -18.339 -8.416 9.001 1.00 46.67 380 VAL A CA 1
ATOM 2553 C C . VAL A 1 336 ? -19.337 -7.765 9.960 1.00 54.76 380 VAL A C 1
ATOM 2554 O O . VAL A 1 336 ? -18.967 -7.188 10.985 1.00 54.07 380 VAL A O 1
ATOM 2558 N N . TYR A 1 337 ? -20.611 -7.853 9.590 1.00 50.12 381 TYR A N 1
ATOM 2559 C CA . TYR A 1 337 ? -21.710 -7.375 10.414 1.00 43.28 381 TYR A CA 1
ATOM 2560 C C . TYR A 1 337 ? -22.858 -8.379 10.353 1.00 49.82 381 TYR A C 1
ATOM 2561 O O . TYR A 1 337 ? -23.114 -8.958 9.297 1.00 54.34 381 TYR A O 1
ATOM 2570 N N . ILE A 1 338 ? -23.534 -8.594 11.479 1.00 45.24 382 ILE A N 1
ATOM 2571 C CA . ILE A 1 338 ? -24.756 -9.395 11.498 1.00 43.73 382 ILE A CA 1
ATOM 2572 C C . ILE A 1 338 ? -25.935 -8.529 11.941 1.00 50.87 382 ILE A C 1
ATOM 2573 O O . ILE A 1 338 ? -25.752 -7.542 12.663 1.00 45.31 382 ILE A O 1
ATOM 2578 N N . THR A 1 339 ? -27.138 -8.886 11.497 1.00 42.70 383 THR A N 1
ATOM 2579 C CA . THR A 1 339 ? -28.346 -8.205 11.955 1.00 41.47 383 THR A CA 1
ATOM 2580 C C . THR A 1 339 ? -29.588 -9.065 11.741 1.00 49.91 383 THR A C 1
ATOM 2581 O O . THR A 1 339 ? -29.499 -10.186 11.235 1.00 53.75 383 THR A O 1
ATOM 2585 N N . SER A 1 340 ? -30.741 -8.539 12.144 1.00 41.61 384 SER A N 1
ATOM 2586 C CA . SER A 1 340 ? -32.008 -9.240 11.987 1.00 46.55 384 SER A CA 1
ATOM 2587 C C . SER A 1 340 ? -32.874 -8.573 10.930 1.00 54.51 384 SER A C 1
ATOM 2588 O O . SER A 1 340 ? -32.960 -7.348 10.869 1.00 57.37 384 SER A O 1
ATOM 2591 N N . VAL A 1 341 ? -33.520 -9.382 10.096 1.00 50.50 385 VAL A N 1
ATOM 2592 C CA . VAL A 1 341 ? -34.506 -8.857 9.167 1.00 48.05 385 VAL A CA 1
ATOM 2593 C C . VAL A 1 341 ? -35.864 -9.480 9.448 1.00 58.39 385 VAL A C 1
ATOM 2594 O O . VAL A 1 341 ? -35.964 -10.539 10.074 1.00 60.21 385 VAL A O 1
ATOM 2598 N N . LEU A 1 342 ? -36.908 -8.806 8.989 1.00 58.17 386 LEU A N 1
ATOM 2599 C CA . LEU A 1 342 ? -38.264 -9.268 9.208 1.00 61.16 386 LEU A CA 1
ATOM 2600 C C . LEU A 1 342 ? -38.849 -9.808 7.904 1.00 68.07 386 LEU A C 1
ATOM 2601 O O . LEU A 1 342 ? -38.973 -9.080 6.917 1.00 74.96 386 LEU A O 1
ATOM 2606 N N . SER A 1 343 ? -39.192 -11.093 7.902 1.00 61.31 387 SER A N 1
ATOM 2607 C CA . SER A 1 343 ? -39.748 -11.728 6.715 1.00 72.66 387 SER A CA 1
ATOM 2608 C C . SER A 1 343 ? -41.169 -11.248 6.460 1.00 80.28 387 SER A C 1
ATOM 2609 O O . SER A 1 343 ? -41.706 -10.435 7.213 1.00 78.22 387 SER A O 1
ATOM 2612 N N . GLU A 1 344 ? -41.774 -11.761 5.394 1.00 82.32 388 GLU A N 1
ATOM 2613 C CA . GLU A 1 344 ? -43.144 -11.407 5.054 1.00 82.94 388 GLU A CA 1
ATOM 2614 C C . GLU A 1 344 ? -44.135 -12.076 6.004 1.00 91.51 388 GLU A C 1
ATOM 2615 O O . GLU A 1 344 ? -45.188 -11.516 6.308 1.00 91.82 388 GLU A O 1
ATOM 2621 N N . ASP A 1 345 ? -43.786 -13.270 6.476 1.00 97.15 389 ASP A N 1
ATOM 2622 C CA . ASP A 1 345 ? -44.640 -14.032 7.388 1.00 96.96 389 ASP A CA 1
ATOM 2623 C C . ASP A 1 345 ? -44.372 -13.693 8.853 1.00 94.26 389 ASP A C 1
ATOM 2624 O O . ASP A 1 345 ? -44.694 -14.476 9.747 1.00 92.26 389 ASP A O 1
ATOM 2629 N N . ASN A 1 346 ? -43.764 -12.533 9.084 1.00 98.82 390 ASN A N 1
ATOM 2630 C CA . ASN A 1 346 ? -43.488 -12.023 10.428 1.00 94.16 390 ASN A CA 1
ATOM 2631 C C . ASN A 1 346 ? -42.609 -12.906 11.320 1.00 83.51 390 ASN A C 1
ATOM 2632 O O . ASN A 1 346 ? -42.658 -12.808 12.544 1.00 86.35 390 ASN A O 1
ATOM 2637 N N . SER A 1 347 ? -41.798 -13.759 10.711 1.00 70.80 391 SER A N 1
ATOM 2638 C CA . SER A 1 347 ? -40.722 -14.410 11.442 1.00 63.77 391 SER A CA 1
ATOM 2639 C C . SER A 1 347 ? -39.481 -13.532 11.336 1.00 65.09 391 SER A C 1
ATOM 2640 O O . SER A 1 347 ? -39.458 -12.574 10.566 1.00 64.44 391 SER A O 1
ATOM 2643 N N . ILE A 1 348 ? -38.452 -13.854 12.107 1.00 60.57 392 ILE A N 1
ATOM 2644 C CA . ILE A 1 348 ? -37.227 -13.067 12.099 1.00 50.64 392 ILE A CA 1
ATOM 2645 C C . ILE A 1 348 ? -36.042 -13.937 11.682 1.00 58.16 392 ILE A C 1
ATOM 2646 O O . ILE A 1 348 ? -35.822 -15.009 12.252 1.00 61.66 392 ILE A O 1
ATOM 2651 N N . GLN A 1 349 ? -35.290 -13.481 10.680 1.00 51.64 393 GLN A N 1
ATOM 2652 C CA . GLN A 1 349 ? -34.090 -14.193 10.232 1.00 54.23 393 GLN A CA 1
ATOM 2653 C C . GLN A 1 349 ? -32.838 -13.358 10.443 1.00 51.56 393 GLN A C 1
ATOM 2654 O O . GLN A 1 349 ? -32.867 -12.134 10.312 1.00 53.21 393 GLN A O 1
ATOM 2660 N N . THR A 1 350 ? -31.735 -14.025 10.764 1.00 47.22 394 THR A N 1
ATOM 2661 C CA . THR A 1 350 ? -30.459 -13.344 10.936 1.00 50.83 394 THR A CA 1
ATOM 2662 C C . THR A 1 350 ? -29.681 -13.372 9.623 1.00 53.26 394 THR A C 1
ATOM 2663 O O . THR A 1 350 ? -29.683 -14.388 8.922 1.00 46.36 394 THR A O 1
ATOM 2667 N N . MET A 1 351 ? -29.044 -12.249 9.285 1.00 47.76 395 MET A N 1
ATOM 2668 C CA . MET A 1 351 ? -28.240 -12.137 8.067 1.00 45.59 395 MET A CA 1
ATOM 2669 C C . MET A 1 351 ? -26.844 -11.629 8.392 1.00 50.97 395 MET A C 1
ATOM 2670 O O . MET A 1 351 ? -26.647 -10.849 9.327 1.00 49.33 395 MET A O 1
ATOM 2675 N N . ILE A 1 352 ? -25.871 -12.050 7.600 1.00 46.14 396 ILE A N 1
ATOM 2676 C CA . ILE A 1 352 ? -24.509 -11.615 7.820 1.00 44.56 396 ILE A CA 1
ATOM 2677 C C . ILE A 1 352 ? -23.910 -11.100 6.522 1.00 50.78 396 ILE A C 1
ATOM 2678 O O . ILE A 1 352 ? -24.140 -11.674 5.453 1.00 49.53 396 ILE A O 1
ATOM 2683 N N . THR A 1 353 ? -23.181 -9.987 6.617 1.00 48.21 397 THR A N 1
ATOM 2684 C CA . THR A 1 353 ? -22.415 -9.465 5.490 1.00 38.88 397 THR A CA 1
ATOM 2685 C C . THR A 1 353 ? -20.929 -9.564 5.805 1.00 55.25 397 THR A C 1
ATOM 2686 O O . THR A 1 353 ? -20.514 -9.333 6.937 1.00 56.84 397 THR A O 1
ATOM 2690 N N . PHE A 1 354 ? -20.130 -9.923 4.804 1.00 55.30 398 PHE A N 1
ATOM 2691 C CA . PHE A 1 354 ? -18.694 -10.053 5.001 1.00 52.61 398 PHE A CA 1
ATOM 2692 C C . PHE A 1 354 ? -17.936 -8.920 4.334 1.00 59.14 398 PHE A C 1
ATOM 2693 O O . PHE A 1 354 ? -16.720 -8.795 4.498 1.00 61.60 398 PHE A O 1
ATOM 2701 N N . ASP A 1 355 ? -18.654 -8.103 3.571 1.00 50.77 399 ASP A N 1
ATOM 2702 C CA . ASP A 1 355 ? -18.014 -7.034 2.818 1.00 51.30 399 ASP A CA 1
ATOM 2703 C C . ASP A 1 355 ? -18.680 -5.687 3.077 1.00 51.98 399 ASP A C 1
ATOM 2704 O O . ASP A 1 355 ? -18.979 -4.941 2.141 1.00 60.42 399 ASP A O 1
ATOM 2709 N N . GLN A 1 356 ? -18.902 -5.386 4.355 1.00 45.57 400 GLN A N 1
ATOM 2710 C CA . GLN A 1 356 ? -19.373 -4.068 4.759 1.00 48.57 400 GLN A CA 1
ATOM 2711 C C . GLN A 1 356 ? -20.717 -3.731 4.108 1.00 52.75 400 GLN A C 1
ATOM 2712 O O . GLN A 1 356 ? -20.929 -2.614 3.643 1.00 50.79 400 GLN A O 1
ATOM 2718 N N . GLY A 1 357 ? -21.613 -4.712 4.058 1.00 53.18 401 GLY A N 1
ATOM 2719 C CA . GLY A 1 357 ? -22.979 -4.469 3.634 1.00 58.78 401 GLY A CA 1
ATOM 2720 C C . GLY A 1 357 ? -23.203 -4.505 2.136 1.00 59.98 401 GLY A C 1
ATOM 2721 O O . GLY A 1 357 ? -24.275 -4.134 1.657 1.00 58.94 401 GLY A O 1
ATOM 2722 N N . GLY A 1 358 ? -22.194 -4.949 1.393 1.00 61.99 402 GLY A N 1
ATOM 2723 C CA . GLY A 1 358 ? -22.310 -5.052 -0.048 1.00 50.62 402 GLY A CA 1
ATOM 2724 C C . GLY A 1 358 ? -23.182 -6.227 -0.449 1.00 58.60 402 GLY A C 1
ATOM 2725 O O . GLY A 1 358 ? -23.902 -6.175 -1.443 1.00 58.32 402 GLY A O 1
ATOM 2726 N N . ARG A 1 359 ? -23.107 -7.300 0.328 1.00 57.97 403 ARG A N 1
ATOM 2727 C CA . ARG A 1 359 ? -23.929 -8.478 0.103 1.00 53.67 403 ARG A CA 1
ATOM 2728 C C . ARG A 1 359 ? -24.242 -9.159 1.432 1.00 58.61 403 ARG A C 1
ATOM 2729 O O . ARG A 1 359 ? -23.349 -9.385 2.249 1.00 66.20 403 ARG A O 1
ATOM 2737 N N . TRP A 1 360 ? -25.516 -9.474 1.646 1.00 55.86 404 TRP A N 1
ATOM 2738 C CA . TRP A 1 360 ? -25.945 -10.187 2.846 1.00 51.37 404 TRP A CA 1
ATOM 2739 C C . TRP A 1 360 ? -26.404 -11.598 2.488 1.00 52.00 404 TRP A C 1
ATOM 2740 O O . TRP A 1 360 ? -26.849 -11.838 1.368 1.00 61.59 404 TRP A O 1
ATOM 2751 N N . THR A 1 361 ? -26.293 -12.523 3.438 1.00 47.13 405 THR A N 1
ATOM 2752 C CA . THR A 1 361 ? -26.771 -13.899 3.269 1.00 50.80 405 THR A CA 1
ATOM 2753 C C . THR A 1 361 ? -27.123 -14.497 4.620 1.00 52.50 405 THR A C 1
ATOM 2754 O O . THR A 1 361 ? -27.028 -13.827 5.645 1.00 53.06 405 THR A O 1
ATOM 2758 N N . HIS A 1 362 ? -27.527 -15.762 4.622 1.00 58.99 406 HIS A N 1
ATOM 2759 C CA . HIS A 1 362 ? -27.812 -16.451 5.873 1.00 62.52 406 HIS A CA 1
ATOM 2760 C C . HIS A 1 362 ? -26.521 -16.994 6.483 1.00 66.03 406 HIS A C 1
ATOM 2761 O O . HIS A 1 362 ? -25.550 -17.258 5.773 1.00 66.55 406 HIS A O 1
ATOM 2768 N N . LEU A 1 363 ? -26.502 -17.139 7.802 1.00 61.87 407 LEU A N 1
ATOM 2769 C CA . LEU A 1 363 ? -25.363 -17.755 8.466 1.00 51.36 407 LEU A CA 1
ATOM 2770 C C . LEU A 1 363 ? -25.414 -19.261 8.259 1.00 52.58 407 LEU A C 1
ATOM 2771 O O . LEU A 1 363 ? -26.458 -19.890 8.430 1.00 69.13 407 LEU A O 1
ATOM 2776 N N . ARG A 1 364 ? -24.282 -19.829 7.871 1.00 55.07 408 ARG A N 1
ATOM 2777 C CA . ARG A 1 364 ? -24.152 -21.265 7.703 1.00 49.79 408 ARG A CA 1
ATOM 2778 C C . ARG A 1 364 ? -24.362 -21.946 9.053 1.00 62.74 408 ARG A C 1
ATOM 2779 O O . ARG A 1 364 ? -23.865 -21.478 10.073 1.00 68.99 408 ARG A O 1
ATOM 2787 N N . LYS A 1 365 ? -25.124 -23.033 9.068 1.00 68.76 409 LYS A N 1
ATOM 2788 C CA . LYS A 1 365 ? -25.364 -23.747 10.313 1.00 62.53 409 LYS A CA 1
ATOM 2789 C C . LYS A 1 365 ? -24.212 -24.704 10.606 1.00 69.47 409 LYS A C 1
ATOM 2790 O O . LYS A 1 365 ? -23.514 -25.136 9.688 1.00 74.73 409 LYS A O 1
ATOM 2796 N N . PRO A 1 366 ? -23.997 -25.020 11.893 1.00 69.45 410 PRO A N 1
ATOM 2797 C CA . PRO A 1 366 ? -23.015 -26.027 12.310 1.00 61.28 410 PRO A CA 1
ATOM 2798 C C . PRO A 1 366 ? -23.249 -27.372 11.631 1.00 77.11 410 PRO A C 1
ATOM 2799 O O . PRO A 1 366 ? -24.402 -27.778 11.491 1.00 91.76 410 PRO A O 1
ATOM 2803 N N . GLU A 1 367 ? -22.173 -28.044 11.227 1.00 83.40 411 GLU A N 1
ATOM 2804 C CA . GLU A 1 367 ? -22.261 -29.310 10.497 1.00 87.40 411 GLU A CA 1
ATOM 2805 C C . GLU A 1 367 ? -23.146 -30.337 11.190 1.00 87.91 411 GLU A C 1
ATOM 2806 O O . GLU A 1 367 ? -23.841 -31.111 10.533 1.00 94.68 411 GLU A O 1
ATOM 2812 N N . ASN A 1 368 ? -23.122 -30.334 12.520 1.00 84.37 412 ASN A N 1
ATOM 2813 C CA . ASN A 1 368 ? -23.775 -31.382 13.296 1.00 91.17 412 ASN A CA 1
ATOM 2814 C C . ASN A 1 368 ? -25.178 -31.023 13.771 1.00 92.51 412 ASN A C 1
ATOM 2815 O O . ASN A 1 368 ? -25.950 -31.898 14.164 1.00 100.42 412 ASN A O 1
ATOM 2820 N N . SER A 1 369 ? -25.509 -29.739 13.734 1.00 86.93 413 SER A N 1
ATOM 2821 C CA . SER A 1 369 ? -26.797 -29.284 14.240 1.00 85.33 413 SER A CA 1
ATOM 2822 C C . SER A 1 369 ? -27.967 -29.753 13.376 1.00 93.30 413 SER A C 1
ATOM 2823 O O . SER A 1 369 ? -27.914 -29.684 12.147 1.00 91.82 413 SER A O 1
ATOM 2826 N N . GLU A 1 370 ? -29.015 -30.244 14.034 1.00 92.01 414 GLU A N 1
ATOM 2827 C CA . GLU A 1 370 ? -30.284 -30.525 13.375 1.00 82.03 414 GLU A CA 1
ATOM 2828 C C . GLU A 1 370 ? -31.116 -29.249 13.332 1.00 76.68 414 GLU A C 1
ATOM 2829 O O . GLU A 1 370 ? -30.780 -28.262 13.986 1.00 76.17 414 GLU A O 1
ATOM 2835 N N . CYS A 1 371 ? -32.209 -29.272 12.576 1.00 85.26 415 CYS A N 1
ATOM 2836 C CA . CYS A 1 371 ? -33.005 -28.068 12.358 1.00 84.76 415 CYS A CA 1
ATOM 2837 C C . CYS A 1 371 ? -34.223 -27.971 13.284 1.00 86.53 415 CYS A C 1
ATOM 2838 O O . CYS A 1 371 ? -34.748 -28.981 13.746 1.00 88.59 415 CYS A O 1
ATOM 2841 N N . ASP A 1 372 ? -34.655 -26.737 13.544 1.00 85.53 416 ASP A N 1
ATOM 2842 C CA . ASP A 1 372 ? -35.792 -26.441 14.419 1.00 70.34 416 ASP A CA 1
ATOM 2843 C C . ASP A 1 372 ? -37.125 -26.899 13.858 1.00 78.14 416 ASP A C 1
ATOM 2844 O O . ASP A 1 372 ? -37.203 -27.416 12.744 1.00 84.31 416 ASP A O 1
ATOM 2849 N N . ALA A 1 373 ? -38.177 -26.677 14.642 1.00 81.90 417 ALA A N 1
ATOM 2850 C CA . ALA A 1 373 ? -39.545 -26.834 14.168 1.00 85.57 417 ALA A CA 1
ATOM 2851 C C . ALA A 1 373 ? -39.939 -25.596 13.370 1.00 87.26 417 ALA A C 1
ATOM 2852 O O . ALA A 1 373 ? -41.020 -25.538 12.779 1.00 93.06 417 ALA A O 1
ATOM 2854 N N . THR A 1 374 ? -39.047 -24.608 13.371 1.00 80.50 418 THR A N 1
ATOM 2855 C CA . THR A 1 374 ? -39.200 -23.418 12.546 1.00 76.98 418 THR A CA 1
ATOM 2856 C C . THR A 1 374 ? -38.733 -23.700 11.128 1.00 81.73 418 THR A C 1
ATOM 2857 O O . THR A 1 374 ? -38.998 -22.921 10.214 1.00 91.72 418 THR A O 1
ATOM 2861 N N . ALA A 1 375 ? -38.039 -24.822 10.954 1.00 74.32 419 ALA A N 1
ATOM 2862 C CA . ALA A 1 375 ? -37.455 -25.174 9.665 1.00 74.41 419 ALA A CA 1
ATOM 2863 C C . ALA A 1 375 ? -38.346 -26.115 8.873 1.00 76.37 419 ALA A C 1
ATOM 2864 O O . ALA A 1 375 ? -38.594 -27.242 9.294 1.00 90.49 419 ALA A O 1
ATOM 2866 N N . LYS A 1 376 ? -38.810 -25.653 7.715 1.00 86.61 420 LYS A N 1
ATOM 2867 C CA . LYS A 1 376 ? -39.735 -26.433 6.894 1.00 97.69 420 LYS A CA 1
ATOM 2868 C C . LYS A 1 376 ? -39.060 -27.666 6.298 1.00 99.36 420 LYS A C 1
ATOM 2869 O O . LYS A 1 376 ? -39.719 -28.664 6.018 1.00 103.27 420 LYS A O 1
ATOM 2875 N N . ASN A 1 377 ? -37.748 -27.593 6.102 1.00 101.79 421 ASN A N 1
ATOM 2876 C CA . ASN A 1 377 ? -36.979 -28.759 5.688 1.00 102.85 421 ASN A CA 1
ATOM 2877 C C . ASN A 1 377 ? -36.082 -29.213 6.828 1.00 95.34 421 ASN A C 1
ATOM 2878 O O . ASN A 1 377 ? -35.201 -28.476 7.263 1.00 94.36 421 ASN A O 1
ATOM 2883 N N . LYS A 1 378 ? -36.317 -30.431 7.304 1.00 97.69 422 LYS A N 1
ATOM 2884 C CA . LYS A 1 378 ? -35.652 -30.952 8.494 1.00 97.50 422 LYS A CA 1
ATOM 2885 C C . LYS A 1 378 ? -34.135 -31.005 8.356 1.00 102.71 422 LYS A C 1
ATOM 2886 O O . LYS A 1 378 ? -33.412 -30.896 9.347 1.00 103.97 422 LYS A O 1
ATOM 2892 N N . ASN A 1 379 ? -33.655 -31.151 7.125 1.00 110.18 423 ASN A N 1
ATOM 2893 C CA . ASN A 1 379 ? -32.228 -31.340 6.893 1.00 113.05 423 ASN A CA 1
ATOM 2894 C C . ASN A 1 379 ? -31.470 -30.059 6.527 1.00 106.89 423 ASN A C 1
ATOM 2895 O O . ASN A 1 379 ? -30.256 -29.983 6.712 1.00 102.24 423 ASN A O 1
ATOM 2900 N N . GLU A 1 380 ? -32.181 -29.058 6.015 1.00 102.86 424 GLU A N 1
ATOM 2901 C CA . GLU A 1 380 ? -31.542 -27.820 5.571 1.00 83.78 424 GLU A CA 1
ATOM 2902 C C . GLU A 1 380 ? -32.104 -26.574 6.246 1.00 79.26 424 GLU A C 1
ATOM 2903 O O . GLU A 1 380 ? -33.314 -26.351 6.262 1.00 93.66 424 GLU A O 1
ATOM 2909 N N . CYS A 1 381 ? -31.208 -25.759 6.789 1.00 64.90 425 CYS A N 1
ATOM 2910 C CA . CYS A 1 381 ? -31.580 -24.501 7.417 1.00 62.93 425 CYS A CA 1
ATOM 2911 C C . CYS A 1 381 ? -30.351 -23.632 7.631 1.00 65.70 425 CYS A C 1
ATOM 2912 O O . CYS A 1 381 ? -29.346 -23.783 6.941 1.00 71.80 425 CYS A O 1
ATOM 2915 N N . SER A 1 382 ? -30.434 -22.734 8.605 1.00 63.53 426 SER A N 1
ATOM 2916 C CA . SER A 1 382 ? -29.353 -21.805 8.883 1.00 58.96 426 SER A CA 1
ATOM 2917 C C . SER A 1 382 ? -29.312 -21.436 10.361 1.00 62.24 426 SER A C 1
ATOM 2918 O O . SER A 1 382 ? -30.218 -21.773 11.121 1.00 62.92 426 SER A O 1
ATOM 2921 N N . LEU A 1 383 ? -28.254 -20.744 10.766 1.00 62.43 427 LEU A N 1
ATOM 2922 C CA . LEU A 1 383 ? -28.126 -20.303 12.151 1.00 55.06 427 LEU A CA 1
ATOM 2923 C C . LEU A 1 383 ? -28.647 -18.886 12.314 1.00 51.34 427 LEU A C 1
ATOM 2924 O O . LEU A 1 383 ? -28.386 -18.020 11.478 1.00 56.98 427 LEU A O 1
ATOM 2929 N N . HIS A 1 384 ? -29.394 -18.659 13.390 1.00 49.30 428 HIS A N 1
ATOM 2930 C CA . HIS A 1 384 ? -29.935 -17.340 13.687 1.00 50.44 428 HIS A CA 1
ATOM 2931 C C . HIS A 1 384 ? -29.482 -16.917 15.071 1.00 55.81 428 HIS A C 1
ATOM 2932 O O . HIS A 1 384 ? -29.264 -17.758 15.929 1.00 61.96 428 HIS A O 1
ATOM 2939 N N . ILE A 1 385 ? -29.335 -15.615 15.282 1.00 56.64 429 ILE A N 1
ATOM 2940 C CA . ILE A 1 385 ? -28.622 -15.118 16.447 1.00 54.18 429 ILE A CA 1
ATOM 2941 C C . ILE A 1 385 ? -29.517 -14.304 17.365 1.00 54.47 429 ILE A C 1
ATOM 2942 O O . ILE A 1 385 ? -30.244 -13.424 16.913 1.00 53.24 429 ILE A O 1
ATOM 2947 N N . HIS A 1 386 ? -29.459 -14.606 18.660 1.00 57.18 430 HIS A N 1
ATOM 2948 C CA . HIS A 1 386 ? -30.161 -13.816 19.656 1.00 55.20 430 HIS A CA 1
ATOM 2949 C C . HIS A 1 386 ? -29.357 -12.564 19.996 1.00 55.99 430 HIS A C 1
ATOM 2950 O O . HIS A 1 386 ? -28.169 -12.640 20.293 1.00 51.84 430 HIS A O 1
ATOM 2957 N N . ALA A 1 387 ? -30.009 -11.411 19.948 1.00 54.09 431 ALA A N 1
ATOM 2958 C CA . ALA A 1 387 ? -29.355 -10.166 20.302 1.00 45.72 431 ALA A CA 1
ATOM 2959 C C . ALA A 1 387 ? -30.340 -9.271 21.040 1.00 53.61 431 ALA A C 1
ATOM 2960 O O . ALA A 1 387 ? -31.274 -9.769 21.675 1.00 63.44 431 ALA A O 1
ATOM 2962 N N . SER A 1 388 ? -30.136 -7.959 20.947 1.00 49.76 432 SER A N 1
ATOM 2963 C CA . SER A 1 388 ? -30.876 -6.999 21.767 1.00 50.31 432 SER A CA 1
ATOM 2964 C C . SER A 1 388 ? -32.386 -7.192 21.690 1.00 56.63 432 SER A C 1
ATOM 2965 O O . SER A 1 388 ? -33.088 -7.045 22.699 1.00 71.72 432 SER A O 1
ATOM 2968 N N . TYR A 1 389 ? -32.884 -7.539 20.506 1.00 54.34 433 TYR A N 1
ATOM 2969 C CA . TYR A 1 389 ? -34.321 -7.731 20.341 1.00 59.03 433 TYR A CA 1
ATOM 2970 C C . TYR A 1 389 ? -34.840 -8.943 21.130 1.00 55.68 433 TYR A C 1
ATOM 2971 O O . TYR A 1 389 ? -35.793 -8.819 21.900 1.00 62.69 433 TYR A O 1
ATOM 2980 N N . SER A 1 390 ? -34.213 -10.103 20.931 1.00 51.01 434 SER A N 1
ATOM 2981 C CA . SER A 1 390 ? -34.555 -11.311 21.680 1.00 46.39 434 SER A CA 1
ATOM 2982 C C . SER A 1 390 ? -34.565 -11.065 23.182 1.00 61.40 434 SER A C 1
ATOM 2983 O O . SER A 1 390 ? -35.420 -11.579 23.901 1.00 76.51 434 SER A O 1
ATOM 2986 N N . ILE A 1 391 ? -33.604 -10.278 23.649 1.00 62.21 435 ILE A N 1
ATOM 2987 C CA . ILE A 1 391 ? -33.490 -9.969 25.064 1.00 55.19 435 ILE A CA 1
ATOM 2988 C C . ILE A 1 391 ? -34.672 -9.121 25.516 1.00 56.85 435 ILE A C 1
ATOM 2989 O O . ILE A 1 391 ? -35.248 -9.360 26.582 1.00 64.19 435 ILE A O 1
ATOM 2994 N N . SER A 1 392 ? -35.052 -8.149 24.691 1.00 55.93 436 SER A N 1
ATOM 2995 C CA . SER A 1 392 ? -36.173 -7.267 25.020 1.00 56.81 436 SER A CA 1
ATOM 2996 C C . SER A 1 392 ? -37.486 -8.036 25.105 1.00 61.70 436 SER A C 1
ATOM 2997 O O . SER A 1 392 ? -38.394 -7.662 25.845 1.00 69.51 436 SER A O 1
ATOM 3000 N N . GLN A 1 393 ? -37.574 -9.116 24.339 1.00 72.36 437 GLN A N 1
ATOM 3001 C CA . GLN A 1 393 ? -38.784 -9.922 24.278 1.00 69.96 437 GLN A CA 1
ATOM 3002 C C . GLN A 1 393 ? -38.794 -10.998 25.355 1.00 77.04 437 GLN A C 1
ATOM 3003 O O . GLN A 1 393 ? -39.549 -11.968 25.274 1.00 85.45 437 GLN A O 1
ATOM 3009 N N . LYS A 1 394 ? -37.938 -10.816 26.354 1.00 70.88 438 LYS A N 1
ATOM 3010 C CA . LYS A 1 394 ? -37.886 -11.683 27.527 1.00 60.61 438 LYS A CA 1
ATOM 3011 C C . LYS A 1 394 ? -37.568 -13.142 27.198 1.00 59.94 438 LYS A C 1
ATOM 3012 O O . LYS A 1 394 ? -37.937 -14.039 27.945 1.00 68.60 438 LYS A O 1
ATOM 3018 N N . LEU A 1 395 ? -36.875 -13.380 26.089 1.00 65.07 439 LEU A N 1
ATOM 3019 C CA . LEU A 1 395 ? -36.345 -14.713 25.816 1.00 65.94 439 LEU A CA 1
ATOM 3020 C C . LEU A 1 395 ? -35.205 -15.022 26.781 1.00 73.70 439 LEU A C 1
ATOM 3021 O O . LEU A 1 395 ? -34.585 -14.110 27.329 1.00 78.80 439 LEU A O 1
ATOM 3026 N N . ASN A 1 396 ? -34.923 -16.305 26.981 1.00 68.54 440 ASN A N 1
ATOM 3027 C CA . ASN A 1 396 ? -33.866 -16.717 27.899 1.00 56.87 440 ASN A CA 1
ATOM 3028 C C . ASN A 1 396 ? -32.473 -16.474 27.334 1.00 64.19 440 ASN A C 1
ATOM 3029 O O . ASN A 1 396 ? -31.699 -17.413 27.146 1.00 65.64 440 ASN A O 1
ATOM 3034 N N . VAL A 1 397 ? -32.165 -15.207 27.069 1.00 66.66 441 VAL A N 1
ATOM 3035 C CA . VAL A 1 397 ? -30.896 -14.815 26.468 1.00 59.11 441 VAL A CA 1
ATOM 3036 C C . VAL A 1 397 ? -30.124 -13.888 27.399 1.00 62.13 441 VAL A C 1
ATOM 3037 O O . VAL A 1 397 ? -30.434 -12.702 27.487 1.00 68.49 441 VAL A O 1
ATOM 3041 N N . PRO A 1 398 ? -29.118 -14.428 28.104 1.00 61.01 442 PRO A N 1
ATOM 3042 C CA . PRO A 1 398 ? -28.383 -13.637 29.097 1.00 59.26 442 PRO A CA 1
ATOM 3043 C C . PRO A 1 398 ? -27.317 -12.701 28.506 1.00 64.93 442 PRO A C 1
ATOM 3044 O O . PRO A 1 398 ? -26.891 -11.787 29.210 1.00 68.93 442 PRO A O 1
ATOM 3048 N N . MET A 1 399 ? -26.902 -12.907 27.258 1.00 59.20 443 MET A N 1
ATOM 3049 C CA . MET A 1 399 ? -25.902 -12.026 26.647 1.00 59.14 443 MET A CA 1
ATOM 3050 C C . MET A 1 399 ? -26.059 -11.898 25.147 1.00 56.10 443 MET A C 1
ATOM 3051 O O . MET A 1 399 ? -26.298 -12.883 24.453 1.00 52.45 443 MET A O 1
ATOM 3056 N N . ALA A 1 400 ? -25.873 -10.681 24.647 1.00 54.11 444 ALA A N 1
ATOM 3057 C CA . ALA A 1 400 ? -25.807 -10.432 23.210 1.00 45.91 444 ALA A CA 1
ATOM 3058 C C . ALA A 1 400 ? -24.535 -11.059 22.620 1.00 56.22 444 ALA A C 1
ATOM 3059 O O . ALA A 1 400 ? -23.731 -11.635 23.359 1.00 58.75 444 ALA A O 1
ATOM 3061 N N . PRO A 1 401 ? -24.348 -10.976 21.288 1.00 57.93 445 PRO A N 1
ATOM 3062 C CA . PRO A 1 401 ? -23.093 -11.548 20.779 1.00 53.33 445 PRO A CA 1
ATOM 3063 C C . PRO A 1 401 ? -21.846 -10.813 21.260 1.00 51.09 445 PRO A C 1
ATOM 3064 O O . PRO A 1 401 ? -21.884 -9.599 21.468 1.00 53.56 445 PRO A O 1
ATOM 3068 N N . LEU A 1 402 ? -20.756 -11.557 21.425 1.00 45.59 446 LEU A N 1
ATOM 3069 C CA . LEU A 1 402 ? -19.485 -10.996 21.876 1.00 47.64 446 LEU A CA 1
ATOM 3070 C C . LEU A 1 402 ? -18.379 -11.206 20.859 1.00 51.20 446 LEU A C 1
ATOM 3071 O O . LEU A 1 402 ? -18.253 -12.283 20.279 1.00 57.93 446 LEU A O 1
ATOM 3076 N N . SER A 1 403 ? -17.570 -10.174 20.662 1.00 54.37 447 SER A N 1
ATOM 3077 C CA . SER A 1 403 ? -16.355 -10.282 19.866 1.00 49.70 447 SER A CA 1
ATOM 3078 C C . SER A 1 403 ? -15.398 -9.184 20.283 1.00 62.89 447 SER A C 1
ATOM 3079 O O . SER A 1 403 ? -15.827 -8.095 20.667 1.00 67.19 447 SER A O 1
ATOM 3082 N N . GLU A 1 404 ? -14.104 -9.477 20.220 1.00 64.21 448 GLU A N 1
ATOM 3083 C CA . GLU A 1 404 ? -13.079 -8.489 20.523 1.00 65.99 448 GLU A CA 1
ATOM 3084 C C . GLU A 1 404 ? -12.055 -8.456 19.389 1.00 70.48 448 GLU A C 1
ATOM 3085 O O . GLU A 1 404 ? -11.618 -9.504 18.917 1.00 71.93 448 GLU A O 1
ATOM 3091 N N . PRO A 1 405 ? -11.677 -7.249 18.941 1.00 67.50 449 PRO A N 1
ATOM 3092 C CA . PRO A 1 405 ? -10.755 -7.060 17.809 1.00 60.75 449 PRO A CA 1
ATOM 3093 C C . PRO A 1 405 ? -9.375 -7.698 17.984 1.00 69.24 449 PRO A C 1
ATOM 3094 O O . PRO A 1 405 ? -8.694 -7.922 16.982 1.00 73.04 449 PRO A O 1
ATOM 3098 N N . ASN A 1 406 ? -8.960 -7.983 19.215 1.00 79.83 450 ASN A N 1
ATOM 3099 C CA . ASN A 1 406 ? -7.658 -8.615 19.433 1.00 75.97 450 ASN A CA 1
ATOM 3100 C C . ASN A 1 406 ? -7.760 -10.134 19.454 1.00 73.27 450 ASN A C 1
ATOM 3101 O O . ASN A 1 406 ? -6.746 -10.834 19.452 1.00 76.11 450 ASN A O 1
ATOM 3106 N N . ALA A 1 407 ? -8.992 -10.636 19.472 1.00 65.45 451 ALA A N 1
ATOM 3107 C CA . ALA A 1 407 ? -9.245 -12.063 19.325 1.00 60.63 451 ALA A CA 1
ATOM 3108 C C . ALA A 1 407 ? -9.744 -12.332 17.914 1.00 66.50 451 ALA A C 1
ATOM 3109 O O . ALA A 1 407 ? -10.948 -12.445 17.684 1.00 70.93 451 ALA A O 1
ATOM 3111 N N . VAL A 1 408 ? -8.809 -12.428 16.975 1.00 70.05 452 VAL A N 1
ATOM 3112 C CA . VAL A 1 408 ? -9.135 -12.527 15.556 1.00 65.97 452 VAL A CA 1
ATOM 3113 C C . VAL A 1 408 ? -10.092 -13.677 15.245 1.00 64.15 452 VAL A C 1
ATOM 3114 O O . VAL A 1 408 ? -9.855 -14.822 15.639 1.00 63.91 452 VAL A O 1
ATOM 3118 N N . GLY A 1 409 ? -11.185 -13.355 14.558 1.00 58.02 453 GLY A N 1
ATOM 3119 C CA . GLY A 1 409 ? -12.109 -14.361 14.070 1.00 57.27 453 GLY A CA 1
ATOM 3120 C C . GLY A 1 409 ? -13.140 -14.873 15.060 1.00 71.03 453 GLY A C 1
ATOM 3121 O O . GLY A 1 409 ? -14.153 -15.448 14.661 1.00 69.28 453 GLY A O 1
ATOM 3122 N N . ILE A 1 410 ? -12.899 -14.665 16.349 1.00 78.78 454 ILE A N 1
ATOM 3123 C CA . ILE A 1 410 ? -13.769 -15.239 17.370 1.00 68.63 454 ILE A CA 1
ATOM 3124 C C . ILE A 1 410 ? -15.101 -14.502 17.518 1.00 54.35 454 ILE A C 1
ATOM 3125 O O . ILE A 1 410 ? -15.144 -13.286 17.715 1.00 52.66 454 ILE A O 1
ATOM 3130 N N . VAL A 1 411 ? -16.194 -15.249 17.396 1.00 52.39 455 VAL A N 1
ATOM 3131 C CA . VAL A 1 411 ? -17.525 -14.705 17.654 1.00 57.59 455 VAL A CA 1
ATOM 3132 C C . VAL A 1 411 ? -18.338 -15.675 18.501 1.00 58.29 455 VAL A C 1
ATOM 3133 O O . VAL A 1 411 ? -18.398 -16.868 18.203 1.00 62.30 455 VAL A O 1
ATOM 3137 N N . ILE A 1 412 ? -18.958 -15.156 19.557 1.00 53.20 456 ILE A N 1
ATOM 3138 C CA . ILE A 1 412 ? -19.745 -15.971 20.476 1.00 51.17 456 ILE A CA 1
ATOM 3139 C C . ILE A 1 412 ? -21.153 -15.402 20.613 1.00 57.42 456 ILE A C 1
ATOM 3140 O O . ILE A 1 412 ? -21.324 -14.199 20.823 1.00 58.31 456 ILE A O 1
ATOM 3145 N N . ALA A 1 413 ? -22.160 -16.261 20.499 1.00 55.30 457 ALA A N 1
ATOM 3146 C CA . ALA A 1 413 ? -23.539 -15.793 20.556 1.00 52.96 457 ALA A CA 1
ATOM 3147 C C . ALA A 1 413 ? -24.528 -16.898 20.895 1.00 53.01 457 ALA A C 1
ATOM 3148 O O . ALA A 1 413 ? -24.318 -18.066 20.561 1.00 57.66 457 ALA A O 1
ATOM 3150 N N . HIS A 1 414 ? -25.608 -16.520 21.568 1.00 46.50 458 HIS A N 1
ATOM 3151 C CA . HIS A 1 414 ? -26.752 -17.410 21.697 1.00 55.25 458 HIS A CA 1
ATOM 3152 C C . HIS A 1 414 ? -27.492 -17.410 20.370 1.00 59.09 458 HIS A C 1
ATOM 3153 O O . HIS A 1 414 ? -27.693 -16.358 19.758 1.00 61.90 458 HIS A O 1
ATOM 3160 N N . GLY A 1 415 ? -27.890 -18.589 19.918 1.00 56.32 459 GLY A N 1
ATOM 3161 C CA . GLY A 1 415 ? -28.601 -18.687 18.666 1.00 52.96 459 GLY A CA 1
ATOM 3162 C C . GLY A 1 415 ? -29.551 -19.858 18.607 1.00 58.37 459 GLY A C 1
ATOM 3163 O O . GLY A 1 415 ? -29.817 -20.509 19.620 1.00 56.62 459 GLY A O 1
ATOM 3164 N N . SER A 1 416 ? -30.073 -20.113 17.413 1.00 61.06 460 SER A N 1
ATOM 3165 C CA . SER A 1 416 ? -30.889 -21.293 17.161 1.00 65.31 460 SER A CA 1
ATOM 3166 C C . SER A 1 416 ? -30.737 -21.701 15.705 1.00 68.00 460 SER A C 1
ATOM 3167 O O . SER A 1 416 ? -30.481 -20.863 14.840 1.00 64.59 460 SER A O 1
ATOM 3170 N N . VAL A 1 417 ? -30.888 -22.994 15.450 1.00 70.27 461 VAL A N 1
ATOM 3171 C CA . VAL A 1 417 ? -30.698 -23.553 14.122 1.00 69.07 461 VAL A CA 1
ATOM 3172 C C . VAL A 1 417 ? -32.036 -23.938 13.490 1.00 74.45 461 VAL A C 1
ATOM 3173 O O . VAL A 1 417 ? -32.678 -24.907 13.902 1.00 71.79 461 VAL A O 1
ATOM 3177 N N . GLY A 1 418 ? -32.448 -23.167 12.489 1.00 75.19 462 GLY A N 1
ATOM 3178 C CA . GLY A 1 418 ? -33.713 -23.383 11.810 1.00 81.52 462 GLY A CA 1
ATOM 3179 C C . GLY A 1 418 ? -33.928 -22.307 10.765 1.00 81.35 462 GLY A C 1
ATOM 3180 O O . GLY A 1 418 ? -32.970 -21.685 10.312 1.00 78.87 462 GLY A O 1
ATOM 3181 N N . ASP A 1 419 ? -35.180 -22.074 10.385 1.00 77.48 463 ASP A N 1
ATOM 3182 C CA . ASP A 1 419 ? -35.478 -21.058 9.381 1.00 66.50 463 ASP A CA 1
ATOM 3183 C C . ASP A 1 419 ? -35.761 -19.689 9.996 1.00 68.20 463 ASP A C 1
ATOM 3184 O O . ASP A 1 419 ? -35.916 -18.702 9.278 1.00 74.82 463 ASP A O 1
ATOM 3189 N N . ALA A 1 420 ? -35.818 -19.622 11.322 1.00 65.71 464 ALA A N 1
ATOM 3190 C CA . ALA A 1 420 ? -36.079 -18.354 11.994 1.00 62.62 464 ALA A CA 1
ATOM 3191 C C . ALA A 1 420 ? -35.644 -18.395 13.451 1.00 60.15 464 ALA A C 1
ATOM 3192 O O . ALA A 1 420 ? -35.402 -19.468 14.007 1.00 66.62 464 ALA A O 1
ATOM 3194 N N . ILE A 1 421 ? -35.546 -17.221 14.064 1.00 52.74 465 ILE A N 1
ATOM 3195 C CA . ILE A 1 421 ? -35.220 -17.122 15.482 1.00 55.63 465 ILE A CA 1
ATOM 3196 C C . ILE A 1 421 ? -36.258 -17.858 16.323 1.00 63.68 465 ILE A C 1
ATOM 3197 O O . ILE A 1 421 ? -37.454 -17.564 16.258 1.00 64.10 465 ILE A O 1
ATOM 3202 N N . SER A 1 422 ? -35.785 -18.824 17.104 1.00 63.28 466 SER A N 1
ATOM 3203 C CA . SER A 1 422 ? -36.649 -19.651 17.937 1.00 59.88 466 SER A CA 1
ATOM 3204 C C . SER A 1 422 ? -36.845 -19.072 19.337 1.00 67.04 466 SER A C 1
ATOM 3205 O O . SER A 1 422 ? -35.941 -18.445 19.889 1.00 80.70 466 SER A O 1
ATOM 3208 N N . VAL A 1 423 ? -38.025 -19.298 19.909 1.00 60.15 467 VAL A N 1
ATOM 3209 C CA . VAL A 1 423 ? -38.351 -18.801 21.243 1.00 63.22 467 VAL A CA 1
ATOM 3210 C C . VAL A 1 423 ? -37.860 -19.764 22.314 1.00 66.44 467 VAL A C 1
ATOM 3211 O O . VAL A 1 423 ? -37.962 -19.482 23.507 1.00 75.87 467 VAL A O 1
ATOM 3215 N N . MET A 1 424 ? -37.344 -20.909 21.879 1.00 63.98 468 MET A N 1
ATOM 3216 C CA . MET A 1 424 ? -36.815 -21.918 22.789 1.00 68.03 468 MET A CA 1
ATOM 3217 C C . MET A 1 424 ? -35.586 -21.411 23.538 1.00 73.75 468 MET A C 1
ATOM 3218 O O . MET A 1 424 ? -34.982 -20.410 23.153 1.00 73.30 468 MET A O 1
ATOM 3223 N N . VAL A 1 425 ? -35.223 -22.113 24.608 1.00 75.19 469 VAL A N 1
ATOM 3224 C CA . VAL A 1 425 ? -34.023 -21.801 25.376 1.00 59.56 469 VAL A CA 1
ATOM 3225 C C . VAL A 1 425 ? -32.785 -22.114 24.539 1.00 60.27 469 VAL A C 1
ATOM 3226 O O . VAL A 1 425 ? -32.568 -23.258 24.140 1.00 77.31 469 VAL A O 1
ATOM 3230 N N . PRO A 1 426 ? -31.969 -21.090 24.266 1.00 51.76 470 PRO A N 1
ATOM 3231 C CA . PRO A 1 426 ? -30.870 -21.183 23.301 1.00 52.34 470 PRO A CA 1
ATOM 3232 C C . PRO A 1 426 ? -29.552 -21.740 23.850 1.00 64.36 470 PRO A C 1
ATOM 3233 O O . PRO A 1 426 ? -29.163 -21.433 24.978 1.00 71.00 470 PRO A O 1
ATOM 3237 N N . ASP A 1 427 ? -28.879 -22.557 23.044 1.00 66.41 471 ASP A N 1
ATOM 3238 C CA . ASP A 1 427 ? -27.499 -22.946 23.312 1.00 66.60 471 ASP A CA 1
ATOM 3239 C C . ASP A 1 427 ? -26.581 -21.812 22.888 1.00 61.77 471 ASP A C 1
ATOM 3240 O O . ASP A 1 427 ? -27.042 -20.788 22.386 1.00 67.69 471 ASP A O 1
ATOM 3245 N N . VAL A 1 428 ? -25.279 -22.006 23.068 1.00 55.88 472 VAL A N 1
ATOM 3246 C CA . VAL A 1 428 ? -24.304 -20.984 22.708 1.00 53.83 472 VAL A CA 1
ATOM 3247 C C . VAL A 1 428 ? -23.424 -21.470 21.559 1.00 56.25 472 VAL A C 1
ATOM 3248 O O . VAL A 1 428 ? -22.913 -22.589 21.586 1.00 64.91 472 VAL A O 1
ATOM 3252 N N . TYR A 1 429 ? -23.265 -20.626 20.544 1.00 53.32 473 TYR A N 1
ATOM 3253 C CA . TYR A 1 429 ? -22.499 -20.984 19.354 1.00 55.45 473 TYR A CA 1
ATOM 3254 C C . TYR A 1 429 ? -21.262 -20.121 19.219 1.00 57.33 473 TYR A C 1
ATOM 3255 O O . TYR A 1 429 ? -21.260 -18.951 19.612 1.00 52.54 473 TYR A O 1
ATOM 3264 N N . ILE A 1 430 ? -20.208 -20.701 18.658 1.00 63.14 474 ILE A N 1
ATOM 3265 C CA . ILE A 1 430 ? -18.982 -19.957 18.438 1.00 53.03 474 ILE A CA 1
ATOM 3266 C C . ILE A 1 430 ? -18.513 -20.102 16.998 1.00 55.38 474 ILE A C 1
ATOM 3267 O O . ILE A 1 430 ? -18.694 -21.151 16.375 1.00 58.26 474 ILE A O 1
ATOM 3272 N N . SER A 1 431 ? -17.944 -19.021 16.470 1.00 55.88 475 SER A N 1
ATOM 3273 C CA . SER A 1 431 ? -17.218 -19.052 15.207 1.00 54.47 475 SER A CA 1
ATOM 3274 C C . SER A 1 431 ? -15.785 -18.599 15.468 1.00 59.70 475 SER A C 1
ATOM 3275 O O . SER A 1 431 ? -15.564 -17.721 16.301 1.00 59.18 475 SER A O 1
ATOM 3278 N N . ASP A 1 432 ? -14.813 -19.194 14.776 1.00 65.51 476 ASP A N 1
ATOM 3279 C CA . ASP A 1 432 ? -13.423 -18.750 14.912 1.00 63.71 476 ASP A CA 1
ATOM 3280 C C . ASP A 1 432 ? -12.910 -18.052 13.652 1.00 65.64 476 ASP A C 1
ATOM 3281 O O . ASP A 1 432 ? -11.785 -17.565 13.628 1.00 71.65 476 ASP A O 1
ATOM 3286 N N . ASP A 1 433 ? -13.739 -18.003 12.614 1.00 62.72 477 ASP A N 1
ATOM 3287 C CA . ASP A 1 433 ? -13.341 -17.399 11.345 1.00 56.20 477 ASP A CA 1
ATOM 3288 C C . ASP A 1 433 ? -14.160 -16.157 11.004 1.00 57.92 477 ASP A C 1
ATOM 3289 O O . ASP A 1 433 ? -14.284 -15.785 9.838 1.00 65.07 477 ASP A O 1
ATOM 3294 N N . GLY A 1 434 ? -14.722 -15.520 12.021 1.00 42.78 478 GLY A N 1
ATOM 3295 C CA . GLY A 1 434 ? -15.453 -14.283 11.818 1.00 44.90 478 GLY A CA 1
ATOM 3296 C C . GLY A 1 434 ? -16.871 -14.415 11.278 1.00 48.12 478 GLY A C 1
ATOM 3297 O O . GLY A 1 434 ? -17.422 -13.444 10.767 1.00 55.62 478 GLY A O 1
ATOM 3298 N N . GLY A 1 435 ? -17.465 -15.602 11.379 1.00 41.27 479 GLY A N 1
ATOM 3299 C CA . GLY A 1 435 ? -18.859 -15.769 11.012 1.00 59.08 479 GLY A CA 1
ATOM 3300 C C . GLY A 1 435 ? -19.179 -16.721 9.868 1.00 56.72 479 GLY A C 1
ATOM 3301 O O . GLY A 1 435 ? -20.346 -17.018 9.619 1.00 70.14 479 GLY A O 1
ATOM 3302 N N . TYR A 1 436 ? -18.153 -17.198 9.174 1.00 55.53 480 TYR A N 1
ATOM 3303 C CA . TYR A 1 436 ? -18.339 -18.077 8.022 1.00 57.50 480 TYR A CA 1
ATOM 3304 C C . TYR A 1 436 ? -18.814 -19.477 8.413 1.00 59.44 480 TYR A C 1
ATOM 3305 O O . TYR A 1 436 ? -19.676 -20.058 7.748 1.00 68.47 480 TYR A O 1
ATOM 3314 N N . SER A 1 437 ? -18.239 -20.019 9.482 1.00 47.67 481 SER A N 1
ATOM 3315 C CA . SER A 1 437 ? -18.591 -21.349 9.963 1.00 51.86 481 SER A CA 1
ATOM 3316 C C . SER A 1 437 ? -18.826 -21.308 11.468 1.00 50.58 481 SER A C 1
ATOM 3317 O O . SER A 1 437 ? -18.228 -20.497 12.167 1.00 48.35 481 SER A O 1
ATOM 3320 N N . TRP A 1 438 ? -19.691 -22.189 11.960 1.00 52.17 482 TRP A N 1
ATOM 3321 C CA . TRP A 1 438 ? -20.085 -22.166 13.362 1.00 50.14 482 TRP A CA 1
ATOM 3322 C C . TRP A 1 438 ? -20.076 -23.546 13.998 1.00 59.14 482 TRP A C 1
ATOM 3323 O O . TRP A 1 438 ? -20.146 -24.564 13.313 1.00 60.90 482 TRP A O 1
ATOM 3334 N N . THR A 1 439 ? -19.990 -23.561 15.323 1.00 69.70 483 THR A N 1
ATOM 3335 C CA . THR A 1 439 ? -20.066 -24.787 16.102 1.00 69.37 483 THR A CA 1
ATOM 3336 C C . THR A 1 439 ? -20.795 -24.473 17.398 1.00 74.49 483 THR A C 1
ATOM 3337 O O . THR A 1 439 ? -20.694 -23.355 17.909 1.00 83.74 483 THR A O 1
ATOM 3341 N N . LYS A 1 440 ? -21.545 -25.436 17.923 1.00 67.72 484 LYS A N 1
ATOM 3342 C CA . LYS A 1 440 ? -22.140 -25.260 19.240 1.00 66.21 484 LYS A CA 1
ATOM 3343 C C . LYS A 1 440 ? -21.028 -25.264 20.285 1.00 69.05 484 LYS A C 1
ATOM 3344 O O . LYS A 1 440 ? -20.297 -26.246 20.423 1.00 71.67 484 LYS A O 1
ATOM 3350 N N . MET A 1 441 ? -20.890 -24.152 20.999 1.00 66.66 485 MET A N 1
ATOM 3351 C CA . MET A 1 441 ? -19.862 -24.020 22.022 1.00 64.08 485 MET A CA 1
ATOM 3352 C C . MET A 1 441 ? -20.285 -24.734 23.299 1.00 65.76 485 MET A C 1
ATOM 3353 O O . MET A 1 441 ? -19.581 -25.606 23.797 1.00 72.64 485 MET A O 1
ATOM 3358 N N . LEU A 1 442 ? -21.444 -24.348 23.821 1.00 63.81 486 LEU A N 1
ATOM 3359 C CA . LEU A 1 442 ? -21.994 -24.937 25.035 1.00 64.56 486 LEU A CA 1
ATOM 3360 C C . LEU A 1 442 ? -23.500 -25.090 24.902 1.00 69.12 486 LEU A C 1
ATOM 3361 O O . LEU A 1 442 ? -24.157 -24.271 24.259 1.00 71.06 486 LEU A O 1
ATOM 3366 N N . GLU A 1 443 ? -24.047 -26.133 25.514 1.00 72.84 487 GLU A N 1
ATOM 3367 C CA . GLU A 1 443 ? -25.489 -26.340 25.509 1.00 71.82 487 GLU A CA 1
ATOM 3368 C C . GLU A 1 443 ? -26.143 -25.557 26.638 1.00 68.71 487 GLU A C 1
ATOM 3369 O O . GLU A 1 443 ? -25.709 -25.633 27.784 1.00 74.79 487 GLU A O 1
ATOM 3375 N N . GLY A 1 444 ? -27.182 -24.799 26.307 1.00 68.51 488 GLY A N 1
ATOM 3376 C CA . GLY A 1 444 ? -27.880 -23.988 27.289 1.00 62.21 488 GLY A CA 1
ATOM 3377 C C . GLY A 1 444 ? -27.291 -22.596 27.388 1.00 67.63 488 GLY A C 1
ATOM 3378 O O . GLY A 1 444 ? -26.137 -22.377 27.011 1.00 66.95 488 GLY A O 1
ATOM 3379 N N . PRO A 1 445 ? -28.077 -21.641 27.905 1.00 61.80 489 PRO A N 1
ATOM 3380 C CA . PRO A 1 445 ? -27.624 -20.248 27.956 1.00 55.93 489 PRO A CA 1
ATOM 3381 C C . PRO A 1 445 ? -26.470 -20.054 28.940 1.00 63.69 489 PRO A C 1
ATOM 3382 O O . PRO A 1 445 ? -26.470 -20.632 30.027 1.00 72.99 489 PRO A O 1
ATOM 3386 N N . HIS A 1 446 ? -25.491 -19.250 28.537 1.00 70.28 490 HIS A N 1
ATOM 3387 C CA . HIS A 1 446 ? -24.309 -18.974 29.345 1.00 68.82 490 HIS A CA 1
ATOM 3388 C C . HIS A 1 446 ? -23.946 -17.498 29.294 1.00 64.75 490 HIS A C 1
ATOM 3389 O O . HIS A 1 446 ? -24.361 -16.782 28.383 1.00 57.64 490 HIS A O 1
ATOM 3396 N N . TYR A 1 447 ? -23.174 -17.041 30.274 1.00 62.97 491 TYR A N 1
ATOM 3397 C CA . TYR A 1 447 ? -22.473 -15.769 30.139 1.00 64.17 491 TYR A CA 1
ATOM 3398 C C . TYR A 1 447 ? -21.060 -16.108 29.686 1.00 67.45 491 TYR A C 1
ATOM 3399 O O . TYR A 1 447 ? -20.501 -17.110 30.122 1.00 65.98 491 TYR A O 1
ATOM 3408 N N . TYR A 1 448 ? -20.478 -15.290 28.818 1.00 65.44 492 TYR A N 1
ATOM 3409 C CA . TYR A 1 448 ? -19.134 -15.580 28.337 1.00 59.70 492 TYR A CA 1
ATOM 3410 C C . TYR A 1 448 ? -18.235 -14.344 28.309 1.00 57.70 492 TYR A C 1
ATOM 3411 O O . TYR A 1 448 ? -18.700 -13.207 28.200 1.00 53.98 492 TYR A O 1
ATOM 3420 N N . THR A 1 449 ? -16.935 -14.584 28.429 1.00 63.29 493 THR A N 1
ATOM 3421 C CA . THR A 1 449 ? -15.942 -13.518 28.391 1.00 61.63 493 THR A CA 1
ATOM 3422 C C . THR A 1 449 ? -14.706 -14.046 27.687 1.00 61.23 493 THR A C 1
ATOM 3423 O O . THR A 1 449 ? -14.351 -15.216 27.844 1.00 66.44 493 THR A O 1
ATOM 3427 N N . ILE A 1 450 ? -14.067 -13.194 26.892 1.00 64.88 494 ILE A N 1
ATOM 3428 C CA . ILE A 1 450 ? -12.801 -13.551 26.268 1.00 63.77 494 ILE A CA 1
ATOM 3429 C C . ILE A 1 450 ? -11.645 -12.908 27.023 1.00 64.84 494 ILE A C 1
ATOM 3430 O O . ILE A 1 450 ? -11.664 -11.711 27.308 1.00 65.07 494 ILE A O 1
ATOM 3435 N N . LEU A 1 451 ? -10.647 -13.718 27.358 1.00 68.44 495 LEU A N 1
ATOM 3436 C CA . LEU A 1 451 ? -9.451 -13.234 28.033 1.00 67.51 495 LEU A CA 1
ATOM 3437 C C . LEU A 1 451 ? -8.229 -13.460 27.159 1.00 69.20 495 LEU A C 1
ATOM 3438 O O . LEU A 1 451 ? -8.229 -14.352 26.312 1.00 73.04 495 LEU A O 1
ATOM 3443 N N . ASP A 1 452 ? -7.193 -12.652 27.377 1.00 72.89 496 ASP A N 1
ATOM 3444 C CA . ASP A 1 452 ? -5.897 -12.823 26.722 1.00 67.60 496 ASP A CA 1
ATOM 3445 C C . ASP A 1 452 ? -6.004 -12.974 25.202 1.00 68.00 496 ASP A C 1
ATOM 3446 O O . ASP A 1 452 ? -5.421 -13.890 24.621 1.00 72.68 496 ASP A O 1
ATOM 3451 N N . SER A 1 453 ? -6.757 -12.077 24.573 1.00 64.44 497 SER A N 1
ATOM 3452 C CA . SER A 1 453 ? -6.883 -12.042 23.116 1.00 66.64 497 SER A CA 1
ATOM 3453 C C . SER A 1 453 ? -7.175 -13.422 22.528 1.00 64.62 497 SER A C 1
ATOM 3454 O O . SER A 1 453 ? -6.569 -13.822 21.531 1.00 70.08 497 SER A O 1
ATOM 3457 N N . GLY A 1 454 ? -8.075 -14.157 23.174 1.00 57.66 498 GLY A N 1
ATOM 3458 C CA . GLY A 1 454 ? -8.444 -15.488 22.726 1.00 56.78 498 GLY A CA 1
ATOM 3459 C C . GLY A 1 454 ? -7.758 -16.625 23.459 1.00 67.46 498 GLY A C 1
ATOM 3460 O O . GLY A 1 454 ? -8.153 -17.783 23.320 1.00 77.78 498 GLY A O 1
ATOM 3461 N N . GLY A 1 455 ? -6.732 -16.300 24.241 1.00 70.69 499 GLY A N 1
ATOM 3462 C CA . GLY A 1 455 ? -5.969 -17.306 24.963 1.00 69.07 499 GLY A CA 1
ATOM 3463 C C . GLY A 1 455 ? -6.810 -18.138 25.913 1.00 72.62 499 GLY A C 1
ATOM 3464 O O . GLY A 1 455 ? -6.529 -19.317 26.136 1.00 79.62 499 GLY A O 1
ATOM 3465 N N . ILE A 1 456 ? -7.836 -17.514 26.485 1.00 71.87 500 ILE A N 1
ATOM 3466 C CA . ILE A 1 456 ? -8.778 -18.197 27.368 1.00 71.62 500 ILE A CA 1
ATOM 3467 C C . ILE A 1 456 ? -10.191 -17.697 27.118 1.00 70.51 500 ILE A C 1
ATOM 3468 O O . ILE A 1 456 ? -10.411 -16.493 26.987 1.00 64.67 500 ILE A O 1
ATOM 3473 N N . ILE A 1 457 ? -11.146 -18.619 27.055 1.00 73.87 501 ILE A N 1
ATOM 3474 C CA . ILE A 1 457 ? -12.553 -18.246 27.014 1.00 64.72 501 ILE A CA 1
ATOM 3475 C C . ILE A 1 457 ? -13.256 -18.778 28.257 1.00 63.40 501 ILE A C 1
ATOM 3476 O O . ILE A 1 457 ? -13.169 -19.962 28.581 1.00 63.45 501 ILE A O 1
ATOM 3481 N N . VAL A 1 458 ? -13.950 -17.885 28.950 1.00 60.50 502 VAL A N 1
ATOM 3482 C CA . VAL A 1 458 ? -14.625 -18.224 30.193 1.00 69.23 502 VAL A CA 1
ATOM 3483 C C . VAL A 1 458 ? -16.152 -18.227 30.018 1.00 69.08 502 VAL A C 1
ATOM 3484 O O . VAL A 1 458 ? -16.702 -17.416 29.269 1.00 64.60 502 VAL A O 1
ATOM 3488 N N . ALA A 1 459 ? -16.833 -19.151 30.691 1.00 66.55 503 ALA A N 1
ATOM 3489 C CA . ALA A 1 459 ? -18.284 -19.231 30.600 1.00 63.26 503 ALA A CA 1
ATOM 3490 C C . ALA A 1 459 ? -18.959 -19.617 31.922 1.00 69.48 503 ALA A C 1
ATOM 3491 O O . ALA A 1 459 ? -18.506 -20.514 32.633 1.00 70.17 503 ALA A O 1
ATOM 3493 N N . ILE A 1 460 ? -20.053 -18.925 32.230 1.00 66.69 504 ILE A N 1
ATOM 3494 C CA . ILE A 1 460 ? -20.857 -19.195 33.417 1.00 65.78 504 ILE A CA 1
ATOM 3495 C C . ILE A 1 460 ? -22.263 -19.622 33.013 1.00 63.71 504 ILE A C 1
ATOM 3496 O O . ILE A 1 460 ? -22.920 -18.948 32.222 1.00 71.62 504 ILE A O 1
ATOM 3501 N N . GLU A 1 461 ? -22.723 -20.742 33.555 1.00 69.22 505 GLU A N 1
ATOM 3502 C CA . GLU A 1 461 ? -24.048 -21.251 33.229 1.00 75.04 505 GLU A CA 1
ATOM 3503 C C . GLU A 1 461 ? -25.147 -20.335 33.754 1.00 78.54 505 GLU A C 1
ATOM 3504 O O . GLU A 1 461 ? -25.133 -19.941 34.919 1.00 77.84 505 GLU A O 1
ATOM 3510 N N . HIS A 1 462 ? -26.094 -19.993 32.889 1.00 76.92 506 HIS A N 1
ATOM 3511 C CA . HIS A 1 462 ? -27.248 -19.217 33.313 1.00 73.69 506 HIS A CA 1
ATOM 3512 C C . HIS A 1 462 ? -28.270 -20.125 33.972 1.00 70.46 506 HIS A C 1
ATOM 3513 O O . HIS A 1 462 ? -28.822 -21.012 33.330 1.00 79.82 506 HIS A O 1
ATOM 3520 N N . SER A 1 463 ? -28.518 -19.897 35.256 1.00 69.60 507 SER A N 1
ATOM 3521 C CA . SER A 1 463 ? -29.463 -20.707 36.009 1.00 70.26 507 SER A CA 1
ATOM 3522 C C . SER A 1 463 ? -30.378 -19.841 36.874 1.00 80.81 507 SER A C 1
ATOM 3523 O O . SER A 1 463 ? -30.059 -18.691 37.177 1.00 85.73 507 SER A O 1
ATOM 3526 N N . SER A 1 464 ? -31.523 -20.392 37.262 1.00 84.36 508 SER A N 1
ATOM 3527 C CA . SER A 1 464 ? -32.409 -19.703 38.191 1.00 88.26 508 SER A CA 1
ATOM 3528 C C . SER A 1 464 ? -32.057 -20.114 39.619 1.00 88.32 508 SER A C 1
ATOM 3529 O O . SER A 1 464 ? -32.635 -19.614 40.587 1.00 90.21 508 SER A O 1
ATOM 3532 N N . ARG A 1 465 ? -31.098 -21.030 39.729 1.00 84.80 509 ARG A N 1
ATOM 3533 C CA . ARG A 1 465 ? -30.577 -21.487 41.015 1.00 82.85 509 ARG A CA 1
ATOM 3534 C C . ARG A 1 465 ? -29.106 -21.091 41.133 1.00 78.74 509 ARG A C 1
ATOM 3535 O O . ARG A 1 465 ? -28.430 -20.935 40.119 1.00 78.07 509 ARG A O 1
ATOM 3543 N N . PRO A 1 466 ? -28.606 -20.920 42.369 1.00 79.11 510 PRO A N 1
ATOM 3544 C CA . PRO A 1 466 ? -27.221 -20.472 42.541 1.00 72.75 510 PRO A CA 1
ATOM 3545 C C . PRO A 1 466 ? -26.197 -21.433 41.940 1.00 81.37 510 PRO A C 1
ATOM 3546 O O . PRO A 1 466 ? -26.371 -22.649 42.004 1.00 84.62 510 PRO A O 1
ATOM 3550 N N . ILE A 1 467 ? -25.143 -20.873 41.352 1.00 80.65 511 ILE A N 1
ATOM 3551 C CA . ILE A 1 467 ? -24.076 -21.664 40.751 1.00 82.10 511 ILE A CA 1
ATOM 3552 C C . ILE A 1 467 ? -22.786 -21.530 41.557 1.00 85.00 511 ILE A C 1
ATOM 3553 O O . ILE A 1 467 ? -22.607 -20.562 42.300 1.00 90.68 511 ILE A O 1
ATOM 3558 N N . ASN A 1 468 ? -21.894 -22.505 41.419 1.00 82.02 512 ASN A N 1
ATOM 3559 C CA . ASN A 1 468 ? -20.579 -22.412 42.044 1.00 84.64 512 ASN A CA 1
ATOM 3560 C C . ASN A 1 468 ? -19.483 -22.949 41.125 1.00 88.60 512 ASN A C 1
ATOM 3561 O O . ASN A 1 468 ? -18.434 -23.398 41.583 1.00 102.60 512 ASN A O 1
ATOM 3566 N N . VAL A 1 469 ? -19.727 -22.884 39.820 1.00 88.07 513 VAL A N 1
ATOM 3567 C CA . VAL A 1 469 ? -18.801 -23.442 38.843 1.00 82.18 513 VAL A CA 1
ATOM 3568 C C . VAL A 1 469 ? -18.575 -22.502 37.666 1.00 78.60 513 VAL A C 1
ATOM 3569 O O . VAL A 1 469 ? -19.515 -21.921 37.134 1.00 81.50 513 VAL A O 1
ATOM 3573 N N . ILE A 1 470 ? -17.314 -22.353 37.274 1.00 84.30 514 ILE A N 1
ATOM 3574 C CA . ILE A 1 470 ? -16.951 -21.583 36.092 1.00 72.62 514 ILE A CA 1
ATOM 3575 C C . ILE A 1 470 ? -16.359 -22.530 35.050 1.00 74.52 514 ILE A C 1
ATOM 3576 O O . ILE A 1 470 ? -15.730 -23.531 35.395 1.00 85.04 514 ILE A O 1
ATOM 3581 N N . LYS A 1 471 ? -16.581 -22.233 33.777 1.00 73.42 515 LYS A N 1
ATOM 3582 C CA . LYS A 1 471 ? -16.040 -23.057 32.704 1.00 78.41 515 LYS A CA 1
ATOM 3583 C C . LYS A 1 471 ? -14.996 -22.279 31.910 1.00 83.60 515 LYS A C 1
ATOM 3584 O O . LYS A 1 471 ? -15.209 -21.109 31.585 1.00 83.26 515 LYS A O 1
ATOM 3590 N N . PHE A 1 472 ? -13.873 -22.920 31.592 1.00 82.53 516 PHE A N 1
ATOM 3591 C CA . PHE A 1 472 ? -12.846 -22.260 30.788 1.00 77.99 516 PHE A CA 1
ATOM 3592 C C . PHE A 1 472 ? -12.384 -23.109 29.601 1.00 75.16 516 PHE A C 1
ATOM 3593 O O . PHE A 1 472 ? -12.516 -24.335 29.607 1.00 77.78 516 PHE A O 1
ATOM 3601 N N . SER A 1 473 ? -11.852 -22.437 28.582 1.00 72.41 517 SER A N 1
ATOM 3602 C CA . SER A 1 473 ? -11.385 -23.092 27.362 1.00 73.78 517 SER A 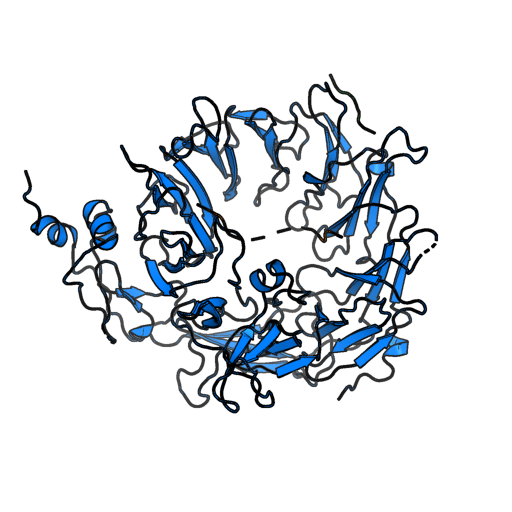CA 1
ATOM 3603 C C . SER A 1 473 ? -10.131 -22.411 26.810 1.00 71.33 517 SER A C 1
ATOM 3604 O O . SER A 1 473 ? -10.153 -21.223 26.491 1.00 74.05 517 SER A O 1
ATOM 3607 N N . THR A 1 474 ? -9.043 -23.168 26.695 1.00 67.77 518 THR A N 1
ATOM 3608 C CA . THR A 1 474 ? -7.780 -22.624 26.198 1.00 74.58 518 THR A CA 1
ATOM 3609 C C . THR A 1 474 ? -7.557 -22.935 24.724 1.00 86.47 518 THR A C 1
ATOM 3610 O O . THR A 1 474 ? -6.460 -22.721 24.204 1.00 94.66 518 THR A O 1
ATOM 3614 N N . ASP A 1 475 ? -8.584 -23.452 24.054 1.00 79.43 519 ASP A N 1
ATOM 3615 C CA . ASP A 1 475 ? -8.471 -23.736 22.629 1.00 74.07 519 ASP A CA 1
ATOM 3616 C C . ASP A 1 475 ? -9.616 -23.123 21.843 1.00 69.26 519 ASP A C 1
ATOM 3617 O O . ASP A 1 475 ? -10.123 -23.732 20.903 1.00 71.20 519 ASP A O 1
ATOM 3622 N N . GLU A 1 476 ? -10.017 -21.920 22.246 1.00 76.96 520 GLU A N 1
ATOM 3623 C CA . GLU A 1 476 ? -11.040 -21.143 21.543 1.00 76.91 520 GLU A CA 1
ATOM 3624 C C . GLU A 1 476 ? -12.390 -21.858 21.419 1.00 76.94 520 GLU A C 1
ATOM 3625 O O . GLU A 1 476 ? -13.030 -21.813 20.366 1.00 77.99 520 GLU A O 1
ATOM 3631 N N . GLY A 1 477 ? -12.813 -22.517 22.494 1.00 69.48 521 GLY A N 1
ATOM 3632 C CA . GLY A 1 477 ? -14.174 -23.009 22.597 1.00 69.84 521 GLY A CA 1
ATOM 3633 C C . GLY A 1 477 ? -14.437 -24.453 22.220 1.00 76.78 521 GLY A C 1
ATOM 3634 O O . GLY A 1 477 ? -15.541 -24.951 22.437 1.00 82.70 521 GLY A O 1
ATOM 3635 N N . GLN A 1 478 ? -13.443 -25.132 21.659 1.00 79.34 522 GLN A N 1
ATOM 3636 C CA . GLN A 1 478 ? -13.626 -26.522 21.245 1.00 73.79 522 GLN A CA 1
ATOM 3637 C C . GLN A 1 478 ? -13.767 -27.449 22.450 1.00 83.71 522 GLN A C 1
ATOM 3638 O O . GLN A 1 478 ? -14.721 -28.220 22.541 1.00 85.89 522 GLN A O 1
ATOM 3644 N N . CYS A 1 479 ? -12.818 -27.367 23.377 1.00 91.55 523 CYS A N 1
ATOM 3645 C CA . CYS A 1 479 ? -12.841 -28.207 24.569 1.00 87.69 523 CYS A CA 1
ATOM 3646 C C . CYS A 1 479 ? -12.988 -27.376 25.839 1.00 81.48 523 CYS A C 1
ATOM 3647 O O . CYS A 1 479 ? -12.508 -26.243 25.912 1.00 74.43 523 CYS A O 1
ATOM 3650 N N . TRP A 1 480 ? -13.654 -27.946 26.839 1.00 78.41 524 TRP A N 1
ATOM 3651 C CA . TRP A 1 480 ? -13.962 -27.209 28.057 1.00 80.30 524 TRP A CA 1
ATOM 3652 C C . TRP A 1 480 ? -13.615 -27.987 29.314 1.00 89.25 524 TRP A C 1
ATOM 3653 O O . TRP A 1 480 ? -13.596 -29.217 29.321 1.00 98.39 524 TRP A O 1
ATOM 3664 N N . GLN A 1 481 ? -13.319 -27.248 30.377 1.00 87.76 525 GLN A N 1
ATOM 3665 C CA . GLN A 1 481 ? -13.082 -27.836 31.684 1.00 92.10 525 GLN A CA 1
ATOM 3666 C C . GLN A 1 481 ? -13.775 -26.990 32.744 1.00 96.69 525 GLN A C 1
ATOM 3667 O O . GLN A 1 481 ? -13.747 -25.761 32.689 1.00 103.21 525 GLN A O 1
ATOM 3673 N N . THR A 1 482 ? -14.410 -27.655 33.699 1.00 95.79 526 THR A N 1
ATOM 3674 C CA . THR A 1 482 ? -15.173 -26.963 34.726 1.00 90.52 526 THR A CA 1
ATOM 3675 C C . THR A 1 482 ? -14.376 -26.831 36.019 1.00 96.34 526 THR A C 1
ATOM 3676 O O . THR A 1 482 ? -13.660 -27.751 36.414 1.00 101.41 526 THR A O 1
ATOM 3680 N N . TYR A 1 483 ? -14.504 -25.680 36.670 1.00 94.38 527 TYR A N 1
ATOM 3681 C CA . TYR A 1 483 ? -13.815 -25.431 37.931 1.00 87.64 527 TYR A CA 1
ATOM 3682 C C . TYR A 1 483 ? -14.771 -24.895 38.993 1.00 89.95 527 TYR A C 1
ATOM 3683 O O . TYR A 1 483 ? -15.462 -23.899 38.777 1.00 92.53 527 TYR A O 1
ATOM 3692 N N . THR A 1 484 ? -14.805 -25.570 40.137 1.00 96.70 528 THR A N 1
ATOM 3693 C CA . THR A 1 484 ? -15.632 -25.157 41.263 1.00 95.69 528 THR A CA 1
ATOM 3694 C C . THR A 1 484 ? -14.933 -24.060 42.059 1.00 100.19 528 THR A C 1
ATOM 3695 O O . THR A 1 484 ? -13.985 -24.330 42.799 1.00 108.11 528 THR A O 1
ATOM 3699 N N . PHE A 1 485 ? -15.408 -22.825 41.914 1.00 91.55 529 PHE A N 1
ATOM 3700 C CA . PHE A 1 485 ? -14.688 -21.671 42.443 1.00 89.28 529 PHE A CA 1
ATOM 3701 C C . PHE A 1 485 ? -15.106 -21.253 43.848 1.00 96.73 529 PHE A C 1
ATOM 3702 O O . PHE A 1 485 ? -14.496 -20.357 44.427 1.00 109.73 529 PHE A O 1
ATOM 3710 N N . THR A 1 486 ? -16.138 -21.883 44.399 1.00 94.68 530 THR A N 1
ATOM 3711 C CA . THR A 1 486 ? -16.530 -21.589 45.776 1.00 95.48 530 THR A CA 1
ATOM 3712 C C . THR A 1 486 ? -17.295 -22.747 46.405 1.00 103.63 530 THR A C 1
ATOM 3713 O O . THR A 1 486 ? -17.961 -23.515 45.708 1.00 106.66 530 THR A O 1
ATOM 3717 N N . ARG A 1 487 ? -17.184 -22.870 47.726 1.00 106.92 531 ARG A N 1
ATOM 3718 C CA . ARG A 1 487 ? -17.865 -23.932 48.455 1.00 108.73 531 ARG A CA 1
ATOM 3719 C C . ARG A 1 487 ? -19.369 -23.693 48.482 1.00 113.92 531 ARG A C 1
ATOM 3720 O O . ARG A 1 487 ? -20.157 -24.620 48.292 1.00 122.59 531 ARG A O 1
ATOM 3728 N N . ASP A 1 488 ? -19.762 -22.445 48.721 1.00 107.58 532 ASP A N 1
ATOM 3729 C CA . ASP A 1 488 ? -21.176 -22.094 48.791 1.00 112.01 532 ASP A CA 1
ATOM 3730 C C . ASP A 1 488 ? -21.621 -21.348 47.540 1.00 107.31 532 ASP A C 1
ATOM 3731 O O . ASP A 1 488 ? -21.106 -20.272 47.236 1.00 111.82 532 ASP A O 1
ATOM 3736 N N . PRO A 1 489 ? -22.583 -21.928 46.806 1.00 101.32 533 PRO A N 1
ATOM 3737 C CA . PRO A 1 489 ? -23.046 -21.371 45.529 1.00 93.60 533 PRO A CA 1
ATOM 3738 C C . PRO A 1 489 ? -23.647 -19.979 45.682 1.00 87.49 533 PRO A C 1
ATOM 3739 O O . PRO A 1 489 ? -24.261 -19.669 46.705 1.00 92.06 533 PRO A O 1
ATOM 3743 N N . ILE A 1 490 ? -23.458 -19.150 44.664 1.00 79.32 534 ILE A N 1
ATOM 3744 C CA . ILE A 1 490 ? -23.982 -17.794 44.667 1.00 83.63 534 ILE A CA 1
ATOM 3745 C C . ILE A 1 490 ? -25.019 -17.618 43.566 1.00 84.94 534 ILE A C 1
ATOM 3746 O O . ILE A 1 490 ? -24.986 -18.317 42.553 1.00 76.99 534 ILE A O 1
ATOM 3751 N N . TYR A 1 491 ? -25.944 -16.686 43.772 1.00 83.19 535 TYR A N 1
ATOM 3752 C CA . TYR A 1 491 ? -26.849 -16.276 42.708 1.00 72.52 535 TYR A CA 1
ATOM 3753 C C . TYR A 1 491 ? -26.116 -15.326 41.771 1.00 73.17 535 TYR A C 1
ATOM 3754 O O . TYR A 1 491 ? -25.942 -14.152 42.091 1.00 75.85 535 TYR A O 1
ATOM 3763 N N . PHE A 1 492 ? -25.687 -15.844 40.623 1.00 72.76 536 PHE A N 1
ATOM 3764 C CA . PHE A 1 492 ? -24.876 -15.087 39.669 1.00 64.92 536 PHE A CA 1
ATOM 3765 C C . PHE A 1 492 ? -25.580 -13.838 39.153 1.00 64.78 536 PHE A C 1
ATOM 3766 O O . PHE A 1 492 ? -26.780 -13.855 38.897 1.00 68.33 536 PHE A O 1
ATOM 3774 N N . THR A 1 493 ? -24.822 -12.755 39.002 1.00 71.44 537 THR A N 1
ATOM 3775 C CA . THR A 1 493 ? -25.356 -11.517 38.442 1.00 69.56 537 THR A CA 1
ATOM 3776 C C . THR A 1 493 ? -24.557 -11.056 37.223 1.00 72.50 537 THR A C 1
ATOM 3777 O O . THR A 1 493 ? -25.138 -10.664 36.214 1.00 81.74 537 THR A O 1
ATOM 3781 N N . GLY A 1 494 ? -23.229 -11.107 37.305 1.00 69.71 538 GLY A N 1
ATOM 3782 C CA . GLY A 1 494 ? -22.412 -10.644 36.198 1.00 69.67 538 GLY A CA 1
ATOM 3783 C C . GLY A 1 494 ? -20.947 -11.037 36.188 1.00 70.58 538 GLY A C 1
ATOM 3784 O O . GLY A 1 494 ? -20.381 -11.436 37.205 1.00 70.46 538 GLY A O 1
ATOM 3785 N N . LEU A 1 495 ? -20.343 -10.927 35.008 1.00 71.85 539 LEU A N 1
ATOM 3786 C CA . LEU A 1 495 ? -18.905 -11.090 34.826 1.00 61.71 539 LEU A CA 1
ATOM 3787 C C . LEU A 1 495 ? -18.261 -9.737 34.575 1.00 63.45 539 LEU A C 1
ATOM 3788 O O . LEU A 1 495 ? -18.675 -9.005 33.680 1.00 75.73 539 LEU A O 1
ATOM 3793 N N . ALA A 1 496 ? -17.246 -9.402 35.356 1.00 56.38 540 ALA A N 1
ATOM 3794 C CA . ALA A 1 496 ? -16.486 -8.195 35.084 1.00 63.90 540 ALA A CA 1
ATOM 3795 C C . ALA A 1 496 ? -15.057 -8.562 34.700 1.00 66.52 540 ALA A C 1
ATOM 3796 O O . ALA A 1 496 ? -14.478 -9.505 35.239 1.00 61.69 540 ALA A O 1
ATOM 3798 N N . SER A 1 497 ? -14.506 -7.829 33.740 1.00 66.51 541 SER A N 1
ATOM 3799 C CA . SER A 1 497 ? -13.126 -8.014 33.328 1.00 54.20 541 SER A CA 1
ATOM 3800 C C . SER A 1 497 ? -12.644 -6.745 32.657 1.00 60.48 541 SER A C 1
ATOM 3801 O O . SER A 1 497 ? -13.440 -5.975 32.125 1.00 62.88 541 SER A O 1
ATOM 3804 N N . GLU A 1 498 ? -11.338 -6.516 32.706 1.00 65.41 542 GLU A N 1
ATOM 3805 C CA . GLU A 1 498 ? -10.760 -5.308 32.142 1.00 67.27 542 GLU A CA 1
ATOM 3806 C C . GLU A 1 498 ? -11.072 -5.195 30.653 1.00 66.79 542 GLU A C 1
ATOM 3807 O O . GLU A 1 498 ? -10.814 -6.130 29.894 1.00 64.26 542 GLU A O 1
ATOM 3813 N N . PRO A 1 499 ? -11.655 -4.056 30.241 1.00 65.55 543 PRO A N 1
ATOM 3814 C CA . PRO A 1 499 ? -11.902 -3.756 28.825 1.00 59.69 543 PRO A CA 1
ATOM 3815 C C . PRO A 1 499 ? -10.658 -3.972 27.971 1.00 59.25 543 PRO A C 1
ATOM 3816 O O . PRO A 1 499 ? -9.544 -3.632 28.394 1.00 70.49 543 PRO A O 1
ATOM 3820 N N . GLY A 1 500 ? -10.849 -4.547 26.790 1.00 53.32 544 GLY A N 1
ATOM 3821 C CA . GLY A 1 500 ? -9.755 -4.780 25.869 1.00 55.75 544 GLY A CA 1
ATOM 3822 C C . GLY A 1 500 ? -9.425 -6.251 25.724 1.00 63.88 544 GLY A C 1
ATOM 3823 O O . GLY A 1 500 ? -8.652 -6.631 24.843 1.00 74.29 544 GLY A O 1
ATOM 3824 N N . ALA A 1 501 ? -10.000 -7.073 26.597 1.00 50.51 545 ALA A N 1
ATOM 3825 C CA . ALA A 1 501 ? -9.811 -8.524 26.557 1.00 61.24 545 ALA A CA 1
ATOM 3826 C C . ALA A 1 501 ? -8.344 -8.946 26.580 1.00 64.39 545 ALA A C 1
ATOM 3827 O O . ALA A 1 501 ? -7.973 -9.921 25.926 1.00 59.24 545 ALA A O 1
ATOM 3829 N N . ARG A 1 502 ? -7.521 -8.219 27.331 1.00 66.17 546 ARG A N 1
ATOM 3830 C CA . ARG A 1 502 ? -6.091 -8.516 27.414 1.00 67.20 546 ARG A CA 1
ATOM 3831 C C . ARG A 1 502 ? -5.665 -9.027 28.783 1.00 75.81 546 ARG A C 1
ATOM 3832 O O . ARG A 1 502 ? -4.561 -9.544 28.940 1.00 93.28 546 ARG A O 1
ATOM 3840 N N . SER A 1 503 ? -6.530 -8.874 29.779 1.00 72.64 547 SER A N 1
ATOM 3841 C CA . SER A 1 503 ? -6.191 -9.322 31.121 1.00 77.51 547 SER A CA 1
ATOM 3842 C C . SER A 1 503 ? -6.342 -10.834 31.222 1.00 76.82 547 SER A C 1
ATOM 3843 O O . SER A 1 503 ? -6.828 -11.486 30.297 1.00 67.73 547 SER A O 1
ATOM 3846 N N . MET A 1 504 ? -5.905 -11.391 32.343 1.00 77.95 548 MET A N 1
ATOM 3847 C CA . MET A 1 504 ? -6.058 -12.813 32.590 1.00 77.94 548 MET A CA 1
ATOM 3848 C C . MET A 1 504 ? -6.819 -12.977 33.895 1.00 79.54 548 MET A C 1
ATOM 3849 O O . MET A 1 504 ? -6.864 -14.055 34.488 1.00 78.99 548 MET A O 1
ATOM 3854 N N . ASN A 1 505 ? -7.417 -11.871 34.324 1.00 75.42 549 ASN A N 1
ATOM 3855 C CA . ASN A 1 505 ? -8.301 -11.846 35.472 1.00 76.80 549 ASN A CA 1
ATOM 3856 C C . ASN A 1 505 ? -9.764 -11.716 35.040 1.00 76.68 549 ASN A C 1
ATOM 3857 O O . ASN A 1 505 ? -10.087 -10.922 34.156 1.00 78.59 549 ASN A O 1
ATOM 3862 N N . ILE A 1 506 ? -10.642 -12.496 35.663 1.00 69.06 550 ILE A N 1
ATOM 3863 C CA . ILE A 1 506 ? -12.077 -12.304 35.498 1.00 70.21 550 ILE A CA 1
ATOM 3864 C C . ILE A 1 506 ? -12.779 -12.311 36.858 1.00 75.63 550 ILE A C 1
ATOM 3865 O O . ILE A 1 506 ? -12.412 -13.074 37.751 1.00 87.18 550 ILE A O 1
ATOM 3870 N N . SER A 1 507 ? -13.772 -11.441 37.016 1.00 67.16 551 SER A N 1
ATOM 3871 C CA . SER A 1 507 ? -14.533 -11.359 38.258 1.00 71.89 551 SER A CA 1
ATOM 3872 C C . SER A 1 507 ? -15.949 -11.902 38.097 1.00 74.99 551 SER A C 1
ATOM 3873 O O . SER A 1 507 ? -16.669 -11.531 37.174 1.00 79.94 551 SER A O 1
ATOM 3876 N N . ILE A 1 508 ? -16.332 -12.786 39.010 1.00 74.10 552 ILE A N 1
ATOM 3877 C CA . ILE A 1 508 ? -17.673 -13.347 39.052 1.00 71.38 552 ILE A CA 1
ATOM 3878 C C . ILE A 1 508 ? -18.480 -12.670 40.149 1.00 74.18 552 ILE A C 1
ATOM 3879 O O . ILE A 1 508 ? -18.206 -12.869 41.331 1.00 76.23 552 ILE A O 1
ATOM 3884 N N . TRP A 1 509 ? -19.468 -11.872 39.764 1.00 74.82 553 TRP A N 1
ATOM 3885 C CA . TRP A 1 509 ? -20.304 -11.175 40.736 1.00 76.62 553 TRP A CA 1
ATOM 3886 C C . TRP A 1 509 ? -21.613 -11.912 41.008 1.00 82.09 553 TRP A C 1
ATOM 3887 O O . TRP A 1 509 ? -22.112 -12.659 40.166 1.00 84.65 553 TRP A O 1
ATOM 3898 N N . GLY A 1 510 ? -22.169 -11.689 42.191 1.00 84.16 554 GLY A N 1
ATOM 3899 C CA . GLY A 1 510 ? -23.422 -12.310 42.571 1.00 86.68 554 GLY A CA 1
ATOM 3900 C C . GLY A 1 510 ? -23.702 -12.117 44.047 1.00 89.51 554 GLY A C 1
ATOM 3901 O O . GLY A 1 510 ? -22.900 -11.514 44.761 1.00 93.91 554 GLY A O 1
ATOM 3902 N N . PHE A 1 511 ? -24.841 -12.618 44.511 1.00 83.44 555 PHE A N 1
ATOM 3903 C CA . PHE A 1 511 ? -25.177 -12.510 45.923 1.00 83.38 555 PHE A CA 1
ATOM 3904 C C . PHE A 1 511 ? -25.438 -13.878 46.538 1.00 82.23 555 PHE A C 1
ATOM 3905 O O . PHE A 1 511 ? -25.931 -14.789 45.874 1.00 83.97 555 PHE A O 1
ATOM 3913 N N . THR A 1 512 ? -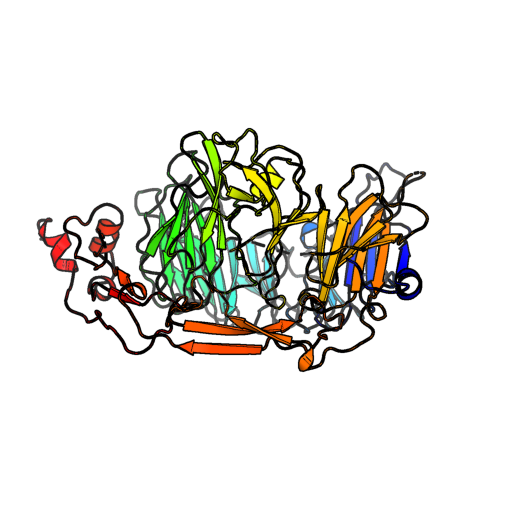25.087 -14.009 47.812 1.00 81.22 556 THR A N 1
ATOM 3914 C CA . THR A 1 512 ? -25.208 -15.272 48.527 1.00 88.32 556 THR A CA 1
ATOM 3915 C C . THR A 1 512 ? -26.662 -15.679 48.706 1.00 94.45 556 THR A C 1
ATOM 3916 O O . THR A 1 512 ? -27.568 -14.852 48.604 1.00 95.02 556 THR A O 1
ATOM 3920 N N . GLU A 1 513 ? -26.876 -16.960 48.980 1.00 104.51 557 GLU A N 1
ATOM 3921 C CA . GLU A 1 513 ? -28.220 -17.502 49.112 1.00 114.01 557 GLU A CA 1
ATOM 3922 C C . GLU A 1 513 ? -28.801 -17.224 50.496 1.00 117.81 557 GLU A C 1
ATOM 3923 O O . GLU A 1 513 ? -28.326 -17.761 51.495 1.00 118.17 557 GLU A O 1
ATOM 3929 N N . SER A 1 514 ? -29.829 -16.380 50.545 1.00 124.97 558 SER A N 1
ATOM 3930 C CA . SER A 1 514 ? -30.488 -16.029 51.801 1.00 131.76 558 SER A CA 1
ATOM 3931 C C . SER A 1 514 ? -31.863 -15.412 51.552 1.00 127.30 558 SER A C 1
ATOM 3932 O O . SER A 1 514 ? -32.080 -14.226 51.808 1.00 120.99 558 SER A O 1
ATOM 3935 N N . LEU A 1 516 ? -32.099 -12.547 57.710 1.00 150.65 560 LEU A N 1
ATOM 3936 C CA . LEU A 1 516 ? -31.196 -13.254 56.812 1.00 144.39 560 LEU A CA 1
ATOM 3937 C C . LEU A 1 516 ? -31.258 -12.653 55.414 1.00 131.56 560 LEU A C 1
ATOM 3938 O O . LEU A 1 516 ? -32.041 -13.092 54.571 1.00 134.73 560 LEU A O 1
ATOM 3943 N N . THR A 1 517 ? -30.428 -11.644 55.174 1.00 123.40 561 THR A N 1
ATOM 3944 C CA . THR A 1 517 ? -30.454 -10.922 53.907 1.00 126.10 561 THR A CA 1
ATOM 3945 C C . THR A 1 517 ? -29.201 -11.206 53.078 1.00 120.87 561 THR A C 1
ATOM 3946 O O . THR A 1 517 ? -28.119 -11.426 53.624 1.00 122.91 561 THR A O 1
ATOM 3950 N N . SER A 1 518 ? -29.362 -11.200 51.758 1.00 110.09 562 SER A N 1
ATOM 3951 C CA . SER A 1 518 ? -28.269 -11.492 50.836 1.00 107.83 562 SER A CA 1
ATOM 3952 C C . SER A 1 518 ? -27.143 -10.468 50.926 1.00 107.79 562 SER A C 1
ATOM 3953 O O . SER A 1 518 ? -27.369 -9.299 51.242 1.00 107.25 562 SER A O 1
ATOM 3956 N N . GLN A 1 519 ? -25.927 -10.925 50.648 1.00 106.76 563 GLN A N 1
ATOM 3957 C CA . GLN A 1 519 ? -24.761 -10.053 50.601 1.00 101.32 563 GLN A CA 1
ATOM 3958 C C . GLN A 1 519 ? -24.065 -10.167 49.253 1.00 97.01 563 GLN A C 1
ATOM 3959 O O . GLN A 1 519 ? -23.873 -11.268 48.733 1.00 93.28 563 GLN A O 1
ATOM 3965 N N . TRP A 1 520 ? -23.696 -9.025 48.686 1.00 98.01 564 TRP A N 1
ATOM 3966 C CA . TRP A 1 520 ? -22.930 -9.007 47.448 1.00 90.03 564 TRP A CA 1
ATOM 3967 C C . TRP A 1 520 ? -21.582 -9.700 47.638 1.00 88.75 564 TRP A C 1
ATOM 3968 O O . TRP A 1 520 ? -20.933 -9.543 48.677 1.00 81.35 564 TRP A O 1
ATOM 3979 N N . VAL A 1 521 ? -21.160 -10.462 46.635 1.00 87.84 565 VAL A N 1
ATOM 3980 C CA . VAL A 1 521 ? -19.861 -11.121 46.691 1.00 93.43 565 VAL A CA 1
ATOM 3981 C C . VAL A 1 521 ? -19.276 -11.275 45.288 1.00 91.30 565 VAL A C 1
ATOM 3982 O O . VAL A 1 521 ? -20.003 -11.503 44.318 1.00 91.34 565 VAL A O 1
ATOM 3986 N N . SER A 1 522 ? -17.961 -11.117 45.181 1.00 82.59 566 SER A N 1
ATOM 3987 C CA . SER A 1 522 ? -17.274 -11.337 43.918 1.00 72.10 566 SER A CA 1
ATOM 3988 C C . SER A 1 522 ? -16.115 -12.303 44.109 1.00 81.65 566 SER A C 1
ATOM 3989 O O . SER A 1 522 ? -15.406 -12.250 45.118 1.00 86.28 566 SER A O 1
ATOM 3992 N N . TYR A 1 523 ? -15.944 -13.200 43.143 1.00 79.64 567 TYR A N 1
ATOM 3993 C CA . TYR A 1 523 ? -14.809 -14.114 43.135 1.00 83.48 567 TYR A CA 1
ATOM 3994 C C . TYR A 1 523 ? -13.957 -13.841 41.901 1.00 86.19 567 TYR A C 1
ATOM 3995 O O . TYR A 1 523 ? -14.374 -14.132 40.777 1.00 84.00 567 TYR A O 1
ATOM 4004 N N . THR A 1 524 ? -12.777 -13.264 42.103 1.00 76.71 568 THR A N 1
ATOM 4005 C CA . THR A 1 524 ? -11.886 -12.983 40.983 1.00 74.81 568 THR A CA 1
ATOM 4006 C C . THR A 1 524 ? -10.852 -14.094 40.825 1.00 79.61 568 THR A C 1
ATOM 4007 O O . THR A 1 524 ? -10.182 -14.484 41.784 1.00 82.41 568 THR A O 1
ATOM 4011 N N . ILE A 1 525 ? -10.732 -14.600 39.605 1.00 73.17 569 ILE A N 1
ATOM 4012 C CA . ILE A 1 525 ? -9.792 -15.667 39.306 1.00 75.15 569 ILE A CA 1
ATOM 4013 C C . ILE A 1 525 ? -8.651 -15.165 38.426 1.00 87.59 569 ILE A C 1
ATOM 4014 O O . ILE A 1 525 ? -8.883 -14.517 37.403 1.00 93.03 569 ILE A O 1
ATOM 4019 N N . ASP A 1 526 ? -7.420 -15.460 38.830 1.00 88.40 570 ASP A N 1
ATOM 4020 C CA . ASP A 1 526 ? -6.255 -15.134 38.018 1.00 83.99 570 ASP A CA 1
ATOM 4021 C C . ASP A 1 526 ? -5.746 -16.400 37.340 1.00 81.43 570 ASP A C 1
ATOM 4022 O O . ASP A 1 526 ? -5.239 -17.312 37.995 1.00 91.04 570 ASP A O 1
ATOM 4027 N N . PHE A 1 527 ? -5.882 -16.453 36.021 1.00 78.00 571 PHE A N 1
ATOM 4028 C CA . PHE A 1 527 ? -5.475 -17.630 35.263 1.00 84.04 571 PHE A CA 1
ATOM 4029 C C . PHE A 1 527 ? -3.981 -17.644 34.936 1.00 91.55 571 PHE A C 1
ATOM 4030 O O . PHE A 1 527 ? -3.570 -18.255 33.951 1.00 96.37 571 PHE A O 1
ATOM 4038 N N . LYS A 1 528 ? -3.168 -16.986 35.756 1.00 87.56 572 LYS A N 1
ATOM 4039 C CA . LYS A 1 528 ? -1.757 -16.808 35.420 1.00 95.77 572 LYS A CA 1
ATOM 4040 C C . LYS A 1 528 ? -0.971 -18.115 35.496 1.00 108.01 572 LYS A C 1
ATOM 4041 O O . LYS A 1 528 ? 0.086 -18.244 34.879 1.00 116.26 572 LYS A O 1
ATOM 4047 N N . ASP A 1 529 ? -1.494 -19.087 36.237 1.00 105.37 573 ASP A N 1
ATOM 4048 C CA . ASP A 1 529 ? -0.812 -20.365 36.400 1.00 101.60 573 ASP A CA 1
ATOM 4049 C C . ASP A 1 529 ? -1.449 -21.456 35.543 1.00 98.59 573 ASP A C 1
ATOM 4050 O O . ASP A 1 529 ? -0.932 -22.571 35.456 1.00 101.91 573 ASP A O 1
ATOM 4055 N N . ILE A 1 530 ? -2.577 -21.132 34.918 1.00 89.39 574 ILE A N 1
ATOM 4056 C CA . ILE A 1 530 ? -3.162 -22.011 33.916 1.00 90.94 574 ILE A CA 1
ATOM 4057 C C . ILE A 1 530 ? -2.360 -21.876 32.624 1.00 100.28 574 ILE A C 1
ATOM 4058 O O . ILE A 1 530 ? -2.019 -22.870 31.983 1.00 113.48 574 ILE A O 1
ATOM 4063 N N . LEU A 1 531 ? -2.053 -20.636 32.256 1.00 93.84 575 LEU A N 1
ATOM 4064 C CA . LEU A 1 531 ? -1.202 -20.365 31.104 1.00 93.71 575 LEU A CA 1
ATOM 4065 C C . LEU A 1 531 ? 0.185 -19.956 31.579 1.00 103.55 575 LEU A C 1
ATOM 4066 O O . LEU A 1 531 ? 0.625 -18.827 31.359 1.00 110.30 575 LEU A O 1
ATOM 4071 N N . GLU A 1 532 ? 0.868 -20.892 32.227 1.00 103.94 576 GLU A N 1
ATOM 4072 C CA . GLU A 1 532 ? 2.148 -20.625 32.871 1.00 107.01 576 GLU A CA 1
ATOM 4073 C C . GLU A 1 532 ? 3.269 -20.361 31.873 1.00 110.77 576 GLU A C 1
ATOM 4074 O O . GLU A 1 532 ? 4.364 -19.949 32.256 1.00 120.64 576 GLU A O 1
ATOM 4080 N N . ARG A 1 533 ? 2.997 -20.597 30.594 1.00 102.61 577 ARG A N 1
ATOM 4081 C CA . ARG A 1 533 ? 4.004 -20.397 29.561 1.00 97.22 577 ARG A CA 1
ATOM 4082 C C . ARG A 1 533 ? 3.639 -19.233 28.654 1.00 94.36 577 ARG A C 1
ATOM 4083 O O . ARG A 1 533 ? 2.491 -19.091 28.240 1.00 95.56 577 ARG A O 1
ATOM 4091 N N . ASN A 1 534 ? 4.623 -18.392 28.356 1.00 96.82 578 ASN A N 1
ATOM 4092 C CA . ASN A 1 534 ? 4.437 -17.316 27.393 1.00 92.48 578 ASN A CA 1
ATOM 4093 C C . ASN A 1 534 ? 4.515 -17.849 25.968 1.00 87.27 578 ASN A C 1
ATOM 4094 O O . ASN A 1 534 ? 5.316 -18.733 25.671 1.00 90.44 578 ASN A O 1
ATOM 4099 N N . CYS A 1 535 ? 3.679 -17.313 25.090 1.00 83.29 579 CYS A N 1
ATOM 4100 C CA . CYS A 1 535 ? 3.632 -17.777 23.708 1.00 84.34 579 CYS A CA 1
ATOM 4101 C C . CYS A 1 535 ? 4.879 -17.367 22.945 1.00 84.95 579 CYS A C 1
ATOM 4102 O O . CYS A 1 535 ? 5.385 -16.259 23.116 1.00 86.13 579 CYS A O 1
ATOM 4105 N N . GLU A 1 536 ? 5.367 -18.275 22.106 1.00 86.75 580 GLU A N 1
ATOM 4106 C CA . GLU A 1 536 ? 6.535 -18.027 21.270 1.00 91.76 580 GLU A CA 1
ATOM 4107 C C . GLU A 1 536 ? 6.111 -18.093 19.807 1.00 87.27 580 GLU A C 1
ATOM 4108 O O . GLU A 1 536 ? 4.978 -18.462 19.516 1.00 88.72 580 GLU A O 1
ATOM 4114 N N . GLU A 1 537 ? 7.015 -17.746 18.895 1.00 92.59 581 GLU A N 1
ATOM 4115 C CA . GLU A 1 537 ? 6.697 -17.698 17.466 1.00 96.23 581 GLU A CA 1
ATOM 4116 C C . GLU A 1 537 ? 6.065 -18.989 16.949 1.00 98.36 581 GLU A C 1
ATOM 4117 O O . GLU A 1 537 ? 5.128 -18.953 16.143 1.00 95.37 581 GLU A O 1
ATOM 4123 N N . LYS A 1 538 ? 6.569 -20.124 17.425 1.00 98.96 582 LYS A N 1
ATOM 4124 C CA . LYS A 1 538 ? 6.107 -21.423 16.949 1.00 96.88 582 LYS A CA 1
ATOM 4125 C C . LYS A 1 538 ? 4.644 -21.667 17.296 1.00 94.40 582 LYS A C 1
ATOM 4126 O O . LYS A 1 538 ? 3.960 -22.431 16.616 1.00 101.41 582 LYS A O 1
ATOM 4132 N N . ASP A 1 539 ? 4.163 -21.002 18.342 1.00 91.08 583 ASP A N 1
ATOM 4133 C CA . ASP A 1 539 ? 2.786 -21.177 18.797 1.00 86.39 583 ASP A CA 1
ATOM 4134 C C . ASP A 1 539 ? 1.755 -20.537 17.861 1.00 84.91 583 ASP A C 1
ATOM 4135 O O . ASP A 1 539 ? 0.553 -20.625 18.110 1.00 94.54 583 ASP A O 1
ATOM 4140 N N . TYR A 1 540 ? 2.219 -19.894 16.792 1.00 79.35 584 TYR A N 1
ATOM 4141 C CA . TYR A 1 540 ? 1.319 -19.214 15.862 1.00 77.49 584 TYR A CA 1
ATOM 4142 C C . TYR A 1 540 ? 1.342 -19.837 14.464 1.00 87.80 584 TYR A C 1
ATOM 4143 O O . TYR A 1 540 ? 2.353 -20.390 14.036 1.00 100.98 584 TYR A O 1
ATOM 4152 N N . THR A 1 541 ? 0.214 -19.749 13.764 1.00 85.32 585 THR A N 1
ATOM 4153 C CA . THR A 1 541 ? 0.098 -20.272 12.406 1.00 79.18 585 THR A CA 1
ATOM 4154 C C . THR A 1 541 ? -0.322 -19.170 11.450 1.00 77.44 585 THR A C 1
ATOM 4155 O O . THR A 1 541 ? -0.860 -18.145 11.871 1.00 81.58 585 THR A O 1
ATOM 4159 N N . ILE A 1 542 ? -0.091 -19.390 10.162 1.00 82.55 586 ILE A N 1
ATOM 4160 C CA . ILE A 1 542 ? -0.534 -18.455 9.140 1.00 81.17 586 ILE A CA 1
ATOM 4161 C C . ILE A 1 542 ? -2.007 -18.701 8.818 1.00 79.66 586 ILE A C 1
ATOM 4162 O O . ILE A 1 542 ? -2.412 -19.834 8.566 1.00 91.28 586 ILE A O 1
ATOM 4167 N N . TRP A 1 543 ? -2.809 -17.642 8.846 1.00 68.02 587 TRP A N 1
ATOM 4168 C CA . TRP A 1 543 ? -4.239 -17.758 8.562 1.00 60.11 587 TRP A CA 1
ATOM 4169 C C . TRP A 1 543 ? -4.720 -16.659 7.628 1.00 61.11 587 TRP A C 1
ATOM 4170 O O . TRP A 1 543 ? -4.679 -15.476 7.969 1.00 63.20 587 TRP A O 1
ATOM 4181 N N . LEU A 1 544 ? -5.172 -17.052 6.444 1.00 63.57 588 LEU A N 1
ATOM 4182 C CA . LEU A 1 544 ? -5.795 -16.109 5.529 1.00 63.25 588 LEU A CA 1
ATOM 4183 C C . LEU A 1 544 ? -7.233 -15.872 5.955 1.00 66.25 588 LEU A C 1
ATOM 4184 O O . LEU A 1 544 ? -8.005 -16.818 6.093 1.00 71.69 588 LEU A O 1
ATOM 4189 N N . ALA A 1 545 ? -7.589 -14.612 6.182 1.00 69.78 589 ALA A N 1
ATOM 4190 C CA . ALA A 1 545 ? -8.957 -14.268 6.548 1.00 55.32 589 ALA A CA 1
ATOM 4191 C C . ALA A 1 545 ? -9.845 -14.278 5.310 1.00 65.20 589 ALA A C 1
ATOM 4192 O O . ALA A 1 545 ? -9.360 -14.109 4.188 1.00 63.84 589 ALA A O 1
ATOM 4194 N N . HIS A 1 546 ? -11.142 -14.486 5.523 1.00 65.84 590 HIS A N 1
ATOM 4195 C CA . HIS A 1 546 ? -12.128 -14.438 4.449 1.00 52.15 590 HIS A CA 1
ATOM 4196 C C . HIS A 1 546 ? -11.855 -15.449 3.332 1.00 56.35 590 HIS A C 1
ATOM 4197 O O . HIS A 1 546 ? -12.262 -15.243 2.188 1.00 60.19 590 HIS A O 1
ATOM 4204 N N . SER A 1 547 ? -11.171 -16.540 3.657 1.00 58.71 591 SER A N 1
ATOM 4205 C CA . SER A 1 547 ? -10.887 -17.563 2.657 1.00 65.62 591 SER A CA 1
ATOM 4206 C C . SER A 1 547 ? -12.136 -18.374 2.335 1.00 70.50 591 SER A C 1
ATOM 4207 O O . SER A 1 547 ? -12.754 -18.965 3.219 1.00 76.76 591 SER A O 1
ATOM 4210 N N . THR A 1 548 ? -12.500 -18.403 1.060 1.00 71.78 592 THR A N 1
ATOM 4211 C CA . THR A 1 548 ? -13.676 -19.142 0.624 1.00 67.92 592 THR A CA 1
ATOM 4212 C C . THR A 1 548 ? -13.313 -20.160 -0.450 1.00 82.93 592 THR A C 1
ATOM 4213 O O . THR A 1 548 ? -14.022 -21.145 -0.641 1.00 97.47 592 THR A O 1
ATOM 4217 N N . ASP A 1 549 ? -12.195 -19.924 -1.133 1.00 88.72 593 ASP A N 1
ATOM 4218 C CA . ASP A 1 549 ? -11.773 -20.758 -2.257 1.00 92.72 593 ASP A CA 1
ATOM 4219 C C . ASP A 1 549 ? -10.246 -20.771 -2.366 1.00 95.20 593 ASP A C 1
ATOM 4220 O O . ASP A 1 549 ? -9.672 -20.037 -3.169 1.00 89.35 593 ASP A O 1
ATOM 4225 N N . PRO A 1 550 ? -9.588 -21.624 -1.563 1.00 98.71 594 PRO A N 1
ATOM 4226 C CA . PRO A 1 550 ? -8.138 -21.634 -1.319 1.00 93.19 594 PRO A CA 1
ATOM 4227 C C . PRO A 1 550 ? -7.250 -21.504 -2.562 1.00 106.37 594 PRO A C 1
ATOM 4228 O O . PRO A 1 550 ? -6.220 -20.832 -2.496 1.00 111.75 594 PRO A O 1
ATOM 4232 N N . GLU A 1 551 ? -7.634 -22.129 -3.670 1.00 108.33 595 GLU A N 1
ATOM 4233 C CA . GLU A 1 551 ? -6.788 -22.130 -4.861 1.00 111.31 595 GLU A CA 1
ATOM 4234 C C . GLU A 1 551 ? -6.910 -20.846 -5.675 1.00 103.06 595 GLU A C 1
ATOM 4235 O O . GLU A 1 551 ? -6.045 -20.536 -6.497 1.00 108.43 595 GLU A O 1
ATOM 4241 N N . ASP A 1 552 ? -7.987 -20.104 -5.446 1.00 100.96 596 ASP A N 1
ATOM 4242 C CA . ASP A 1 552 ? -8.260 -18.892 -6.208 1.00 99.18 596 ASP A CA 1
ATOM 4243 C C . ASP A 1 552 ? -7.210 -17.817 -5.936 1.00 99.43 596 ASP A C 1
ATOM 4244 O O . ASP A 1 552 ? -6.830 -17.580 -4.789 1.00 94.05 596 ASP A O 1
ATOM 4249 N N . TYR A 1 553 ? -6.752 -17.174 -7.006 1.00 98.00 597 TYR A N 1
ATOM 4250 C CA . TYR A 1 553 ? -5.755 -16.112 -6.920 1.00 89.61 597 TYR A CA 1
ATOM 4251 C C . TYR A 1 553 ? -6.268 -14.944 -6.090 1.00 87.31 597 TYR A C 1
ATOM 4252 O O . TYR A 1 553 ? -5.488 -14.223 -5.468 1.00 86.99 597 TYR A O 1
ATOM 4261 N N . GLU A 1 554 ? -7.585 -14.765 -6.074 1.00 85.33 598 GLU A N 1
ATOM 4262 C CA . GLU A 1 554 ? -8.183 -13.639 -5.367 1.00 77.20 598 GLU A CA 1
ATOM 4263 C C . GLU A 1 554 ? -8.919 -14.059 -4.102 1.00 70.34 598 GLU A C 1
ATOM 4264 O O . GLU A 1 554 ? -9.723 -13.299 -3.563 1.00 70.43 598 GLU A O 1
ATOM 4270 N N . ASP A 1 555 ? -8.630 -15.262 -3.620 1.00 69.41 599 ASP A N 1
ATOM 4271 C CA . ASP A 1 555 ? -9.242 -15.750 -2.390 1.00 66.90 599 ASP A CA 1
ATOM 4272 C C . ASP A 1 555 ? -8.885 -14.856 -1.210 1.00 70.54 599 ASP A C 1
ATOM 4273 O O . ASP A 1 555 ? -7.714 -14.557 -0.981 1.00 85.47 599 ASP A O 1
ATOM 4278 N N . GLY A 1 556 ? -9.898 -14.427 -0.466 1.00 64.41 600 GLY A N 1
ATOM 4279 C CA . GLY A 1 556 ? -9.682 -13.588 0.697 1.00 54.90 600 GLY A CA 1
ATOM 4280 C C . GLY A 1 556 ? -9.699 -12.099 0.398 1.00 61.65 600 GLY A C 1
ATOM 4281 O O . GLY A 1 556 ? -9.589 -11.283 1.315 1.00 56.45 600 GLY A O 1
ATOM 4282 N N . CYS A 1 557 ? -9.824 -11.737 -0.879 1.00 57.89 601 CYS A N 1
ATOM 4283 C CA . CYS A 1 557 ? -9.969 -10.330 -1.250 1.00 58.94 601 CYS A CA 1
ATOM 4284 C C . CYS A 1 557 ? -11.308 -9.782 -0.756 1.00 68.55 601 CYS A C 1
ATOM 4285 O O . CYS A 1 557 ? -12.373 -10.173 -1.240 1.00 69.92 601 CYS A O 1
ATOM 4288 N N . ILE A 1 558 ? -11.240 -8.888 0.223 1.00 64.57 602 ILE A N 1
ATOM 4289 C CA . ILE A 1 558 ? -12.411 -8.186 0.728 1.00 58.15 602 ILE A CA 1
ATOM 4290 C C . ILE A 1 558 ? -12.146 -6.687 0.705 1.00 63.12 602 ILE A C 1
ATOM 4291 O O . ILE A 1 558 ? -11.200 -6.209 1.333 1.00 74.27 602 ILE A O 1
ATOM 4296 N N . LEU A 1 559 ? -12.988 -5.958 -0.021 1.00 62.39 603 LEU A N 1
ATOM 4297 C CA . LEU A 1 559 ? -12.799 -4.530 -0.248 1.00 64.53 603 LEU A CA 1
ATOM 4298 C C . LEU A 1 559 ? -11.411 -4.218 -0.792 1.00 67.52 603 LEU A C 1
ATOM 4299 O O . LEU A 1 559 ? -10.749 -3.286 -0.339 1.00 72.86 603 LEU A O 1
ATOM 4304 N N . GLY A 1 560 ? -10.969 -5.003 -1.765 1.00 61.58 604 GLY A N 1
ATOM 4305 C CA . GLY A 1 560 ? -9.750 -4.677 -2.475 1.00 68.10 604 GLY A CA 1
ATOM 4306 C C . GLY A 1 560 ? -8.489 -5.379 -2.015 1.00 68.51 604 GLY A C 1
ATOM 4307 O O . GLY A 1 560 ? -7.502 -5.386 -2.749 1.00 70.45 604 GLY A O 1
ATOM 4308 N N . TYR A 1 561 ? -8.492 -5.966 -0.820 1.00 65.33 605 TYR A N 1
ATOM 4309 C CA . TYR A 1 561 ? -7.269 -6.609 -0.353 1.00 59.24 605 TYR A CA 1
ATOM 4310 C C . TYR A 1 561 ? -7.456 -7.794 0.587 1.00 64.64 605 TYR A C 1
ATOM 4311 O O . TYR A 1 561 ? -8.541 -8.017 1.125 1.00 66.99 605 TYR A O 1
ATOM 4320 N N . LYS A 1 562 ? -6.377 -8.563 0.751 1.00 63.14 606 LYS A N 1
ATOM 4321 C CA . LYS A 1 562 ? -6.349 -9.698 1.673 1.00 64.79 606 LYS A CA 1
ATOM 4322 C C . LYS A 1 562 ? -5.632 -9.337 2.965 1.00 67.72 606 LYS A C 1
ATOM 4323 O O . LYS A 1 562 ? -4.880 -8.366 3.020 1.00 75.94 606 LYS A O 1
ATOM 4329 N N . GLU A 1 563 ? -5.865 -10.133 3.999 1.00 57.93 607 GLU A N 1
ATOM 4330 C CA . GLU A 1 563 ? -5.101 -10.027 5.231 1.00 57.70 607 GLU A CA 1
ATOM 4331 C C . GLU A 1 563 ? -4.771 -11.415 5.763 1.00 62.84 607 GLU A C 1
ATOM 4332 O O . GLU A 1 563 ? -5.664 -12.210 6.058 1.00 74.01 607 GLU A O 1
ATOM 4338 N N . GLN A 1 564 ? -3.482 -11.704 5.868 1.00 68.62 608 GLN A N 1
ATOM 4339 C CA . GLN A 1 564 ? -3.028 -12.953 6.460 1.00 74.30 608 GLN A CA 1
ATOM 4340 C C . GLN A 1 564 ? -2.554 -12.691 7.878 1.00 71.45 608 GLN A C 1
ATOM 4341 O O . GLN A 1 564 ? -1.678 -11.858 8.109 1.00 61.67 608 GLN A O 1
ATOM 4347 N N . PHE A 1 565 ? -3.150 -13.401 8.825 1.00 66.96 609 PHE A N 1
ATOM 4348 C CA . PHE A 1 565 ? -2.837 -13.220 10.233 1.00 65.89 609 PHE A CA 1
ATOM 4349 C C . PHE A 1 565 ? -1.845 -14.256 10.737 1.00 73.44 609 PHE A C 1
ATOM 4350 O O . PHE A 1 565 ? -1.572 -15.255 10.070 1.00 76.04 609 PHE A O 1
ATOM 4358 N N . LEU A 1 566 ? -1.295 -13.996 11.917 1.00 76.33 610 LEU A N 1
ATOM 4359 C CA . LEU A 1 566 ? -0.612 -15.022 12.686 1.00 75.29 610 LEU A CA 1
ATOM 4360 C C . LEU A 1 566 ? -1.484 -15.316 13.899 1.00 78.00 610 LEU A C 1
ATOM 4361 O O . LEU A 1 566 ? -1.536 -14.523 14.841 1.00 80.84 610 LEU A O 1
ATOM 4366 N N . ARG A 1 567 ? -2.193 -16.441 13.855 1.00 72.02 611 ARG A N 1
ATOM 4367 C CA . ARG A 1 567 ? -3.099 -16.820 14.935 1.00 62.96 611 ARG A CA 1
ATOM 4368 C C . ARG A 1 567 ? -2.483 -17.845 15.858 1.00 68.52 611 ARG A C 1
ATOM 4369 O O . ARG A 1 567 ? -1.732 -18.716 15.422 1.00 77.55 611 ARG A O 1
ATOM 4377 N N . LEU A 1 568 ? -2.839 -17.751 17.132 1.00 67.40 612 LEU A N 1
ATOM 4378 C CA . LEU A 1 568 ? -2.450 -18.741 18.118 1.00 71.13 612 LEU A CA 1
ATOM 4379 C C . LEU A 1 568 ? -3.067 -20.084 17.754 1.00 71.32 612 LEU A C 1
ATOM 4380 O O . LEU A 1 568 ? -4.233 -20.147 17.368 1.00 82.07 612 LEU A O 1
ATOM 4385 N N . ARG A 1 569 ? -2.283 -21.152 17.851 1.00 73.33 613 ARG A N 1
ATOM 4386 C CA . ARG A 1 569 ? -2.804 -22.486 17.584 1.00 78.99 613 ARG A CA 1
ATOM 4387 C C . ARG A 1 569 ? -3.790 -22.880 18.671 1.00 91.31 613 ARG A C 1
ATOM 4388 O O . ARG A 1 569 ? -3.634 -22.489 19.829 1.00 99.02 613 ARG A O 1
ATOM 4396 N N . LYS A 1 570 ? -4.815 -23.637 18.296 1.00 89.78 614 LYS A N 1
ATOM 4397 C CA . LYS A 1 570 ? -5.763 -24.138 19.280 1.00 88.24 614 LYS A CA 1
ATOM 4398 C C . LYS A 1 570 ? -5.011 -24.969 20.317 1.00 87.17 614 LYS A C 1
ATOM 4399 O O . LYS A 1 570 ? -5.208 -24.812 21.522 1.00 96.82 614 LYS A O 1
ATOM 4405 N N . SER A 1 571 ? -4.125 -25.832 19.829 1.00 77.96 615 SER A N 1
ATOM 4406 C CA . SER A 1 571 ? -3.391 -26.762 20.677 1.00 81.98 615 SER A CA 1
ATOM 4407 C C . SER A 1 571 ? -2.397 -26.063 21.600 1.00 90.80 615 SER A C 1
ATOM 4408 O O . SER A 1 571 ? -2.112 -26.546 22.694 1.00 99.36 615 SER A O 1
ATOM 4411 N N . SER A 1 572 ? -1.860 -24.935 21.149 1.00 90.35 616 SER A N 1
ATOM 4412 C CA . SER A 1 572 ? -0.885 -24.190 21.936 1.00 87.51 616 SER A CA 1
ATOM 4413 C C . SER A 1 572 ? -1.527 -23.566 23.167 1.00 82.25 616 SER A C 1
ATOM 4414 O O . SER A 1 572 ? -2.321 -22.636 23.068 1.00 82.56 616 SER A O 1
ATOM 4417 N N . MET A 1 573 ? -1.174 -24.092 24.333 1.00 91.30 617 MET A N 1
ATOM 4418 C CA . MET A 1 573 ? -1.720 -23.602 25.587 1.00 87.66 617 MET A CA 1
ATOM 4419 C C . MET A 1 573 ? -0.753 -22.627 26.231 1.00 79.88 617 MET A C 1
ATOM 4420 O O . MET A 1 573 ? 0.101 -23.024 27.020 1.00 94.37 617 MET A O 1
ATOM 4425 N N . CYS A 1 574 ? -0.880 -21.351 25.886 1.00 77.14 618 CYS A N 1
ATOM 4426 C CA . CYS A 1 574 ? 0.028 -20.339 26.407 1.00 83.03 618 CYS A CA 1
ATOM 4427 C C . CYS A 1 574 ? -0.615 -18.955 26.446 1.00 77.24 618 CYS A C 1
ATOM 4428 O O . CYS A 1 574 ? -1.677 -18.732 25.865 1.00 75.50 618 CYS A O 1
ATOM 4431 N N . GLN A 1 575 ? 0.051 -18.030 27.128 1.00 77.46 619 GLN A N 1
ATOM 4432 C CA . GLN A 1 575 ? -0.435 -16.665 27.292 1.00 80.48 619 GLN A CA 1
ATOM 4433 C C . GLN A 1 575 ? 0.085 -15.728 26.197 1.00 81.21 619 GLN A C 1
ATOM 4434 O O . GLN A 1 575 ? 1.298 -15.619 25.990 1.00 79.31 619 GLN A O 1
ATOM 4440 N N . ASN A 1 576 ? -0.838 -15.056 25.508 1.00 69.56 620 ASN A N 1
ATOM 4441 C CA . ASN A 1 576 ? -0.498 -14.072 24.483 1.00 68.75 620 ASN A CA 1
ATOM 4442 C C . ASN A 1 576 ? 0.199 -12.846 25.065 1.00 77.84 620 ASN A C 1
ATOM 4443 O O . ASN A 1 576 ? 1.094 -12.272 24.442 1.00 79.27 620 ASN A O 1
ATOM 4448 N N . GLY A 1 577 ? -0.225 -12.443 26.258 1.00 78.20 621 GLY A N 1
ATOM 4449 C CA . GLY A 1 577 ? 0.382 -11.316 26.944 1.00 79.59 621 GLY A CA 1
ATOM 4450 C C . GLY A 1 577 ? -0.384 -10.022 26.750 1.00 79.26 621 GLY A C 1
ATOM 4451 O O . GLY A 1 577 ? -1.108 -9.864 25.771 1.00 81.90 621 GLY A O 1
ATOM 4452 N N . ARG A 1 578 ? -0.218 -9.093 27.687 1.00 75.94 622 ARG A N 1
ATOM 4453 C CA . ARG A 1 578 ? -0.899 -7.806 27.622 1.00 76.85 622 ARG A CA 1
ATOM 4454 C C . ARG A 1 578 ? -0.431 -6.970 26.434 1.00 80.83 622 ARG A C 1
ATOM 4455 O O . ARG A 1 578 ? -1.220 -6.252 25.818 1.00 93.71 622 ARG A O 1
ATOM 4463 N N . ASP A 1 579 ? 0.853 -7.076 26.111 1.00 72.22 623 ASP A N 1
ATOM 4464 C CA . ASP A 1 579 ? 1.448 -6.251 25.064 1.00 79.26 623 ASP A CA 1
ATOM 4465 C C . ASP A 1 579 ? 1.365 -6.918 23.690 1.00 81.33 623 ASP A C 1
ATOM 4466 O O . ASP A 1 579 ? 2.070 -6.528 22.755 1.00 91.32 623 ASP A O 1
ATOM 4471 N N . TYR A 1 580 ? 0.500 -7.922 23.581 1.00 73.47 624 TYR A N 1
ATOM 4472 C CA . TYR A 1 580 ? 0.380 -8.724 22.367 1.00 70.68 624 TYR A CA 1
ATOM 4473 C C . TYR A 1 580 ? -0.122 -7.917 21.175 1.00 78.37 624 TYR A C 1
ATOM 4474 O O . TYR A 1 580 ? -1.121 -7.205 21.265 1.00 67.83 624 TYR A O 1
ATOM 4483 N N . VAL A 1 581 ? 0.597 -8.031 20.061 1.00 93.05 625 VAL A N 1
ATOM 4484 C CA . VAL A 1 581 ? 0.253 -7.333 18.828 1.00 87.08 625 VAL A CA 1
ATOM 4485 C C . VAL A 1 581 ? -0.259 -8.319 17.793 1.00 90.17 625 VAL A C 1
ATOM 4486 O O . VAL A 1 581 ? 0.443 -9.266 17.436 1.00 100.70 625 VAL A O 1
ATOM 4490 N N . VAL A 1 582 ? -1.479 -8.103 17.314 1.00 79.20 626 VAL A N 1
ATOM 4491 C CA . VAL A 1 582 ? -2.005 -8.916 16.228 1.00 73.31 626 VAL A CA 1
ATOM 4492 C C . VAL A 1 582 ? -1.186 -8.665 14.965 1.00 74.82 626 VAL A C 1
ATOM 4493 O O . VAL A 1 582 ? -1.152 -7.549 14.444 1.00 67.68 626 VAL A O 1
ATOM 4497 N N . THR A 1 583 ? -0.512 -9.708 14.493 1.00 70.96 627 THR A N 1
ATOM 4498 C CA . THR A 1 583 ? 0.309 -9.614 13.294 1.00 67.49 627 THR A CA 1
ATOM 4499 C C . THR A 1 583 ? -0.509 -9.962 12.052 1.00 69.60 627 THR A C 1
ATOM 4500 O O . THR A 1 583 ? -1.097 -11.041 11.966 1.00 70.83 627 THR A O 1
ATOM 4504 N N . LYS A 1 584 ? -0.550 -9.046 11.092 1.00 70.34 628 LYS A N 1
ATOM 4505 C CA . LYS A 1 584 ? -1.256 -9.307 9.844 1.00 69.45 628 LYS A CA 1
ATOM 4506 C C . LYS A 1 584 ? -0.564 -8.643 8.653 1.00 76.04 628 LYS A C 1
ATOM 4507 O O . LYS A 1 584 ? 0.000 -7.557 8.778 1.00 79.97 628 LYS A O 1
ATOM 4513 N N . GLN A 1 585 ? -0.611 -9.310 7.503 1.00 75.68 629 GLN A N 1
ATOM 4514 C CA . GLN A 1 585 ? -0.012 -8.792 6.275 1.00 80.04 629 GLN A CA 1
ATOM 4515 C C . GLN A 1 585 ? -1.052 -8.594 5.180 1.00 73.04 629 GLN A C 1
ATOM 4516 O O . GLN A 1 585 ? -1.737 -9.543 4.790 1.00 73.99 629 GLN A O 1
ATOM 4522 N N . PRO A 1 586 ? -1.152 -7.368 4.656 1.00 67.55 630 PRO A N 1
ATOM 4523 C CA . PRO A 1 586 ? -2.102 -7.113 3.573 1.00 71.01 630 PRO A CA 1
ATOM 4524 C C . PRO A 1 586 ? -1.529 -7.447 2.192 1.00 79.71 630 PRO A C 1
ATOM 4525 O O . PRO A 1 586 ? -0.387 -7.095 1.899 1.00 85.77 630 PRO A O 1
ATOM 4529 N N . SER A 1 587 ? -2.314 -8.128 1.361 1.00 75.39 631 SER A N 1
ATOM 4530 C CA . SER A 1 587 ? -1.988 -8.272 -0.056 1.00 69.28 631 SER A CA 1
ATOM 4531 C C . SER A 1 587 ? -3.020 -7.504 -0.884 1.00 74.45 631 SER A C 1
ATOM 4532 O O . SER A 1 587 ? -4.211 -7.789 -0.811 1.00 82.04 631 SER A O 1
ATOM 4535 N N . ILE A 1 588 ? -2.566 -6.530 -1.666 1.00 79.06 632 ILE A N 1
ATOM 4536 C CA . ILE A 1 588 ? -3.480 -5.672 -2.418 1.00 84.60 632 ILE A CA 1
ATOM 4537 C C . ILE A 1 588 ? -3.915 -6.325 -3.730 1.00 90.82 632 ILE A C 1
ATOM 4538 O O . ILE A 1 588 ? -3.082 -6.647 -4.580 1.00 101.86 632 ILE A O 1
ATOM 4543 N N . CYS A 1 589 ? -5.224 -6.521 -3.884 1.00 83.82 633 CYS A N 1
ATOM 4544 C CA . CYS A 1 589 ? -5.781 -7.138 -5.085 1.00 79.70 633 CYS A CA 1
ATOM 4545 C C . CYS A 1 589 ? -6.042 -6.098 -6.154 1.00 84.53 633 CYS A C 1
ATOM 4546 O O . CYS A 1 589 ? -6.250 -4.928 -5.843 1.00 85.20 633 CYS A O 1
ATOM 4549 N N . LEU A 1 590 ? -6.036 -6.523 -7.413 1.00 88.24 634 LEU A N 1
ATOM 4550 C CA . LEU A 1 590 ? -6.299 -5.599 -8.504 1.00 93.22 634 LEU A CA 1
ATOM 4551 C C . LEU A 1 590 ? -7.800 -5.330 -8.599 1.00 96.51 634 LEU A C 1
ATOM 4552 O O . LEU A 1 590 ? -8.622 -6.211 -8.328 1.00 87.85 634 LEU A O 1
ATOM 4557 N N . CYS A 1 591 ? -8.149 -4.103 -8.968 1.00 100.17 635 CYS A N 1
ATOM 4558 C CA . CYS A 1 591 ? -9.543 -3.682 -8.982 1.00 101.04 635 CYS A CA 1
ATOM 4559 C C . CYS A 1 591 ? -10.347 -4.385 -10.061 1.00 111.98 635 CYS A C 1
ATOM 4560 O O . CYS A 1 591 ? -9.882 -4.553 -11.191 1.00 126.66 635 CYS A O 1
ATOM 4563 N N . SER A 1 592 ? -11.550 -4.806 -9.692 1.00 90.23 636 SER A N 1
ATOM 4564 C CA . SER A 1 592 ? -12.560 -5.216 -10.655 1.00 92.30 636 SER A CA 1
ATOM 4565 C C . SER A 1 592 ? -13.744 -4.261 -10.510 1.00 95.80 636 SER A C 1
ATOM 4566 O O . SER A 1 592 ? -13.740 -3.399 -9.631 1.00 88.44 636 SER A O 1
ATOM 4569 N N . LEU A 1 593 ? -14.753 -4.400 -11.363 1.00 105.59 637 LEU A N 1
ATOM 4570 C CA . LEU A 1 593 ? -15.921 -3.526 -11.285 1.00 100.08 637 LEU A CA 1
ATOM 4571 C C . LEU A 1 593 ? -16.631 -3.655 -9.939 1.00 93.52 637 LEU A C 1
ATOM 4572 O O . LEU A 1 593 ? -17.304 -2.729 -9.491 1.00 91.15 637 LEU A O 1
ATOM 4577 N N . GLU A 1 594 ? -16.456 -4.801 -9.291 1.00 88.33 638 GLU A N 1
ATOM 4578 C CA . GLU A 1 594 ? -17.132 -5.080 -8.032 1.00 84.87 638 GLU A CA 1
ATOM 4579 C C . GLU A 1 594 ? -16.485 -4.360 -6.848 1.00 84.52 638 GLU A C 1
ATOM 4580 O O . GLU A 1 594 ? -16.926 -4.508 -5.708 1.00 91.30 638 GLU A O 1
ATOM 4586 N N . ASP A 1 595 ? -15.443 -3.580 -7.123 1.00 79.93 639 ASP A N 1
ATOM 4587 C CA . ASP A 1 595 ? -14.852 -2.710 -6.112 1.00 78.48 639 ASP A CA 1
ATOM 4588 C C . ASP A 1 595 ? -15.427 -1.301 -6.228 1.00 78.35 639 ASP A C 1
ATOM 4589 O O . ASP A 1 595 ? -15.028 -0.398 -5.495 1.00 78.04 639 ASP A O 1
ATOM 4594 N N . PHE A 1 596 ? -16.358 -1.120 -7.160 1.00 79.98 640 PHE A N 1
ATOM 4595 C CA . PHE A 1 596 ? -16.948 0.191 -7.408 1.00 86.20 640 PHE A CA 1
ATOM 4596 C C . PHE A 1 596 ? -18.460 0.177 -7.222 1.00 89.65 640 PHE A C 1
ATOM 4597 O O . PHE A 1 596 ? -19.150 -0.722 -7.708 1.00 89.57 640 PHE A O 1
ATOM 4605 N N . LEU A 1 597 ? -18.968 1.184 -6.518 1.00 85.77 641 LEU A N 1
ATOM 4606 C CA . LEU A 1 597 ? -20.405 1.370 -6.362 1.00 82.69 641 LEU A CA 1
ATOM 4607 C C . LEU A 1 597 ? -20.930 2.377 -7.372 1.00 84.15 641 LEU A C 1
ATOM 4608 O O . LEU A 1 597 ? -20.195 3.250 -7.833 1.00 81.46 641 LEU A O 1
ATOM 4613 N N . CYS A 1 598 ? -22.207 2.253 -7.707 1.00 86.01 642 CYS A N 1
ATOM 4614 C CA . CYS A 1 598 ? -22.858 3.193 -8.606 1.00 87.16 642 CYS A CA 1
ATOM 4615 C C . CYS A 1 598 ? -22.965 4.576 -7.974 1.00 80.17 642 CYS A C 1
ATOM 4616 O O . CYS A 1 598 ? -23.382 4.711 -6.826 1.00 86.03 642 CYS A O 1
ATOM 4619 N N . ASP A 1 599 ? -22.577 5.598 -8.729 1.00 82.73 643 ASP A N 1
ATOM 4620 C CA . ASP A 1 599 ? -22.678 6.978 -8.268 1.00 86.63 643 ASP A CA 1
ATOM 4621 C C . ASP A 1 599 ? -24.128 7.429 -8.392 1.00 90.35 643 ASP A C 1
ATOM 4622 O O . ASP A 1 599 ? -25.003 6.625 -8.716 1.00 91.16 643 ASP A O 1
ATOM 4627 N N . PHE A 1 600 ? -24.388 8.708 -8.138 1.00 89.69 644 PHE A N 1
ATOM 4628 C CA . PHE A 1 600 ? -25.753 9.216 -8.207 1.00 97.30 644 PHE A CA 1
ATOM 4629 C C . PHE A 1 600 ? -26.307 9.142 -9.625 1.00 100.07 644 PHE A C 1
ATOM 4630 O O . PHE A 1 600 ? -25.619 9.465 -10.593 1.00 101.59 644 PHE A O 1
ATOM 4638 N N . GLY A 1 601 ? -27.555 8.707 -9.740 1.00 99.71 645 GLY A N 1
ATOM 4639 C CA . GLY A 1 601 ? -28.201 8.604 -11.034 1.00 105.68 645 GLY A CA 1
ATOM 4640 C C . GLY A 1 601 ? -27.709 7.423 -11.846 1.00 103.64 645 GLY A C 1
ATOM 4641 O O . GLY A 1 601 ? -27.758 7.445 -13.076 1.00 109.15 645 GLY A O 1
ATOM 4642 N N . TYR A 1 602 ? -27.236 6.389 -11.157 1.00 94.20 646 TYR A N 1
ATOM 4643 C CA . TYR A 1 602 ? -26.793 5.165 -11.812 1.00 94.25 646 TYR A CA 1
ATOM 4644 C C . TYR A 1 602 ? -27.236 3.926 -11.039 1.00 95.98 646 TYR A C 1
ATOM 4645 O O . TYR A 1 602 ? -27.406 3.964 -9.820 1.00 97.16 646 TYR A O 1
ATOM 4654 N N . TYR A 1 603 ? -27.415 2.827 -11.763 1.00 105.97 647 TYR A N 1
ATOM 4655 C CA . TYR A 1 603 ? -27.855 1.567 -11.175 1.00 104.20 647 TYR A CA 1
ATOM 4656 C C . TYR A 1 603 ? -27.354 0.403 -12.019 1.00 107.04 647 TYR A C 1
ATOM 4657 O O . TYR A 1 603 ? -26.977 0.591 -13.176 1.00 108.79 647 TYR A O 1
ATOM 4666 N N . ARG A 1 604 ? -27.353 -0.798 -11.450 1.00 106.28 648 ARG A N 1
ATOM 4667 C CA . ARG A 1 604 ? -26.933 -1.973 -12.205 1.00 116.80 648 ARG A CA 1
ATOM 4668 C C . ARG A 1 604 ? -27.971 -3.099 -12.153 1.00 116.87 648 ARG A C 1
ATOM 4669 O O . ARG A 1 604 ? -28.252 -3.648 -11.089 1.00 115.00 648 ARG A O 1
ATOM 4677 N N . PRO A 1 605 ? -28.556 -3.430 -13.316 1.00 118.68 649 PRO A N 1
ATOM 4678 C CA . PRO A 1 605 ? -29.508 -4.534 -13.474 1.00 122.71 649 PRO A CA 1
ATOM 4679 C C . PRO A 1 605 ? -28.855 -5.818 -13.985 1.00 128.61 649 PRO A C 1
ATOM 4680 O O . PRO A 1 605 ? -27.948 -6.347 -13.340 1.00 131.01 649 PRO A O 1
ATOM 4684 N N . SER A 1 609 ? -23.686 -6.337 -14.519 1.00 130.57 653 SER A N 1
ATOM 4685 C CA . SER A 1 609 ? -22.688 -6.047 -13.494 1.00 126.72 653 SER A CA 1
ATOM 4686 C C . SER A 1 609 ? -22.129 -4.634 -13.637 1.00 126.66 653 SER A C 1
ATOM 4687 O O . SER A 1 609 ? -21.356 -4.173 -12.793 1.00 116.82 653 SER A O 1
ATOM 4690 N N . LYS A 1 610 ? -22.517 -3.954 -14.711 1.00 129.57 654 LYS A N 1
ATOM 4691 C CA . LYS A 1 610 ? -22.048 -2.597 -14.960 1.00 126.19 654 LYS A CA 1
ATOM 4692 C C . LYS A 1 610 ? -23.076 -1.564 -14.523 1.00 124.24 654 LYS A C 1
ATOM 4693 O O . LYS A 1 610 ? -24.278 -1.776 -14.664 1.00 130.20 654 LYS A O 1
ATOM 4699 N N . CYS A 1 611 ? -22.596 -0.448 -13.986 1.00 113.20 655 CYS A N 1
ATOM 4700 C CA . CYS A 1 611 ? -23.468 0.657 -13.617 1.00 97.33 655 CYS A CA 1
ATOM 4701 C C . CYS A 1 611 ? -23.928 1.408 -14.859 1.00 105.08 655 CYS A C 1
ATOM 4702 O O . CYS A 1 611 ? -23.116 1.987 -15.580 1.00 108.19 655 CYS A O 1
ATOM 4705 N N . VAL A 1 612 ? -25.235 1.389 -15.106 1.00 107.89 656 VAL A N 1
ATOM 4706 C CA . VAL A 1 612 ? -25.813 2.106 -16.235 1.00 110.46 656 VAL A CA 1
ATOM 4707 C C . VAL A 1 612 ? -26.693 3.256 -15.755 1.00 108.84 656 VAL A C 1
ATOM 4708 O O . VAL A 1 612 ? -27.335 3.167 -14.708 1.00 109.65 656 VAL A O 1
ATOM 4712 N N . GLU A 1 613 ? -26.701 4.338 -16.528 1.00 107.26 657 GLU A N 1
ATOM 4713 C CA . GLU A 1 613 ? -27.447 5.548 -16.193 1.00 98.94 657 GLU A CA 1
ATOM 4714 C C . GLU A 1 613 ? -28.927 5.267 -15.988 1.00 99.31 657 GLU A C 1
ATOM 4715 O O . GLU A 1 613 ? -29.536 4.528 -16.756 1.00 101.86 657 GLU A O 1
ATOM 4721 N N . GLN A 1 614 ? -29.498 5.854 -14.941 1.00 104.65 658 GLN A N 1
ATOM 4722 C CA . GLN A 1 614 ? -30.921 5.706 -14.675 1.00 113.57 658 GLN A CA 1
ATOM 4723 C C . GLN A 1 614 ? -31.737 6.469 -15.705 1.00 111.94 658 GLN A C 1
ATOM 4724 O O . GLN A 1 614 ? -31.427 7.619 -16.020 1.00 107.38 658 GLN A O 1
ATOM 4730 N N . PRO A 1 615 ? -32.776 5.819 -16.248 1.00 117.56 659 PRO A N 1
ATOM 4731 C CA . PRO A 1 615 ? -33.732 6.492 -17.132 1.00 120.50 659 PRO A CA 1
ATOM 4732 C C . PRO A 1 615 ? -34.736 7.317 -16.330 1.00 118.87 659 PRO A C 1
ATOM 4733 O O . PRO A 1 615 ? -35.102 8.416 -16.743 1.00 111.84 659 PRO A O 1
ATOM 4737 N N . GLU A 1 616 ? -35.154 6.787 -15.182 1.00 123.98 660 GLU A N 1
ATOM 4738 C CA . GLU A 1 616 ? -36.138 7.445 -14.330 1.00 125.63 660 GLU A CA 1
ATOM 4739 C C . GLU A 1 616 ? -35.558 7.877 -12.989 1.00 122.30 660 GLU A C 1
ATOM 4740 O O . GLU A 1 616 ? -35.332 7.046 -12.110 1.00 128.68 660 GLU A O 1
ATOM 4746 N N . LEU A 1 617 ? -35.323 9.174 -12.829 1.00 112.06 661 LEU A N 1
ATOM 4747 C CA . LEU A 1 617 ? -34.992 9.713 -11.518 1.00 100.63 661 LEU A CA 1
ATOM 4748 C C . LEU A 1 617 ? -36.282 10.004 -10.755 1.00 96.00 661 LEU A C 1
ATOM 4749 O O . LEU A 1 617 ? -36.960 10.997 -11.016 1.00 98.49 661 LEU A O 1
ATOM 4754 N N . LYS A 1 618 ? -36.623 9.123 -9.821 1.00 87.40 662 LYS A N 1
ATOM 4755 C CA . LYS A 1 618 ? -37.859 9.258 -9.063 1.00 102.42 662 LYS A CA 1
ATOM 4756 C C . LYS A 1 618 ? -37.588 9.165 -7.557 1.00 99.14 662 LYS A C 1
ATOM 4757 O O . LYS A 1 618 ? -36.494 8.788 -7.140 1.00 99.12 662 LYS A O 1
ATOM 4763 N N . GLY A 1 619 ? -38.584 9.521 -6.750 1.00 90.04 663 GLY A N 1
ATOM 4764 C CA . GLY A 1 619 ? -38.446 9.488 -5.306 1.00 86.75 663 GLY A CA 1
ATOM 4765 C C . GLY A 1 619 ? -37.378 10.447 -4.820 1.00 89.46 663 GLY A C 1
ATOM 4766 O O . GLY A 1 619 ? -37.221 11.540 -5.366 1.00 76.12 663 GLY A O 1
ATOM 4767 N N . HIS A 1 620 ? -36.625 10.032 -3.805 1.00 89.80 664 HIS A N 1
ATOM 4768 C CA . HIS A 1 620 ? -35.612 10.904 -3.227 1.00 82.57 664 HIS A CA 1
ATOM 4769 C C . HIS A 1 620 ? -34.456 11.109 -4.192 1.00 77.74 664 HIS A C 1
ATOM 4770 O O . HIS A 1 620 ? -33.674 12.044 -4.038 1.00 75.19 664 HIS A O 1
ATOM 4777 N N . ASP A 1 621 ? -34.356 10.243 -5.195 1.00 84.40 665 ASP A N 1
ATOM 4778 C CA . ASP A 1 621 ? -33.364 10.435 -6.244 1.00 90.07 665 ASP A CA 1
ATOM 4779 C C . ASP A 1 621 ? -33.655 11.732 -6.974 1.00 84.61 665 ASP A C 1
ATOM 4780 O O . ASP A 1 621 ? -32.748 12.521 -7.244 1.00 76.84 665 ASP A O 1
ATOM 4785 N N . LEU A 1 622 ? -34.934 11.949 -7.266 1.00 84.28 666 LEU A N 1
ATOM 4786 C CA . LEU A 1 622 ? -35.388 13.157 -7.938 1.00 76.74 666 LEU A CA 1
ATOM 4787 C C . LEU A 1 622 ? -35.277 14.370 -7.022 1.00 76.33 666 LEU A C 1
ATOM 4788 O O . LEU A 1 622 ? -34.942 15.465 -7.466 1.00 76.91 666 LEU A O 1
ATOM 4793 N N . GLU A 1 623 ? -35.562 14.169 -5.741 1.00 75.87 667 GLU A N 1
ATOM 4794 C CA . GLU A 1 623 ? -35.424 15.234 -4.755 1.00 80.24 667 GLU A CA 1
ATOM 4795 C C . GLU A 1 623 ? -33.982 15.717 -4.667 1.00 86.26 667 GLU A C 1
ATOM 4796 O O . GLU A 1 623 ? -33.728 16.919 -4.600 1.00 92.01 667 GLU A O 1
ATOM 4802 N N . PHE A 1 624 ? -33.045 14.769 -4.658 1.00 87.51 668 PHE A N 1
ATOM 4803 C CA . PHE A 1 624 ? -31.621 15.088 -4.634 1.00 90.61 668 PHE A CA 1
ATOM 4804 C C . PHE A 1 624 ? -31.258 15.873 -5.885 1.00 89.88 668 PHE A C 1
ATOM 4805 O O . PHE A 1 624 ? -30.616 16.919 -5.807 1.00 95.39 668 PHE A O 1
ATOM 4813 N N . CYS A 1 625 ? -31.700 15.362 -7.032 1.00 84.45 669 CYS A N 1
ATOM 4814 C CA . CYS A 1 625 ? -31.396 15.946 -8.335 1.00 86.26 669 CYS A CA 1
ATOM 4815 C C . CYS A 1 625 ? -31.882 17.391 -8.473 1.00 86.87 669 CYS A C 1
ATOM 4816 O O . CYS A 1 625 ? -31.272 18.192 -9.180 1.00 94.95 669 CYS A O 1
ATOM 4819 N N . LEU A 1 626 ? -32.971 17.718 -7.787 1.00 85.14 670 LEU A N 1
ATOM 4820 C CA . LEU A 1 626 ? -33.589 19.035 -7.898 1.00 94.98 670 LEU A CA 1
ATOM 4821 C C . LEU A 1 626 ? -33.091 20.026 -6.848 1.00 104.96 670 LEU A C 1
ATOM 4822 O O . LEU A 1 626 ? -33.296 21.232 -6.984 1.00 106.37 670 LEU A O 1
ATOM 4827 N N . TYR A 1 627 ? -32.446 19.521 -5.800 1.00 109.50 671 TYR A N 1
ATOM 4828 C CA . TYR A 1 627 ? -32.084 20.368 -4.666 1.00 111.84 671 TYR A CA 1
ATOM 4829 C C . TYR A 1 627 ? -30.659 20.151 -4.172 1.00 111.06 671 TYR A C 1
ATOM 4830 O O . TYR A 1 627 ? -30.276 20.679 -3.129 1.00 119.37 671 TYR A O 1
ATOM 4839 N N . GLY A 1 628 ? -29.876 19.376 -4.915 1.00 106.87 672 GLY A N 1
ATOM 4840 C CA . GLY A 1 628 ? -28.521 19.054 -4.501 1.00 110.76 672 GLY A CA 1
ATOM 4841 C C . GLY A 1 628 ? -27.445 19.899 -5.157 1.00 119.79 672 GLY A C 1
ATOM 4842 O O . GLY A 1 628 ? -27.718 20.677 -6.070 1.00 119.95 672 GLY A O 1
ATOM 4843 N N . ARG A 1 629 ? -26.213 19.743 -4.680 1.00 129.91 673 ARG A N 1
ATOM 4844 C CA . ARG A 1 629 ? -25.067 20.442 -5.253 1.00 133.39 673 ARG A CA 1
ATOM 4845 C C . ARG A 1 629 ? -24.684 19.848 -6.603 1.00 130.15 673 ARG A C 1
ATOM 4846 O O . ARG A 1 629 ? -24.525 18.632 -6.729 1.00 119.47 673 ARG A O 1
ATOM 4854 N N . GLU A 1 630 ? -24.520 20.712 -7.602 1.00 134.32 674 GLU A N 1
ATOM 4855 C CA . GLU A 1 630 ? -24.129 20.287 -8.944 1.00 133.18 674 GLU A CA 1
ATOM 4856 C C . GLU A 1 630 ? -22.878 19.415 -8.917 1.00 130.03 674 GLU A C 1
ATOM 4857 O O . GLU A 1 630 ? -22.697 18.555 -9.777 1.00 132.10 674 GLU A O 1
ATOM 4863 N N . GLU A 1 631 ? -22.029 19.643 -7.918 1.00 129.77 675 GLU A N 1
ATOM 4864 C CA . GLU A 1 631 ? -20.823 18.845 -7.707 1.00 127.77 675 GLU A CA 1
ATOM 4865 C C . GLU A 1 631 ? -21.130 17.356 -7.564 1.00 128.56 675 GLU A C 1
ATOM 4866 O O . GLU A 1 631 ? -20.382 16.509 -8.053 1.00 128.57 675 GLU A O 1
ATOM 4872 N N . HIS A 1 632 ? -22.228 17.044 -6.880 1.00 133.80 676 HIS A N 1
ATOM 4873 C CA . HIS A 1 632 ? -22.643 15.659 -6.682 1.00 125.75 676 HIS A CA 1
ATOM 4874 C C . HIS A 1 632 ? -23.560 15.216 -7.812 1.00 116.97 676 HIS A C 1
ATOM 4875 O O . HIS A 1 632 ? -23.862 14.031 -7.951 1.00 108.62 676 HIS A O 1
ATOM 4882 N N . LEU A 1 633 ? -23.999 16.182 -8.614 1.00 124.19 677 LEU A N 1
ATOM 4883 C CA . LEU A 1 633 ? -24.871 15.907 -9.749 1.00 128.16 677 LEU A CA 1
ATOM 4884 C C . LEU A 1 633 ? -24.046 15.563 -10.985 1.00 135.14 677 LEU A C 1
ATOM 4885 O O . LEU A 1 633 ? -24.556 14.983 -11.943 1.00 141.45 677 LEU A O 1
ATOM 4890 N N . THR A 1 634 ? -22.767 15.927 -10.955 1.00 128.64 678 THR A N 1
ATOM 4891 C CA . THR A 1 634 ? -21.837 15.536 -12.006 1.00 130.04 678 THR A CA 1
ATOM 4892 C C . THR A 1 634 ? -21.146 14.247 -11.596 1.00 126.37 678 THR A C 1
ATOM 4893 O O . THR A 1 634 ? -20.224 14.260 -10.781 1.00 133.43 678 THR A O 1
ATOM 4897 N N . THR A 1 635 ? -21.592 13.132 -12.159 1.00 119.97 679 THR A N 1
ATOM 4898 C CA . THR A 1 635 ? -21.089 11.837 -11.730 1.00 124.52 679 THR A CA 1
ATOM 4899 C C . THR A 1 635 ? -20.202 11.171 -12.766 1.00 134.40 679 THR A C 1
ATOM 4900 O O . THR A 1 635 ? -20.181 11.553 -13.938 1.00 133.79 679 THR A O 1
ATOM 4904 N N . ASN A 1 636 ? -19.471 10.163 -12.308 1.00 138.05 680 ASN A N 1
ATOM 4905 C CA . ASN A 1 636 ? -18.639 9.347 -13.174 1.00 140.68 680 ASN A CA 1
ATOM 4906 C C . ASN A 1 636 ? -19.410 8.118 -13.623 1.00 136.37 680 ASN A C 1
ATOM 4907 O O . ASN A 1 636 ? -19.020 7.430 -14.569 1.00 136.01 680 ASN A O 1
ATOM 4912 N N . GLY A 1 637 ? -20.515 7.862 -12.928 1.00 124.30 681 GLY A N 1
ATOM 4913 C CA . GLY A 1 637 ? -21.264 6.630 -13.082 1.00 115.95 681 GLY A CA 1
ATOM 4914 C C . GLY A 1 637 ? -20.838 5.655 -12.001 1.00 107.96 681 GLY A C 1
ATOM 4915 O O . GLY A 1 637 ? -21.656 4.930 -11.432 1.00 96.38 681 GLY A O 1
ATOM 4916 N N . TYR A 1 638 ? -19.540 5.655 -11.713 1.00 110.10 682 TYR A N 1
ATOM 4917 C CA . TYR A 1 638 ? -18.958 4.763 -10.720 1.00 94.99 682 TYR A CA 1
ATOM 4918 C C . TYR A 1 638 ? -18.244 5.524 -9.617 1.00 97.36 682 TYR A C 1
ATOM 4919 O O . TYR A 1 638 ? -17.705 6.611 -9.838 1.00 97.32 682 TYR A O 1
ATOM 4928 N N . ARG A 1 639 ? -18.223 4.930 -8.431 1.00 98.45 683 ARG A N 1
ATOM 4929 C CA . ARG A 1 639 ? -17.417 5.446 -7.336 1.00 95.70 683 ARG A CA 1
ATOM 4930 C C . ARG A 1 639 ? -16.875 4.286 -6.503 1.00 90.95 683 ARG A C 1
ATOM 4931 O O . ARG A 1 639 ? -17.593 3.330 -6.214 1.00 92.21 683 ARG A O 1
ATOM 4939 N N . LYS A 1 640 ? -15.605 4.365 -6.124 1.00 87.79 684 LYS A N 1
ATOM 4940 C CA . LYS A 1 640 ? -14.983 3.269 -5.394 1.00 83.93 684 LYS A CA 1
ATOM 4941 C C . LYS A 1 640 ? -15.568 3.105 -3.994 1.00 83.43 684 LYS A C 1
ATOM 4942 O O . LYS A 1 640 ? -15.703 4.077 -3.250 1.00 81.19 684 LYS A O 1
ATOM 4948 N N . ILE A 1 641 ? -15.918 1.865 -3.662 1.00 78.95 685 ILE A N 1
ATOM 4949 C CA . ILE A 1 641 ? -16.395 1.493 -2.336 1.00 81.31 685 ILE A CA 1
ATOM 4950 C C . ILE A 1 641 ? -15.536 2.129 -1.249 1.00 81.31 685 ILE A C 1
ATOM 4951 O O . ILE A 1 641 ? -14.313 2.128 -1.346 1.00 79.75 685 ILE A O 1
ATOM 4956 N N . PRO A 1 642 ? -16.177 2.716 -0.228 1.00 73.01 686 PRO A N 1
ATOM 4957 C CA . PRO A 1 642 ? -15.398 3.316 0.857 1.00 74.21 686 PRO A CA 1
ATOM 4958 C C . PRO A 1 642 ? -14.583 2.264 1.586 1.00 77.04 686 PRO A C 1
ATOM 4959 O O . PRO A 1 642 ? -15.106 1.190 1.877 1.00 78.61 686 PRO A O 1
ATOM 4963 N N . GLY A 1 643 ? -13.319 2.563 1.861 1.00 74.59 687 GLY A N 1
ATOM 4964 C CA . GLY A 1 643 ? -12.455 1.627 2.553 1.00 73.10 687 GLY A CA 1
ATOM 4965 C C . GLY A 1 643 ? -11.842 0.595 1.623 1.00 72.95 687 GLY A C 1
ATOM 4966 O O . GLY A 1 643 ? -11.044 -0.236 2.049 1.00 71.00 687 GLY A O 1
ATOM 4967 N N . ASP A 1 644 ? -12.217 0.648 0.348 1.00 73.73 688 ASP A N 1
ATOM 4968 C CA . ASP A 1 644 ? -11.684 -0.276 -0.645 1.00 73.32 688 ASP A CA 1
ATOM 4969 C C . ASP A 1 644 ? -10.304 0.194 -1.097 1.00 81.29 688 ASP A C 1
ATOM 4970 O O . ASP A 1 644 ? -10.116 1.366 -1.416 1.00 86.95 688 ASP A O 1
ATOM 4975 N N . LYS A 1 645 ? -9.343 -0.723 -1.126 1.00 76.73 689 LYS A N 1
ATOM 4976 C CA . LYS A 1 645 ? -7.955 -0.344 -1.337 1.00 80.50 689 LYS A CA 1
ATOM 4977 C C . LYS A 1 645 ? -7.300 -1.089 -2.495 1.00 89.36 689 LYS A C 1
ATOM 4978 O O . LYS A 1 645 ? -6.075 -1.218 -2.556 1.00 93.29 689 LYS A O 1
ATOM 4984 N N . CYS A 1 646 ? -8.125 -1.568 -3.418 1.00 85.25 690 CYS A N 1
ATOM 4985 C CA . CYS A 1 646 ? -7.628 -2.232 -4.612 1.00 84.22 690 CYS A CA 1
ATOM 4986 C C . CYS A 1 646 ? -6.746 -1.286 -5.423 1.00 90.24 690 CYS A C 1
ATOM 4987 O O . CYS A 1 646 ? -7.005 -0.086 -5.480 1.00 92.49 690 CYS A O 1
ATOM 4990 N N . GLN A 1 647 ? -5.704 -1.824 -6.046 1.00 93.21 691 GLN A N 1
ATOM 4991 C CA . GLN A 1 647 ? -4.830 -1.019 -6.899 1.00 99.82 691 GLN A CA 1
ATOM 4992 C C . GLN A 1 647 ? -4.758 -1.602 -8.300 1.00 103.36 691 GLN A C 1
ATOM 4993 O O . GLN A 1 647 ? -4.798 -2.815 -8.481 1.00 101.35 691 GLN A O 1
ATOM 4999 N N . GLY A 1 648 ? -4.658 -0.726 -9.291 1.00 109.09 692 GLY A N 1
ATOM 5000 C CA . GLY A 1 648 ? -4.569 -1.152 -10.673 1.00 116.04 692 GLY A CA 1
ATOM 5001 C C . GLY A 1 648 ? -5.861 -1.769 -11.160 1.00 119.97 692 GLY A C 1
ATOM 5002 O O . GLY A 1 648 ? -6.941 -1.418 -10.686 1.00 128.07 692 GLY A O 1
ATOM 5003 N N . GLY A 1 649 ? -5.750 -2.696 -12.104 1.00 113.59 693 GLY A N 1
ATOM 5004 C CA . GLY A 1 649 ? -6.916 -3.336 -12.682 1.00 112.33 693 GLY A CA 1
ATOM 5005 C C . GLY A 1 649 ? -7.788 -2.351 -13.438 1.00 115.41 693 GLY A C 1
ATOM 5006 O O . GLY A 1 649 ? -7.296 -1.580 -14.261 1.00 123.93 693 GLY A O 1
ATOM 5007 N N . VAL A 1 650 ? -9.086 -2.364 -13.148 1.00 116.78 694 VAL A N 1
ATOM 5008 C CA . VAL A 1 650 ? -10.032 -1.519 -13.867 1.00 117.96 694 VAL A CA 1
ATOM 5009 C C . VAL A 1 650 ? -10.213 -0.148 -13.214 1.00 115.30 694 VAL A C 1
ATOM 5010 O O . VAL A 1 650 ? -9.924 0.042 -12.030 1.00 107.51 694 VAL A O 1
ATOM 5014 N N . ASN A 1 651 ? -10.683 0.805 -14.013 1.00 119.85 695 ASN A N 1
ATOM 5015 C CA . ASN A 1 651 ? -10.954 2.159 -13.549 1.00 124.17 695 ASN A CA 1
ATOM 5016 C C . ASN A 1 651 ? -12.009 2.822 -14.427 1.00 132.03 695 ASN A C 1
ATOM 5017 O O . ASN A 1 651 ? -11.686 3.428 -15.451 1.00 146.69 695 ASN A O 1
ATOM 5022 N N . PRO A 1 652 ? -13.283 2.706 -14.028 1.00 127.38 696 PRO A N 1
ATOM 5023 C CA . PRO A 1 652 ? -14.408 3.184 -14.832 1.00 130.49 696 PRO A CA 1
ATOM 5024 C C . PRO A 1 652 ? -14.874 4.593 -14.469 1.00 135.09 696 PRO A C 1
ATOM 5025 O O . PRO A 1 652 ? -15.905 5.038 -14.974 1.00 138.35 696 PRO A O 1
ATOM 5029 N N . VAL A 1 653 ? -14.123 5.285 -13.618 1.00 132.82 697 VAL A N 1
ATOM 5030 C CA . VAL A 1 653 ? -14.521 6.615 -13.165 1.00 120.91 697 VAL A CA 1
ATOM 5031 C C . VAL A 1 653 ? -13.929 7.744 -14.020 1.00 137.50 697 VAL A C 1
ATOM 5032 O O . VAL A 1 653 ? -12.815 7.634 -14.547 1.00 137.77 697 VAL A O 1
ATOM 5036 N N . ARG A 1 654 ? -14.704 8.818 -14.168 1.00 143.10 698 ARG A N 1
ATOM 5037 C CA . ARG A 1 654 ? -14.240 10.057 -14.793 1.00 151.33 698 ARG A CA 1
ATOM 5038 C C . ARG A 1 654 ? -15.100 11.227 -14.303 1.00 148.31 698 ARG A C 1
ATOM 5039 O O . ARG A 1 654 ? -15.328 11.362 -13.102 1.00 139.27 698 ARG A O 1
ATOM 5047 N N . GLU A 1 655 ? -15.570 12.073 -15.217 1.00 155.62 699 GLU A N 1
ATOM 5048 C CA . GLU A 1 655 ? -16.420 13.207 -14.842 1.00 146.01 699 GLU A CA 1
ATOM 5049 C C . GLU A 1 655 ? -17.557 13.404 -15.841 1.00 141.19 699 GLU A C 1
ATOM 5050 O O . GLU A 1 655 ? -18.326 14.360 -15.735 1.00 134.21 699 GLU A O 1
ATOM 5056 N N . VAL A 1 656 ? -17.644 12.469 -16.786 1.00 144.11 700 VAL A N 1
ATOM 5057 C CA . VAL A 1 656 ? -18.523 12.519 -17.962 1.00 144.00 700 VAL A CA 1
ATOM 5058 C C . VAL A 1 656 ? -19.763 13.419 -17.913 1.00 138.79 700 VAL A C 1
ATOM 5059 O O . VAL A 1 656 ? -19.912 14.312 -18.749 1.00 151.98 700 VAL A O 1
ATOM 5063 N N . LYS A 1 657 ? -20.648 13.190 -16.948 1.00 120.99 701 LYS A N 1
ATOM 5064 C CA . LYS A 1 657 ? -21.964 13.821 -16.996 1.00 132.01 701 LYS A CA 1
ATOM 5065 C C . LYS A 1 657 ? -22.161 15.001 -16.050 1.00 133.83 701 LYS A C 1
ATOM 5066 O O . LYS A 1 657 ? -21.317 15.303 -15.205 1.00 128.33 701 LYS A O 1
ATOM 5072 N N . ASP A 1 658 ? -23.301 15.662 -16.234 1.00 133.68 702 ASP A N 1
ATOM 5073 C CA . ASP A 1 658 ? -23.797 16.703 -15.344 1.00 128.71 702 ASP A CA 1
ATOM 5074 C C . ASP A 1 658 ? -25.314 16.569 -15.320 1.00 118.71 702 ASP A C 1
ATOM 5075 O O . ASP A 1 658 ? -26.010 17.107 -16.183 1.00 115.68 702 ASP A O 1
ATOM 5080 N N . LEU A 1 659 ? -25.815 15.843 -14.325 1.00 109.78 703 LEU A N 1
ATOM 5081 C CA . LEU A 1 659 ? -27.194 15.366 -14.325 1.00 108.92 703 LEU A CA 1
ATOM 5082 C C . LEU A 1 659 ? -28.233 16.423 -13.948 1.00 103.75 703 LEU A C 1
ATOM 5083 O O . LEU A 1 659 ? -29.419 16.113 -13.849 1.00 99.53 703 LEU A O 1
ATOM 5088 N N . LYS A 1 660 ? -27.793 17.662 -13.744 1.00 107.97 704 LYS A N 1
ATOM 5089 C CA . LYS A 1 660 ? -28.716 18.739 -13.400 1.00 109.66 704 LYS A CA 1
ATOM 5090 C C . LYS A 1 660 ? -29.745 18.955 -14.512 1.00 108.33 704 LYS A C 1
ATOM 5091 O O . LYS A 1 660 ? -30.949 18.956 -14.256 1.00 109.29 704 LYS A O 1
ATOM 5097 N N . LYS A 1 661 ? -29.267 19.111 -15.745 1.00 104.87 705 LYS A N 1
ATOM 5098 C CA . LYS A 1 661 ? -30.132 19.397 -16.883 1.00 105.34 705 LYS A CA 1
ATOM 5099 C C . LYS A 1 661 ? -31.072 18.238 -17.184 1.00 104.87 705 LYS A C 1
ATOM 5100 O O . LYS A 1 661 ? -32.158 18.441 -17.732 1.00 97.66 705 LYS A O 1
ATOM 5106 N N . LYS A 1 662 ? -30.647 17.031 -16.820 1.00 102.73 706 LYS A N 1
ATOM 5107 C CA . LYS A 1 662 ? -31.434 15.825 -17.054 1.00 108.80 706 LYS A CA 1
ATOM 5108 C C . LYS A 1 662 ? -32.821 15.909 -16.418 1.00 107.33 706 LYS A C 1
ATOM 5109 O O . LYS A 1 662 ? -33.838 15.820 -17.110 1.00 103.91 706 LYS A O 1
ATOM 5115 N N . CYS A 1 663 ? -32.853 16.087 -15.100 1.00 104.51 707 CYS A N 1
ATOM 5116 C CA . CYS A 1 663 ? -34.111 16.118 -14.357 1.00 102.85 707 CYS A CA 1
ATOM 5117 C C . CYS A 1 663 ? -34.921 17.386 -14.617 1.00 103.54 707 CYS A C 1
ATOM 5118 O O . CYS A 1 663 ? -36.148 17.339 -14.655 1.00 113.82 707 CYS A O 1
ATOM 5121 N N . THR A 1 664 ? -34.236 18.511 -14.803 1.00 96.17 708 THR A N 1
ATOM 5122 C CA . THR A 1 664 ? -34.910 19.785 -15.046 1.00 86.06 708 THR A CA 1
ATOM 5123 C C . THR A 1 664 ? -35.448 19.901 -16.469 1.00 87.84 708 THR A C 1
ATOM 5124 O O . THR A 1 664 ? -36.176 20.843 -16.792 1.00 87.44 708 THR A O 1
ATOM 5128 N N . SER A 1 665 ? -35.082 18.947 -17.321 1.00 90.12 709 SER A N 1
ATOM 5129 C CA . SER A 1 665 ? -35.487 18.982 -18.723 1.00 93.32 709 SER A CA 1
ATOM 5130 C C . SER A 1 665 ? -36.969 18.677 -18.858 1.00 92.74 709 SER A C 1
ATOM 5131 O O . SER A 1 665 ? -37.578 18.963 -19.885 1.00 95.00 709 SER A O 1
ATOM 5134 N N . ASN A 1 666 ? -37.535 18.086 -17.811 1.00 100.28 710 ASN A N 1
ATOM 5135 C CA . ASN A 1 666 ? -38.953 17.749 -17.781 1.00 98.99 710 ASN A CA 1
ATOM 5136 C C . ASN A 1 666 ? -39.814 18.933 -17.357 1.00 91.58 710 ASN A C 1
ATOM 5137 O O . ASN A 1 666 ? -40.932 19.099 -17.836 1.00 88.39 710 ASN A O 1
ATOM 5142 N N . PHE A 1 667 ? -39.282 19.741 -16.444 1.00 93.10 711 PHE A N 1
ATOM 5143 C CA . PHE A 1 667 ? -39.953 20.938 -15.951 1.00 81.58 711 PHE A CA 1
ATOM 5144 C C . PHE A 1 667 ? -39.868 22.068 -16.977 1.00 82.87 711 PHE A C 1
ATOM 5145 O O . PHE A 1 667 ? -38.893 22.164 -17.717 1.00 85.28 711 PHE A O 1
ATOM 5153 N N . LEU A 1 668 ? -40.889 22.916 -17.026 1.00 84.37 712 LEU A N 1
ATOM 5154 C CA . LEU A 1 668 ? -40.803 24.152 -17.789 1.00 82.46 712 LEU A CA 1
ATOM 5155 C C . LEU A 1 668 ? -40.069 25.176 -16.943 1.00 82.08 712 LEU A C 1
ATOM 5156 O O . LEU A 1 668 ? -40.414 25.401 -15.788 1.00 80.18 712 LEU A O 1
ATOM 5161 N N . SER A 1 669 ? -39.046 25.789 -17.519 1.00 95.56 713 SER A N 1
ATOM 5162 C CA . SER A 1 669 ? -38.199 26.706 -16.775 1.00 98.80 713 SER A CA 1
ATOM 5163 C C . SER A 1 669 ? -38.491 28.153 -17.163 1.00 97.99 713 SER A C 1
ATOM 5164 O O . SER A 1 669 ? -38.663 28.458 -18.342 1.00 114.15 713 SER A O 1
ATOM 5167 N N . PRO A 1 670 ? -38.554 29.047 -16.165 1.00 85.32 714 PRO A N 1
ATOM 5168 C CA . PRO A 1 670 ? -38.807 30.479 -16.363 1.00 85.90 714 PRO A CA 1
ATOM 5169 C C . PRO A 1 670 ? -37.760 31.165 -17.245 1.00 95.67 714 PRO A C 1
ATOM 5170 O O . PRO A 1 670 ? -36.562 30.897 -17.114 1.00 96.37 714 PRO A O 1
ATOM 5182 N N . LEU B 2 2 ? -26.633 -5.570 38.999 1.00 106.92 2 LEU N N 1
ATOM 5183 C CA . LEU B 2 2 ? -25.540 -4.607 38.978 1.00 105.74 2 LEU N CA 1
ATOM 5184 C C . LEU B 2 2 ? -25.458 -3.880 37.642 1.00 105.72 2 LEU N C 1
ATOM 5185 O O . LEU B 2 2 ? -26.032 -4.321 36.651 1.00 109.09 2 LEU N O 1
ATOM 5190 N N . TYR B 2 3 ? -24.738 -2.764 37.629 1.00 109.33 3 TYR N N 1
ATOM 5191 C CA . TYR B 2 3 ? -24.528 -1.992 36.410 1.00 115.71 3 TYR N CA 1
ATOM 5192 C C . TYR B 2 3 ? -23.039 -1.850 36.104 1.00 125.47 3 TYR N C 1
ATOM 5193 O O . TYR B 2 3 ? -22.389 -0.918 36.576 1.00 133.92 3 TYR N O 1
ATOM 5202 N N . GLU B 2 4 ? -22.494 -2.772 35.319 1.00 122.50 4 GLU N N 1
ATOM 5203 C CA . GLU B 2 4 ? -21.101 -2.662 34.903 1.00 121.04 4 GLU N CA 1
ATOM 5204 C C . GLU B 2 4 ? -20.972 -1.575 33.833 1.00 128.22 4 GLU N C 1
ATOM 5205 O O . GLU B 2 4 ? -21.167 -1.834 32.643 1.00 121.08 4 GLU N O 1
ATOM 5211 N N . ASN B 2 5 ? -20.651 -0.360 34.281 1.00 131.51 5 ASN N N 1
ATOM 5212 C CA . ASN B 2 5 ? -20.605 0.829 33.427 1.00 127.54 5 ASN N CA 1
ATOM 5213 C C . ASN B 2 5 ? -21.863 0.994 32.578 1.00 123.72 5 ASN N C 1
ATOM 5214 O O . ASN B 2 5 ? -21.789 1.082 31.353 1.00 124.83 5 ASN N O 1
ATOM 5219 N N . PRO B 2 10 ? -26.710 3.640 19.066 1.00 110.12 10 PRO N N 1
ATOM 5220 C CA . PRO B 2 10 ? -26.939 4.343 17.801 1.00 102.10 10 PRO N CA 1
ATOM 5221 C C . PRO B 2 10 ? -27.588 5.716 17.979 1.00 99.84 10 PRO N C 1
ATOM 5222 O O . PRO B 2 10 ? -28.578 5.844 18.701 1.00 106.14 10 PRO N O 1
ATOM 5226 N N . TYR B 2 11 ? -27.017 6.728 17.330 1.00 89.91 11 TYR N N 1
ATOM 5227 C CA . TYR B 2 11 ? -27.598 8.066 17.309 1.00 84.17 11 TYR N CA 1
ATOM 5228 C C . TYR B 2 11 ? -28.926 8.063 16.573 1.00 81.08 11 TYR N C 1
ATOM 5229 O O . TYR B 2 11 ? -29.043 7.478 15.496 1.00 77.13 11 TYR N O 1
ATOM 5238 N N . ILE B 2 12 ? -29.919 8.727 17.153 1.00 80.06 12 ILE N N 1
ATOM 5239 C CA . ILE B 2 12 ? -31.224 8.859 16.526 1.00 75.45 12 ILE N CA 1
ATOM 5240 C C . ILE B 2 12 ? -31.408 10.274 15.994 1.00 79.58 12 ILE N C 1
ATOM 5241 O O . ILE B 2 12 ? -31.187 11.251 16.711 1.00 95.25 12 ILE N O 1
ATOM 5246 N N . LEU B 2 13 ? -31.802 10.369 14.729 1.00 70.85 13 LEU N N 1
ATOM 5247 C CA . LEU B 2 13 ? -32.036 11.650 14.072 1.00 81.23 13 LEU N CA 1
ATOM 5248 C C . LEU B 2 13 ? -33.458 11.758 13.534 1.00 80.81 13 LEU N C 1
ATOM 5249 O O . LEU B 2 13 ? -33.932 12.851 13.223 1.00 82.54 13 LEU N O 1
ATOM 5255 N N . ARG C 2 8 ? -24.131 14.071 53.934 1.00 104.57 8 ARG P N 1
ATOM 5256 C CA . ARG C 2 8 ? -25.256 13.620 53.112 1.00 109.69 8 ARG P CA 1
ATOM 5257 C C . ARG C 2 8 ? -26.251 14.738 52.805 1.00 105.34 8 ARG P C 1
ATOM 5258 O O . ARG C 2 8 ? -26.773 15.389 53.715 1.00 131.22 8 ARG P O 1
ATOM 5266 N N . ARG C 2 9 ? -26.515 14.924 51.513 1.00 179.27 9 ARG P N 1
ATOM 5267 C CA . ARG C 2 9 ? -27.345 16.011 50.998 1.00 146.68 9 ARG P CA 1
ATOM 5268 C C . ARG C 2 9 ? -27.040 17.353 51.647 1.00 132.07 9 ARG P C 1
ATOM 5269 O O . ARG C 2 9 ? -27.794 17.823 52.497 1.00 128.68 9 ARG P O 1
ATOM 5277 N N . PRO C 2 10 ? -25.921 17.971 51.242 1.00 125.71 10 PRO P N 1
ATOM 5278 C CA . PRO C 2 10 ? -25.481 19.275 51.745 1.00 128.53 10 PRO P CA 1
ATOM 5279 C C . PRO C 2 10 ? -26.373 20.415 51.268 1.00 132.16 10 PRO P C 1
ATOM 5280 O O . PRO C 2 10 ? -27.262 20.207 50.440 1.00 132.51 10 PRO P O 1
ATOM 5284 N N . TYR C 2 11 ? -26.123 21.610 51.791 1.00 134.19 11 TYR P N 1
ATOM 5285 C CA . TYR C 2 11 ? -26.860 22.800 51.393 1.00 132.63 11 TYR P CA 1
ATOM 5286 C C . TYR C 2 11 ? -25.879 23.933 51.102 1.00 137.65 11 TYR P C 1
ATOM 5287 O O . TYR C 2 11 ? -25.047 24.274 51.943 1.00 138.90 11 TYR P O 1
ATOM 5296 N N . ILE C 2 12 ? -25.969 24.507 49.907 1.00 135.95 12 ILE P N 1
ATOM 5297 C CA . ILE C 2 12 ? -25.071 25.589 49.520 1.00 137.20 12 ILE P CA 1
ATOM 5298 C C . ILE C 2 12 ? -25.849 26.851 49.165 1.00 141.85 12 ILE P C 1
ATOM 5299 O O . ILE C 2 12 ? -26.979 26.777 48.682 1.00 143.44 12 ILE P O 1
ATOM 5301 N N . LEU C 2 13 ? -25.241 28.008 49.409 1.00 143.62 13 LEU P N 1
ATOM 5302 C CA . LEU C 2 13 ? -25.875 29.282 49.089 1.00 146.77 13 LEU P CA 1
ATOM 5303 C C . LEU C 2 13 ? -24.840 30.341 48.729 1.00 149.94 13 LEU P C 1
ATOM 5304 O O . LEU C 2 13 ? -25.082 31.188 47.869 1.00 151.96 13 LEU P O 1
#

GO terms:
  GO:0005515 protein binding (F, IPI)
  GO:0005764 lysosome (C, IDA)
  GO:0005794 Golgi apparatus (C, IDA)
  GO:0010008 endosome membrane (C, IDA)
  GO:0006897 endocytosis (P, IDA)
  GO:0090160 Golgi to lysosome transport (P, IDA)
  GO:1905394 retromer complex binding (F, IDA)
  GO:0048471 perinuclear region of cytoplasm (C, IDA)
  GO:0005769 early endosome (C, IDA)
  GO:0005886 plasma membrane (C, IDA)
  GO:0005905 clathrin-coated pit (C, IDA)
  GO:0009986 cell surface (C, IDA)
  GO:0030136 clathrin-coated vesicle (C, IDA)
  GO:0031410 cytoplasmic vesicle (C, IDA)
  GO:0038024 cargo receptor activity (F, IDA)
  GO:0016050 vesicle organization (P, IDA)
  GO:0032509 endosome transport via multivesicular body sorting pathway (P, IDA)
  GO:0048227 plasma membrane to endosome transport (P, IDA)
  GO:0006895 Golgi to endosome transport (P, IDA)
  GO:0008333 endosome to lysosome transport (P, IDA)

Foldseek 3Di:
DDPQPPVQVLWQVQKAKDFDPPADFDWDWDDAAPPQLKIKIWGWACDDPVDPDHTFIWIWIDRNNPRDIDTPCVQVPRFGFDVQLPWDHFPHNQLKIKTWGDDDPPDQATKIWIDRHNPPHTDIEGDNAYFPHHWDAANVGRLWTWTAGPQRWIWIGNGNRHDIDTQGRFWDDWDHDPQRKIKTKGDDDDHLVVLQQAIWIKIDNPGRPDIDTLDGSWRDWDDAALKTWTWHADPPAAKTAIWIDNVRRPDIFGALDFIGGDFWDKDFLHHHQFWTWIWTGDPDQLQFTWIWIDGNRHHYTDTQDGQQGAHTPRDDWLWADQQQAPQKIKTWGADPVRFIFMWMTRFNRLDIDFFAAAPPDFADPQAPDRRDWGKGFDAPVLVVVVAQAPHHKDHANLQHFWIKTWIHTHHGGDSDFTFMKITRQSGRHIDGLGGGHWDWAAAQSQQKIKIGHDDPDFDQKIWMARLRRPDIDIHRSDPAGFAWDDKDGDPRRRAQKIKTWGWGPDVDIIIMIIIIRSCSSQVAADDQVQWDKAKHQADDVVDPCGQDHLFKTKIWTHGHSPDNHHCHNPHDTDIDIDGAADDLSQKDFAQQWDDCSATDGHPDQDRSSLVCLAPTDQVSQQFLRIGGHTPRDHDHDDDSGDRPDRCNCVSCVPPDDD/DDPDDDDD/DPDDDD

Sequence (672 aa):
CGRVRDFVAKLANNTHQHVFDDLRGSVSLSWVGDSTGVILVLTTFHVPLVIMTFGQSKLYRSEDYGKNFKDITDLINNTFIRTEFGMAIGPENSGKVVLTAEVSGGSRGGRIFRSSDFAKNFVQTDLPFHPLTQMMYSPQNSDYLLALSTENGLWVSKNFGGKWEEIHKAVCLAKWGSDNTIFFTTYANGSCKADLGALELWRTSDLGKSFKTIGVKIYSFGLGGRFLFASVMADKDTTRRIHVSTDQGDTWSMAQLPSVGQEQFYSILAANDDMVFMHVDEPGDTGFGTIFTSDDRGIVYSKSLDRHLYTTTGGETDFTNVTSLRGVYITSVLSEDNSIQTMITFDQGGRWTHLRKPENSECDATAKNKNECSLHIHASYSISQKLNVPMAPLSEPNAVGIVIAHGSVGDAISVMVPDVYISDDGGYSWTKMLEGPHYYTILDSGGIIVAIEHSSRPINVIKFSTDEGQCWQTYTFTRDPIYFTGLASEPGARSMNISIWGFTESLTSQWVSYTIDFKDILERNCEEKDYTIWLAHSTDPEDYEDGCILGYKEQFLRLRKSSMCQNGRDYVVTKQPSICLCSLEDFLCDFGYYRPSKCVEQPELKGHDLEFCLYGREEHLTTNGYRKIPGDKCQGGVNPVREVKDLKKKCTSNFLSPLYENPYILRRPYIL

InterPro domains:
  IPR006581 VPS10 [SM00602] (133-745)
  IPR015943 WD40/YVTN repeat-like-containing domain superfamily [G3DSA:2.130.10.10] (137-299)
  IPR015943 WD40/YVTN repeat-like-containing domain superfamily [G3DSA:2.130.10.10] (310-542)
  IPR031777 Sortilin, C-terminal [PF15901] (575-740)
  IPR031778 Sortilin, N-terminal [PF15902] (142-572)
  IPR050310 VPS10-related sortilin family receptors [PTHR12106] (78-739)

Radius of gyration: 27.21 Å; Cα contacts (8 Å, |Δi|>4): 1726; chains: 3; bounding box: 53×66×80 Å

Solvent-accessible surface area: 30980 Å² total